Protein AF-B4VVC5-F1 (afdb_monomer)

pLDDT: mean 84.74, std 12.4, range [32.53, 98.5]

Solvent-accessible surface area (backbone atoms only — not comparable to full-atom values): 34307 Å² total; per-residue (Å²): 131,88,62,45,70,30,30,22,40,38,39,36,32,86,88,74,70,30,38,33,42,22,51,49,68,91,57,79,71,36,82,73,32,94,84,67,48,83,77,88,80,62,75,86,29,44,56,77,62,63,83,71,91,82,77,94,76,83,71,94,51,75,52,76,42,81,76,44,68,32,32,60,42,80,86,63,97,45,30,65,46,72,46,37,44,76,64,50,51,58,45,59,49,76,22,43,57,70,52,37,43,61,61,24,52,50,54,51,49,52,52,58,65,33,66,82,40,67,56,64,33,46,54,52,41,52,76,69,45,82,92,58,87,51,66,70,61,50,49,47,47,69,33,29,80,66,59,75,57,62,39,33,44,71,51,44,53,51,50,47,53,46,51,20,54,48,51,47,41,37,26,40,24,29,66,49,70,26,34,36,22,30,38,38,80,32,79,86,40,55,86,51,33,31,32,38,49,91,50,60,60,72,40,45,28,32,33,37,35,84,82,52,60,54,56,62,31,48,44,70,32,36,25,43,66,47,78,96,46,51,56,41,36,18,44,33,30,23,15,66,69,51,35,45,68,48,74,45,59,42,60,61,40,58,38,37,32,44,57,20,86,73,27,52,49,44,42,56,51,51,73,69,56,69,84,68,80,86,73,83,79,79,81,37,77,74,75,78,53,73,67,56,47,50,60,64,54,72,64,78,56,49,70,57,42,56,50,49,36,53,52,28,50,56,73,69,34,60,73,54,25,56,56,41,28,48,34,38,56,39,36,72,44,30,82,79,18,58,37,64,49,58,66,65,59,55,51,47,51,52,59,76,55,54,85,71,78,59,44,39,84,74,41,72,80,46,83,50,34,59,46,75,41,65,68,52,59,64,86,88,52,81,27,34,42,49,44,41,26,51,60,47,46,76,70,63,70,68,71,87,76,65,65,45,47,32,40,41,55,32,58,68,47,75,69,91,64,56,67,71,52,40,54,52,27,46,50,52,55,50,52,50,52,51,50,52,50,60,26,49,45,78,45,47,71,28,57,76,69,74,42,81,68,51,67,71,54,49,52,52,25,52,51,37,45,47,53,52,50,59,62,48,57,54,69,55,70,83,43,91,42,72,67,52,39,52,46,52,41,38,18,33,41,34,58,57,14,67,47,91,41,71,78,72,76,54,61,66,47,58,68,62,26,44,73,60,53,41,55,35,40,71,54,57,72,72,49,73,43,67,41,50,49,46,90,67,20,77,50,67,88,62,80,40,89,55,54,76,42,54,30,35,31,38,78,44,81,93,58,58,90,28,37,34,37,18,38,90,86,67,47,35,68,20,32,34,70,77,65,92,46,52,93,76,58,74,75,41,53,31,30,30,33,28,33,55,37,62,44,100,85,71,42,83,67,35,42,40,32,29,45,78,44,58,55,85,129

Mean predicted aligned error: 12.0 Å

Organism: NCBI:txid118168

Sequence (617 aa):
MQAYVPFQFRAVDPDKCWLTKGTIAYLPSLDSDPNGVSLVIPRSCFKGNNPGRNGIRAPKALVFGVVQLAPRNPGKRWGSANSSYSCIQFLPWDAVKRDIVPDTLKAVRELNELSSDRTHLLEFLTAKVSGTSTPELLQILHHDTHSILTTHPRVVKHTLELMREYLVGLATGGSLKFNTSMTMPDEQLEDGEVCIPGIPDGTEVVGFRYPMRWRYDWKVWVNRALDRWQNFDGIIAASEKTWREIGGDCDGDLVCWKPAQRLPNVAAAIKTFAQAPQLTKDKEILDGSLAEITVRAMSNNVGLISYLIAKANAIGRSDIVEELAQQLQIEVDSLKHAAKADPTVISNAQKAMGYNRVPWLSHYRNRDVYVKTPLPVNEGATDTISQLVGEVNQLFIPPQFRMANLRTFINLFPDKVPNSWLVAAQRRVEEFAQDVQRAVAPAKPYKERNQRVPRTVQDKIDENLKGVTDKYRSLLDNCKTQQQRRQVIAALWQVQHRNNTTKRSTALVFLVGLPFILDVLDNPPIHTFKLIGLKGSDYPDTLFKGETLQVKVDSDSRFGNYLVARDTSGKVLGTFTEIDGIPVNLGQEFRLKLYTRFSKANKPTRIDAFVIGKSAA

Nearest PDB structures (foldseek):
  2j7n-assembly1_B  TM=4.972E-01  e=1.317E-08  Neurospora crassa
  5fsw-assembly1_A  TM=5.194E-01  e=2.562E-08  Thermothielavioides terrestris
  2j7o-assembly1_A-2  TM=5.018E-01  e=2.313E-08  Neurospora crassa
  7y7q-assembly1_B  TM=4.934E-01  e=6.439E-08  Neurospora crassa
  5fsw-assembly2_D  TM=5.124E-01  e=4.062E-08  Thermothielavioides terrestris

Secondary structure (DSSP, 8-state):
---B--EEEEEEETTTTEEEEEEE---GGGTT-TT-------GGGEESSPPPS------S--EEEEEEEPP--TTSSSSEEEP-HHHHTTS-HHHHHHHTHHHHHHHHHHHHHHTT-HHHHHHHHHHHSTT---HHHHHHHHH-TT-SSTT-HHHHHHHHHHHHHHHHHHHHH-S-EEEEEEEEE-TTSPTTEEB-TTSPTT-EEEEEESSP-SGGG-EEEEE---HHHHTBSSEEEE-HHHHHHTT--SSS-EEEEEEGGGSHHHHHHHHTSPPPPPPP---PPP-S-HHHHHHHHT---HHHHHHHHHHHHHTT-HHHHHHHHHHHHHHHHTTTSS----HHHHHHHHHHHTT---HHHHHTT-TTBTTTBPPP--TT--SHHHHHHHHHHHT-----PPPPPGGGGGGGS-----HHHHHHHHHHHHHHHHHHHHHHGGGHHHHHTTPPPPHHHHHHHHHHHHHHHHHHHGGGTT--SHHHHHHHHHHHHHHHH-SS-S-S--HHHHHHHHHHHHHHHHS---PEEEEB-GGG-S-TT---EEEEEEEEEEE-GGGTT-EEEEETTS-EEEEESS-TTS-PPTTEEEEEEEEEEE-TTS-EEEEEEEEEEEPP-

Radius of gyration: 31.94 Å; Cα contacts (8 Å, |Δi|>4): 1031; chains: 1; bounding box: 98×57×78 Å

Foldseek 3Di:
DQFWKKFWKWKDLPVPGKIFTFIDTDFVCLVPPPVNDPDDGDQVRIDPDGDPPDDDDDRPDMDMDTDGIFFFDDPPDTFKDQFFLQQQLQFAQVLCVPQFLVQLVVVLVVLVVCLVPLLVLVVVLVSQDPPDPPVLLNLLVVLLLQCQCCLALVSVLVSLQSLLRNLLSCLGTGRDMFGKAQEDEDQVADAQEKADAPDDFQFKKWKAFPPALHLQRIGIGGHHHDPSPNSHGNHMYDHQVNQVSRPHGRRGGMMTMDGCVSRVSRNVRSVPDDRQDDQDADAADDDDDPVVLVVLLVDACLVVLSLLLSLCSQVPNVVLSSLSSSQNSQRVCCSVGVGHRDVVSSVVSDVVSPPDDAQLSVCSPPSCDLQPHDRDGDPPRSGNSSVSSVSSRVSRDHSPRRRAFLQLALCLQVDPADPVLLVVLLVVLVVLVVQLCVLLVLCVVQVVVVHDDDVVSVVSSVVSVVVSLVVLLCVCVPPPDPVSLSSNLSSNSNNQRVDRDSPGDSPSSSSRVSVVSSVCSNVPDFQKDWFPDLPQFPPVPDAAPFDKFKWFWADDVVVPQWIFIAGPVRTTHGTHHDDSNGDDDHGFIFIWTWHFDADPVRHTDGIMIITPRGDDD

Structure (mmCIF, N/CA/C/O backbone):
data_AF-B4VVC5-F1
#
_entry.id   AF-B4VVC5-F1
#
loop_
_atom_site.group_PDB
_atom_site.id
_atom_site.type_symbol
_atom_site.label_atom_id
_atom_site.label_alt_id
_atom_site.label_comp_id
_atom_site.label_asym_id
_atom_site.label_entity_id
_atom_site.label_seq_id
_atom_site.pdbx_PDB_ins_code
_atom_site.Cartn_x
_atom_site.Cartn_y
_atom_site.Cartn_z
_atom_site.occupancy
_atom_site.B_iso_or_equiv
_atom_site.auth_seq_id
_atom_site.auth_comp_id
_atom_site.auth_asym_id
_atom_site.auth_atom_id
_atom_site.pdbx_PDB_model_num
ATOM 1 N N . MET A 1 1 ? -13.448 -31.670 2.875 1.00 49.94 1 MET A N 1
ATOM 2 C CA . MET A 1 1 ? -14.773 -31.049 3.080 1.00 49.94 1 MET A CA 1
ATOM 3 C C . MET A 1 1 ? -14.796 -29.732 2.323 1.00 49.94 1 MET A C 1
ATOM 5 O O . MET A 1 1 ? -13.792 -29.032 2.353 1.00 49.94 1 MET A O 1
ATOM 9 N N . GLN A 1 2 ? -15.865 -29.437 1.586 1.00 59.16 2 GLN A N 1
ATOM 10 C CA . GLN A 1 2 ? -16.021 -28.156 0.893 1.00 59.16 2 GLN A CA 1
ATOM 11 C C . GLN A 1 2 ? -16.480 -27.118 1.925 1.00 59.16 2 GLN A C 1
ATOM 13 O O . GLN A 1 2 ? -17.561 -27.268 2.483 1.00 59.16 2 GLN A O 1
ATOM 18 N N . ALA A 1 3 ? -15.641 -26.127 2.231 1.00 72.56 3 ALA A N 1
ATOM 19 C CA . ALA A 1 3 ? -16.005 -25.056 3.154 1.00 72.56 3 ALA A CA 1
ATOM 20 C C . ALA A 1 3 ? -17.053 -24.130 2.515 1.00 72.56 3 ALA A C 1
ATOM 22 O O . ALA A 1 3 ? -16.966 -23.802 1.324 1.00 72.56 3 ALA A O 1
ATOM 23 N N . TYR A 1 4 ? -18.032 -23.696 3.305 1.00 88.38 4 TYR A N 1
ATOM 24 C CA . TYR A 1 4 ? -18.991 -22.675 2.904 1.00 88.38 4 TYR A CA 1
ATOM 25 C C . TYR A 1 4 ? -18.303 -21.309 2.903 1.00 88.38 4 TYR A C 1
ATOM 27 O O . TYR A 1 4 ? -17.540 -20.978 3.808 1.00 88.38 4 TYR A O 1
ATOM 35 N N . VAL A 1 5 ? -18.573 -20.500 1.879 1.00 90.06 5 VAL A N 1
ATOM 36 C CA . VAL A 1 5 ? -17.988 -19.160 1.743 1.00 90.06 5 VAL A CA 1
ATOM 37 C C . VAL A 1 5 ? -19.113 -18.136 1.843 1.00 90.06 5 VAL A C 1
ATOM 39 O O . VAL A 1 5 ? -19.856 -17.968 0.872 1.00 90.06 5 VAL A O 1
ATOM 42 N N . PRO A 1 6 ? -19.264 -17.466 2.999 1.00 93.00 6 PRO A N 1
ATOM 43 C CA . PRO A 1 6 ? -20.213 -16.374 3.159 1.00 93.00 6 PRO A CA 1
ATOM 44 C C . PRO A 1 6 ? -19.927 -15.242 2.183 1.00 93.00 6 PRO A C 1
ATOM 46 O O . PRO A 1 6 ? -18.818 -15.108 1.659 1.00 93.00 6 PRO A O 1
ATOM 49 N N . PHE A 1 7 ? -20.928 -14.414 1.921 1.00 92.88 7 PHE A N 1
ATOM 50 C CA . PHE A 1 7 ? -20.761 -13.284 1.018 1.00 92.88 7 PHE A CA 1
ATOM 51 C C . PHE A 1 7 ? -21.624 -12.095 1.415 1.00 92.88 7 PHE A C 1
ATOM 53 O O . PHE A 1 7 ? -22.684 -12.228 2.024 1.00 92.88 7 PHE A O 1
ATOM 60 N N . GLN A 1 8 ? -21.166 -10.909 1.034 1.00 95.19 8 GLN A N 1
ATOM 61 C CA . GLN A 1 8 ? -21.951 -9.694 1.103 1.00 95.19 8 GLN A CA 1
ATOM 62 C C . GLN A 1 8 ? -22.946 -9.672 -0.058 1.00 95.19 8 GLN A C 1
ATOM 64 O O . GLN A 1 8 ? -22.565 -9.851 -1.219 1.00 95.19 8 GLN A O 1
ATOM 69 N N . PHE A 1 9 ? -24.211 -9.394 0.244 1.00 94.12 9 PHE A N 1
ATOM 70 C CA . PHE A 1 9 ? -25.289 -9.387 -0.734 1.00 94.12 9 PHE A CA 1
ATOM 71 C C . PHE A 1 9 ? -26.004 -8.034 -0.835 1.00 94.12 9 PHE A C 1
ATOM 73 O O . PHE A 1 9 ? -25.965 -7.181 0.065 1.00 94.12 9 PHE A O 1
ATOM 80 N N . ARG A 1 10 ? -26.692 -7.856 -1.961 1.00 92.81 10 ARG A N 1
ATOM 81 C CA . ARG A 1 10 ? -27.832 -6.950 -2.134 1.00 92.81 10 ARG A CA 1
ATOM 82 C C . ARG A 1 10 ? -28.998 -7.782 -2.643 1.00 92.81 10 ARG A C 1
ATOM 84 O O . ARG A 1 10 ? -28.792 -8.589 -3.542 1.00 92.81 10 ARG A O 1
ATOM 91 N N . ALA A 1 11 ? -30.190 -7.602 -2.087 1.00 89.50 11 ALA A N 1
ATOM 92 C CA . ALA A 1 11 ? -31.374 -8.282 -2.594 1.00 89.50 11 ALA A CA 1
ATOM 93 C C . ALA A 1 11 ? -32.564 -7.333 -2.712 1.00 89.50 11 ALA A C 1
ATOM 95 O O . ALA A 1 11 ? -32.771 -6.468 -1.854 1.00 89.50 11 ALA A O 1
ATOM 96 N N . VAL A 1 12 ? -33.317 -7.490 -3.798 1.00 87.12 12 VAL A N 1
ATOM 97 C CA . VAL A 1 12 ? -34.485 -6.671 -4.133 1.00 87.12 12 VAL A CA 1
ATOM 98 C C . VAL A 1 12 ? -35.646 -7.576 -4.505 1.00 87.12 12 VAL A C 1
ATOM 100 O O . VAL A 1 12 ? -35.480 -8.523 -5.275 1.00 87.12 12 VAL A O 1
ATOM 103 N N . ASP A 1 13 ? -36.818 -7.236 -3.983 1.00 81.69 13 ASP A N 1
ATOM 104 C CA . ASP A 1 13 ? -38.108 -7.702 -4.482 1.00 81.69 13 ASP A CA 1
ATOM 105 C C . ASP A 1 13 ? -38.631 -6.664 -5.495 1.00 81.69 13 ASP A C 1
ATOM 107 O O . ASP A 1 13 ? -38.999 -5.554 -5.081 1.00 81.69 13 ASP A O 1
ATOM 111 N N . PRO A 1 14 ? -38.631 -6.972 -6.808 1.00 74.00 14 PRO A N 1
ATOM 112 C CA . PRO A 1 14 ? -39.033 -6.023 -7.846 1.00 74.00 14 PRO A CA 1
ATOM 113 C C . PRO A 1 14 ? -40.485 -5.544 -7.715 1.00 74.00 14 PRO A C 1
ATOM 115 O O . PRO A 1 14 ? -40.793 -4.436 -8.145 1.00 74.00 14 PRO A O 1
ATOM 118 N N . ASP A 1 15 ? -41.362 -6.343 -7.097 1.00 74.31 15 ASP A N 1
ATOM 119 C CA . ASP A 1 15 ? -42.798 -6.055 -7.005 1.00 74.31 15 ASP A CA 1
ATOM 120 C C . ASP A 1 15 ? -43.150 -5.208 -5.775 1.00 74.31 15 ASP A C 1
ATOM 122 O O . ASP A 1 15 ? -44.145 -4.480 -5.763 1.00 74.31 15 ASP A O 1
ATOM 126 N N . LYS A 1 16 ? -42.376 -5.348 -4.693 1.00 66.81 16 LYS A N 1
ATOM 127 C CA . LYS A 1 16 ? -42.669 -4.724 -3.391 1.00 66.81 16 LYS A CA 1
ATOM 128 C C . LYS A 1 16 ? -41.738 -3.563 -3.041 1.00 66.81 16 LYS A C 1
ATOM 130 O O . LYS A 1 16 ? -41.915 -2.965 -1.979 1.00 66.81 16 LYS A O 1
ATOM 135 N N . CYS A 1 17 ? -40.776 -3.240 -3.907 1.00 67.50 17 CYS A N 1
ATOM 136 C CA . CYS A 1 17 ? -39.880 -2.085 -3.790 1.00 67.50 17 CYS A CA 1
ATOM 137 C C . CYS A 1 17 ? -39.154 -1.975 -2.434 1.00 67.50 17 CYS A C 1
ATOM 139 O O . CYS A 1 17 ? -38.927 -0.868 -1.939 1.00 67.50 17 CYS A O 1
ATOM 141 N N . TRP A 1 18 ? -38.794 -3.103 -1.812 1.00 78.38 18 TRP A N 1
ATOM 142 C CA . TRP A 1 18 ? -37.892 -3.112 -0.657 1.00 78.38 18 TRP A CA 1
ATOM 143 C C . TRP A 1 18 ? -36.501 -3.599 -1.070 1.00 78.38 18 TRP A C 1
ATOM 145 O O . TRP A 1 18 ? -36.349 -4.520 -1.872 1.00 78.38 18 TRP A O 1
ATOM 155 N N . LEU A 1 19 ? -35.481 -2.944 -0.515 1.00 85.56 19 LEU A N 1
ATOM 156 C CA . LEU A 1 19 ? -34.065 -3.211 -0.754 1.00 85.56 19 LEU A CA 1
ATOM 157 C C . LEU A 1 19 ? -33.444 -3.745 0.533 1.00 85.56 19 LEU A C 1
ATOM 159 O O . LEU A 1 19 ? -33.612 -3.155 1.602 1.00 85.56 19 LEU A O 1
ATOM 163 N N . THR A 1 20 ? -32.674 -4.821 0.428 1.00 89.25 20 THR A N 1
ATOM 164 C CA . THR A 1 20 ? -31.899 -5.367 1.544 1.00 89.25 20 THR A CA 1
ATOM 165 C C . THR A 1 20 ? -30.421 -5.437 1.221 1.00 89.25 20 THR A C 1
ATOM 167 O O . THR A 1 20 ? -30.010 -5.619 0.072 1.00 89.25 20 THR A O 1
ATOM 170 N N . LYS A 1 21 ? -29.607 -5.274 2.261 1.00 92.56 21 LYS A N 1
ATOM 171 C CA . LYS A 1 21 ? -28.170 -5.493 2.209 1.00 92.56 21 LYS A CA 1
ATOM 172 C C . LYS A 1 21 ? -27.657 -6.124 3.491 1.00 92.56 21 LYS A C 1
ATOM 174 O O . LYS A 1 21 ? -28.160 -5.816 4.569 1.00 92.56 21 LYS A O 1
ATOM 179 N N . GLY A 1 22 ? -26.620 -6.935 3.372 1.00 94.06 22 GLY A N 1
ATOM 180 C CA . GLY A 1 22 ? -25.959 -7.531 4.520 1.00 94.06 22 GLY A CA 1
ATOM 181 C C . GLY A 1 22 ? -24.908 -8.544 4.104 1.00 94.06 22 GLY A C 1
ATOM 182 O O . GLY A 1 22 ? -24.497 -8.579 2.942 1.00 94.06 22 GLY A O 1
ATOM 183 N N . THR A 1 23 ? -24.526 -9.388 5.049 1.00 94.25 23 THR A N 1
ATOM 184 C CA . THR A 1 23 ? -23.812 -10.642 4.807 1.00 94.25 23 THR A CA 1
ATOM 185 C C . THR A 1 23 ? -24.783 -11.813 4.916 1.00 94.25 23 THR A C 1
ATOM 187 O O . THR A 1 23 ? -25.801 -11.729 5.605 1.00 94.25 23 THR A O 1
ATOM 190 N N . ILE A 1 24 ? -24.506 -12.892 4.189 1.00 92.56 24 ILE A N 1
ATOM 191 C CA . ILE A 1 24 ? -25.290 -14.124 4.242 1.00 92.56 24 ILE A CA 1
ATOM 192 C C . ILE A 1 24 ? -24.357 -15.325 4.357 1.00 92.56 24 ILE A C 1
ATOM 194 O O . ILE A 1 24 ? -23.307 -15.383 3.713 1.00 92.56 24 ILE A O 1
ATOM 198 N N . ALA A 1 25 ? -24.763 -16.283 5.183 1.00 92.06 25 ALA A N 1
ATOM 199 C CA . ALA A 1 25 ? -24.148 -17.592 5.310 1.00 92.06 25 ALA A CA 1
ATOM 200 C C . ALA A 1 25 ? -25.210 -18.677 5.181 1.00 92.06 25 ALA A C 1
ATOM 202 O O . ALA A 1 25 ? -26.393 -18.454 5.436 1.00 92.06 25 ALA A O 1
ATOM 203 N N . TYR A 1 26 ? -24.747 -19.858 4.791 1.00 89.81 26 TYR A N 1
ATOM 204 C CA . TYR A 1 26 ? -25.531 -21.075 4.878 1.00 89.81 26 TYR A CA 1
ATOM 205 C C . TYR A 1 26 ? -25.876 -21.372 6.343 1.00 89.81 26 TYR A C 1
ATOM 207 O O . TYR A 1 26 ? -25.042 -21.188 7.226 1.00 89.81 26 TYR A O 1
ATOM 215 N N . LEU A 1 27 ? -27.099 -21.826 6.601 1.00 86.56 27 LEU A N 1
ATOM 216 C CA . LEU A 1 27 ? -27.548 -22.211 7.931 1.00 86.56 27 LEU A CA 1
ATOM 217 C C . LEU A 1 27 ? -28.196 -23.600 7.830 1.00 86.56 27 LEU A C 1
ATOM 219 O O . LEU A 1 27 ? -29.331 -23.681 7.366 1.00 86.56 27 LEU A O 1
ATOM 223 N N . PRO A 1 28 ? -27.515 -24.679 8.268 1.00 83.50 28 PRO A N 1
ATOM 224 C CA . PRO A 1 28 ? -28.008 -26.049 8.102 1.00 83.50 28 PRO A CA 1
ATOM 225 C C . PRO A 1 28 ? -29.400 -26.297 8.690 1.00 83.50 28 PRO A C 1
ATOM 227 O O . PRO A 1 28 ? -30.137 -27.144 8.204 1.00 83.50 28 PRO A O 1
ATOM 230 N N . SER A 1 29 ? -29.785 -25.550 9.730 1.00 83.00 29 SER A N 1
ATOM 231 C CA . SER A 1 29 ? -31.105 -25.696 10.348 1.00 83.00 29 SER A CA 1
ATOM 232 C C . SER A 1 29 ? -32.263 -25.274 9.438 1.00 83.00 29 SER A C 1
ATOM 234 O O . SER A 1 29 ? -33.400 -25.621 9.739 1.00 83.00 29 SER A O 1
ATOM 236 N N . LEU A 1 30 ? -32.004 -24.522 8.359 1.00 87.12 30 LEU A N 1
ATOM 237 C CA . LEU A 1 30 ? -33.035 -24.120 7.395 1.00 87.12 30 LEU A CA 1
ATOM 238 C C . LEU A 1 30 ? -33.386 -25.230 6.395 1.00 87.12 30 LEU A C 1
ATOM 240 O O . LEU A 1 30 ? -34.503 -25.243 5.887 1.00 87.12 30 LEU A O 1
ATOM 244 N N . ASP A 1 31 ? -32.488 -26.190 6.155 1.00 86.75 31 ASP A N 1
ATOM 245 C CA . ASP A 1 31 ? -32.739 -27.312 5.235 1.00 86.75 31 ASP A CA 1
ATOM 246 C C . ASP A 1 31 ? -33.892 -28.206 5.709 1.00 86.75 31 ASP A C 1
ATOM 248 O O . ASP A 1 31 ? -34.593 -28.821 4.905 1.00 86.75 31 ASP A O 1
ATOM 252 N N . SER A 1 32 ? -34.094 -28.266 7.025 1.00 87.19 32 SER A N 1
ATOM 253 C CA . SER A 1 32 ? -35.156 -29.025 7.683 1.00 87.19 32 SER A CA 1
ATOM 254 C C . SER A 1 32 ? -36.163 -28.126 8.409 1.00 87.19 32 SER A C 1
ATOM 256 O O . SER A 1 32 ? -36.809 -28.587 9.351 1.00 87.19 32 SER A O 1
ATOM 258 N N . ASP A 1 33 ? -36.276 -26.843 8.040 1.00 86.94 33 ASP A N 1
ATOM 259 C CA . ASP A 1 33 ? -37.231 -25.940 8.689 1.00 86.94 33 ASP A CA 1
ATOM 260 C C . ASP A 1 33 ? -38.678 -26.399 8.409 1.00 86.94 33 ASP A C 1
ATOM 262 O O . ASP A 1 33 ? -39.078 -26.511 7.245 1.00 86.94 33 ASP A O 1
ATOM 266 N N . PRO A 1 34 ? -39.502 -26.650 9.446 1.00 86.19 34 PRO A N 1
ATOM 267 C CA . PRO A 1 34 ? -40.840 -27.220 9.279 1.00 86.19 34 PRO A CA 1
ATOM 268 C C . PRO A 1 34 ? -41.819 -26.282 8.564 1.00 86.19 34 PRO A C 1
ATOM 270 O O . PRO A 1 34 ? -42.859 -26.734 8.089 1.00 86.19 34 PRO A O 1
ATOM 273 N N . ASN A 1 35 ? -41.503 -24.988 8.471 1.00 85.75 35 ASN A N 1
ATOM 274 C CA . ASN A 1 35 ? -42.315 -24.007 7.760 1.00 85.75 35 ASN A CA 1
ATOM 275 C C . ASN A 1 35 ? -41.794 -23.732 6.338 1.00 85.75 35 ASN A C 1
ATOM 277 O O . ASN A 1 35 ? -42.303 -22.831 5.667 1.00 85.75 35 ASN A O 1
ATOM 281 N N . GLY A 1 36 ? -40.781 -24.477 5.878 1.00 85.00 36 GLY A N 1
ATOM 282 C CA . GLY A 1 36 ? -40.176 -24.313 4.558 1.00 85.00 36 GLY A CA 1
ATOM 283 C C . GLY A 1 36 ? -39.385 -23.012 4.401 1.00 85.00 36 GLY A C 1
ATOM 284 O O . GLY A 1 36 ? -39.263 -22.500 3.286 1.00 85.00 36 GLY A O 1
ATOM 285 N N . VAL A 1 37 ? -38.877 -22.429 5.494 1.00 87.56 37 VAL A N 1
ATOM 286 C CA . VAL A 1 37 ? -38.076 -21.199 5.434 1.00 87.56 37 VAL A CA 1
ATOM 287 C C . VAL A 1 37 ? -36.696 -21.499 4.851 1.00 87.56 37 VAL A C 1
ATOM 289 O O . VAL A 1 37 ? -35.857 -22.100 5.505 1.00 87.56 37 VAL A O 1
ATOM 292 N N . SER A 1 38 ? -36.421 -21.004 3.642 1.00 86.31 38 SER A N 1
ATOM 293 C CA . SER A 1 38 ? -35.102 -21.157 2.997 1.00 86.31 38 SER A CA 1
ATOM 294 C C . SER A 1 38 ? -34.159 -19.965 3.203 1.00 86.31 38 SER A C 1
ATOM 296 O O . SER A 1 38 ? -32.992 -20.023 2.826 1.00 86.31 38 SER A O 1
ATOM 298 N N . LEU A 1 39 ? -34.659 -18.847 3.741 1.00 87.31 39 LEU A N 1
ATOM 299 C CA . LEU A 1 39 ? -33.907 -17.600 3.864 1.00 87.31 39 LEU A CA 1
ATOM 300 C C . LEU A 1 39 ? -34.420 -16.757 5.032 1.00 87.31 39 LEU A C 1
ATOM 302 O O . LEU A 1 39 ? -35.613 -16.472 5.133 1.00 87.31 39 LEU A O 1
ATOM 306 N N . VAL A 1 40 ? -33.491 -16.273 5.854 1.00 87.81 40 VAL A N 1
ATOM 307 C CA . VAL A 1 40 ? -33.767 -15.330 6.940 1.00 87.81 40 VAL A CA 1
ATOM 308 C C . VAL A 1 40 ? -33.051 -14.016 6.649 1.00 87.81 40 VAL A C 1
ATOM 310 O O . VAL A 1 40 ? -31.833 -13.986 6.499 1.00 87.81 40 VAL A O 1
ATOM 313 N N . ILE A 1 41 ? -33.805 -12.915 6.588 1.00 86.75 41 ILE A N 1
ATOM 314 C CA . ILE A 1 41 ? -33.251 -11.562 6.460 1.00 86.75 41 ILE A CA 1
ATOM 315 C C . ILE A 1 41 ? -33.633 -10.754 7.709 1.00 86.75 41 ILE A C 1
ATOM 317 O O . ILE A 1 41 ? -34.809 -10.415 7.881 1.00 86.75 41 ILE A O 1
ATOM 321 N N . PRO A 1 42 ? -32.667 -10.405 8.577 1.00 86.88 42 PRO A N 1
ATOM 322 C CA . PRO A 1 42 ? -32.910 -9.527 9.716 1.00 86.88 42 PRO A CA 1
ATOM 323 C C . PRO A 1 42 ? -33.425 -8.145 9.293 1.00 86.88 42 PRO A C 1
ATOM 325 O O . PRO A 1 42 ? -33.048 -7.607 8.252 1.00 86.88 42 PRO A O 1
ATOM 328 N N . ARG A 1 43 ? -34.243 -7.501 10.137 1.00 84.50 43 ARG A N 1
ATOM 329 C CA . ARG A 1 43 ? -34.797 -6.164 9.834 1.00 84.50 43 ARG A CA 1
ATOM 330 C C . ARG A 1 43 ? -33.731 -5.098 9.588 1.00 84.50 43 ARG A C 1
ATOM 332 O O . ARG A 1 43 ? -33.960 -4.193 8.793 1.00 84.50 43 ARG A O 1
ATOM 339 N N . SER A 1 44 ? -32.579 -5.204 10.246 1.00 85.94 44 SER A N 1
ATOM 340 C CA . SER A 1 44 ? -31.443 -4.291 10.069 1.00 85.94 44 SER A CA 1
ATOM 341 C C . SER A 1 44 ? -30.892 -4.285 8.635 1.00 85.94 44 SER A C 1
ATOM 343 O O . SER A 1 44 ? -30.302 -3.286 8.202 1.00 85.94 44 SER A O 1
ATOM 345 N N . CYS A 1 45 ? -31.131 -5.352 7.865 1.00 89.50 45 CYS A N 1
ATOM 346 C CA . CYS A 1 45 ? -30.724 -5.453 6.469 1.00 89.50 45 CYS A CA 1
ATOM 347 C C . CYS A 1 45 ? -31.581 -4.597 5.529 1.00 89.50 45 CYS A C 1
ATOM 349 O O . CYS A 1 45 ? -31.084 -4.183 4.482 1.00 89.50 45 CYS A O 1
ATOM 351 N N . PHE A 1 46 ? -32.836 -4.301 5.880 1.00 87.62 46 PHE A N 1
ATOM 352 C CA . PHE A 1 46 ? -33.748 -3.527 5.033 1.00 87.62 46 PHE A CA 1
ATOM 353 C C . PHE A 1 46 ? -33.369 -2.043 5.025 1.00 87.62 46 PHE A C 1
ATOM 355 O O . PHE A 1 46 ? -33.124 -1.444 6.073 1.00 87.62 46 PHE A O 1
ATOM 362 N N . LYS A 1 47 ? -33.317 -1.441 3.833 1.00 84.06 47 LYS A N 1
ATOM 363 C CA . LYS A 1 47 ? -32.993 -0.025 3.612 1.00 84.06 47 LYS A CA 1
ATOM 364 C C . LYS A 1 47 ? -34.197 0.662 2.967 1.00 84.06 47 LYS A C 1
ATOM 366 O O . LYS A 1 47 ? -34.539 0.368 1.826 1.00 84.06 47 LYS A O 1
ATOM 371 N N . GLY A 1 48 ? -34.845 1.557 3.713 1.00 75.88 48 GLY A N 1
ATOM 372 C CA . GLY A 1 48 ? -36.086 2.215 3.297 1.00 75.88 48 GLY A CA 1
ATOM 373 C C . GLY A 1 48 ? -37.328 1.445 3.752 1.00 75.88 48 GLY A C 1
ATOM 374 O O . GLY A 1 48 ? -37.468 1.165 4.942 1.00 75.88 48 GLY A O 1
ATOM 375 N N . ASN A 1 49 ? -38.222 1.118 2.814 1.00 70.75 49 ASN A N 1
ATOM 376 C CA . ASN A 1 49 ? -39.511 0.472 3.084 1.00 70.75 49 ASN A CA 1
ATOM 377 C C . ASN A 1 49 ? -39.331 -0.893 3.767 1.00 70.75 49 ASN A C 1
ATOM 379 O O . ASN A 1 49 ? -39.050 -1.901 3.121 1.00 70.75 49 ASN A O 1
ATOM 383 N N . ASN A 1 50 ? -39.494 -0.922 5.090 1.00 69.94 50 ASN A N 1
ATOM 384 C CA . ASN A 1 50 ? -39.428 -2.151 5.869 1.00 69.94 50 ASN A CA 1
ATOM 385 C C . ASN A 1 50 ? -40.755 -2.912 5.717 1.00 69.94 50 ASN A C 1
ATOM 387 O O . ASN A 1 50 ? -41.811 -2.332 5.997 1.00 69.94 50 ASN A O 1
ATOM 391 N N . PRO A 1 51 ? -40.752 -4.190 5.302 1.00 67.06 51 PRO A N 1
ATOM 392 C CA . PRO A 1 51 ? -41.945 -5.010 5.408 1.00 67.06 51 PRO A CA 1
ATOM 393 C C . PRO A 1 51 ? -42.378 -5.034 6.881 1.00 67.06 51 PRO A C 1
ATOM 395 O O . PRO A 1 51 ? -41.606 -5.423 7.749 1.00 67.06 51 PRO A O 1
ATOM 398 N N . GLY A 1 52 ? -43.594 -4.561 7.177 1.00 64.75 52 GLY A N 1
ATOM 399 C CA . GLY A 1 52 ? -44.122 -4.457 8.546 1.00 64.75 52 GLY A CA 1
ATOM 400 C C . GLY A 1 52 ? -43.994 -5.739 9.391 1.00 64.75 52 GLY A C 1
ATOM 401 O O . GLY A 1 52 ? -43.619 -6.803 8.899 1.00 64.75 52 GLY A O 1
ATOM 402 N N . ARG A 1 53 ? -44.297 -5.642 10.694 1.00 56.41 53 ARG A N 1
ATOM 403 C CA . ARG A 1 53 ? -43.951 -6.675 11.687 1.00 56.41 53 ARG A CA 1
ATOM 404 C C . ARG A 1 53 ? -44.452 -8.090 11.314 1.00 56.41 53 ARG A C 1
ATOM 406 O O . ARG A 1 53 ? -45.635 -8.357 11.425 1.00 56.41 53 ARG A O 1
ATOM 413 N N . ASN A 1 54 ? -43.487 -8.964 11.008 1.00 53.03 54 ASN A N 1
ATOM 414 C CA . ASN A 1 54 ? -43.475 -10.436 11.062 1.00 53.03 54 ASN A CA 1
ATOM 415 C C . ASN A 1 54 ? -44.445 -11.212 10.148 1.00 53.03 54 ASN A C 1
ATOM 417 O O . ASN A 1 54 ? -45.659 -11.129 10.265 1.00 53.03 54 ASN A O 1
ATOM 421 N N . GLY A 1 55 ? -43.865 -12.061 9.298 1.00 61.59 55 GLY A N 1
ATOM 422 C CA . GLY A 1 55 ? -44.545 -13.141 8.585 1.00 61.59 55 GLY A CA 1
ATOM 423 C C . GLY A 1 55 ? -43.577 -13.854 7.641 1.00 61.59 55 GLY A C 1
ATOM 424 O O . GLY A 1 55 ? -42.696 -13.203 7.075 1.00 61.59 55 GLY A O 1
ATOM 425 N N . ILE A 1 56 ? -43.735 -15.170 7.478 1.00 59.94 56 ILE A N 1
ATOM 426 C CA . ILE A 1 56 ? -43.113 -15.914 6.374 1.00 59.94 56 ILE A CA 1
ATOM 427 C C . ILE A 1 56 ? -43.683 -15.339 5.080 1.00 59.94 56 ILE A C 1
ATOM 429 O O . ILE A 1 56 ? -44.894 -15.148 4.954 1.00 59.94 56 ILE A O 1
ATOM 433 N N . ARG A 1 57 ? -42.810 -14.999 4.133 1.00 71.00 57 ARG A N 1
ATOM 434 C CA . ARG A 1 57 ? -43.207 -14.414 2.852 1.00 71.00 57 ARG A CA 1
ATOM 435 C C . ARG A 1 57 ? -42.625 -15.233 1.719 1.00 71.00 57 ARG A C 1
ATOM 437 O O . ARG A 1 57 ? -41.449 -15.572 1.748 1.00 71.00 57 ARG A O 1
ATOM 444 N N . ALA A 1 58 ? -43.444 -15.457 0.702 1.00 68.75 58 ALA A N 1
ATOM 445 C CA . ALA A 1 58 ? -43.021 -15.973 -0.587 1.00 68.75 58 ALA A CA 1
ATOM 446 C C . ALA A 1 58 ? -43.002 -14.800 -1.583 1.00 68.75 58 ALA A C 1
ATOM 448 O O . ALA A 1 58 ? -44.038 -14.509 -2.190 1.00 68.75 58 ALA A O 1
ATOM 449 N N . PRO A 1 59 ? -41.893 -14.038 -1.697 1.00 73.62 59 PRO A N 1
ATOM 450 C CA . PRO A 1 59 ? -41.774 -13.062 -2.775 1.00 73.62 59 PRO A CA 1
ATOM 451 C C . PRO A 1 59 ? -41.897 -13.795 -4.117 1.00 73.62 59 PRO A C 1
ATOM 453 O O . PRO A 1 59 ? -41.394 -14.909 -4.260 1.00 73.62 59 PRO A O 1
ATOM 456 N N . LYS A 1 60 ? -42.561 -13.183 -5.106 1.00 73.88 60 LYS A N 1
ATOM 457 C CA . LYS A 1 60 ? -42.692 -13.790 -6.444 1.00 73.88 60 LYS A CA 1
ATOM 458 C C . LYS A 1 60 ? -41.333 -13.959 -7.122 1.00 73.88 60 LYS A C 1
ATOM 460 O O . LYS A 1 60 ? -41.117 -14.934 -7.832 1.00 73.88 60 LYS A O 1
ATOM 465 N N . ALA A 1 61 ? -40.432 -13.008 -6.889 1.00 78.06 61 ALA A N 1
ATOM 466 C CA . ALA A 1 61 ? -39.049 -13.053 -7.322 1.00 78.06 61 ALA A CA 1
ATOM 467 C C . ALA A 1 61 ? -38.167 -12.311 -6.314 1.00 78.06 61 ALA A C 1
ATOM 469 O O . ALA A 1 61 ? -38.555 -11.271 -5.780 1.00 78.06 61 ALA A O 1
ATOM 470 N N . LEU A 1 62 ? -36.965 -12.834 -6.081 1.00 81.94 62 LEU A N 1
ATOM 471 C CA . LEU A 1 62 ? -35.937 -12.177 -5.284 1.00 81.94 62 LEU A CA 1
ATOM 472 C C . LEU A 1 62 ? -34.656 -12.127 -6.113 1.00 81.94 62 LEU A C 1
ATOM 474 O O . LEU A 1 62 ? -34.069 -13.159 -6.431 1.00 81.94 62 LEU A O 1
ATOM 478 N N . VAL A 1 63 ? -34.242 -10.921 -6.494 1.00 87.81 63 VAL A N 1
ATOM 479 C CA . VAL A 1 63 ? -33.017 -10.721 -7.270 1.00 87.81 63 VAL A CA 1
ATOM 480 C C . VAL A 1 63 ? -31.866 -10.539 -6.296 1.00 87.81 63 VAL A C 1
ATOM 482 O O . VAL A 1 63 ? -31.824 -9.544 -5.573 1.00 87.81 63 VAL A O 1
ATOM 485 N N . PHE A 1 64 ? -30.936 -11.492 -6.285 1.00 89.19 64 PHE A N 1
ATOM 486 C CA . PHE A 1 64 ? -29.733 -11.459 -5.459 1.00 89.19 64 PHE A CA 1
ATOM 487 C C . PHE A 1 64 ? -28.515 -11.005 -6.262 1.00 89.19 64 PHE A C 1
ATOM 489 O O . PHE A 1 64 ? -28.145 -11.616 -7.261 1.00 89.19 64 PHE A O 1
ATOM 496 N N . GLY A 1 65 ? -27.853 -9.960 -5.779 1.00 90.94 65 GLY A N 1
ATOM 497 C CA . GLY A 1 65 ? -26.529 -9.544 -6.219 1.00 90.94 65 GLY A CA 1
ATOM 498 C C . GLY A 1 65 ? -25.475 -9.931 -5.188 1.00 90.94 65 GLY A C 1
ATOM 499 O O . GLY A 1 65 ? -25.610 -9.610 -4.005 1.00 90.94 65 GLY A O 1
ATOM 500 N N . VAL A 1 66 ? -24.405 -10.579 -5.643 1.00 93.06 66 VAL A N 1
ATOM 501 C CA . VAL A 1 66 ? -23.202 -10.828 -4.839 1.00 93.06 66 VAL A CA 1
ATOM 502 C C . VAL A 1 66 ? -22.274 -9.626 -4.987 1.00 93.06 66 VAL A C 1
ATOM 504 O O . VAL A 1 66 ? -21.891 -9.275 -6.100 1.00 93.06 66 VAL A O 1
ATOM 507 N N . VAL A 1 67 ? -21.926 -8.983 -3.870 1.00 92.38 67 VAL A N 1
ATOM 508 C CA . VAL A 1 67 ? -21.011 -7.829 -3.855 1.00 92.38 67 VAL A CA 1
ATOM 509 C C . VAL A 1 67 ? -19.573 -8.297 -3.674 1.00 92.38 67 VAL A C 1
ATOM 511 O O . VAL A 1 67 ? -18.693 -7.929 -4.447 1.00 92.38 67 VAL A O 1
ATOM 514 N N . GLN A 1 68 ? -19.336 -9.120 -2.654 1.00 90.56 68 GLN A N 1
ATOM 515 C CA . GLN A 1 68 ? -18.009 -9.609 -2.307 1.00 90.56 68 GLN A CA 1
ATOM 516 C C . GLN A 1 68 ? -18.121 -10.932 -1.549 1.00 90.56 68 GLN A C 1
ATOM 518 O O . GLN A 1 68 ? -18.927 -11.055 -0.630 1.00 90.56 68 GLN A O 1
ATOM 523 N N . LEU A 1 69 ? -17.292 -11.911 -1.909 1.00 91.19 69 LEU A N 1
ATOM 524 C CA . LEU A 1 69 ? -17.135 -13.147 -1.139 1.00 91.19 69 LEU A CA 1
ATOM 525 C C . LEU A 1 69 ? -16.249 -12.902 0.090 1.00 91.19 69 LEU A C 1
ATOM 527 O O . LEU A 1 69 ? -15.319 -12.093 0.029 1.00 91.19 69 LEU A O 1
ATOM 531 N N . ALA A 1 70 ? -16.491 -13.635 1.177 1.00 89.50 70 ALA A N 1
ATOM 532 C CA . ALA A 1 70 ? -15.590 -13.666 2.321 1.00 89.50 70 ALA A CA 1
ATOM 533 C C . ALA A 1 70 ? -14.153 -14.013 1.863 1.00 89.50 70 ALA A C 1
ATOM 535 O O . ALA A 1 70 ? -13.980 -14.878 0.992 1.00 89.50 70 ALA A O 1
ATOM 536 N N . PRO A 1 71 ? -13.113 -13.338 2.393 1.00 83.44 71 PRO A N 1
ATOM 537 C CA . PRO A 1 71 ? -11.731 -13.582 1.983 1.00 83.44 71 PRO A CA 1
ATOM 538 C C . PRO A 1 71 ? -11.334 -15.046 2.212 1.00 83.44 71 PRO A C 1
ATOM 540 O O . PRO A 1 71 ? -11.348 -15.526 3.341 1.00 83.44 71 PRO A O 1
ATOM 543 N N . ARG A 1 72 ? -10.968 -15.784 1.157 1.00 71.19 72 ARG A N 1
ATOM 544 C CA . ARG A 1 72 ? -10.609 -17.202 1.299 1.00 71.19 72 ARG A CA 1
ATOM 545 C C . ARG A 1 72 ? -9.269 -17.368 2.021 1.00 71.19 72 ARG A C 1
ATOM 547 O O . ARG A 1 72 ? -8.214 -17.146 1.444 1.00 71.19 72 ARG A O 1
ATOM 554 N N . ASN A 1 73 ? -9.374 -17.874 3.245 1.00 56.41 73 ASN A N 1
ATOM 555 C CA . ASN A 1 73 ? -8.347 -18.434 4.117 1.00 56.41 73 ASN A CA 1
ATOM 556 C C . ASN A 1 73 ? -7.167 -17.509 4.538 1.00 56.41 73 ASN A C 1
ATOM 558 O O . ASN A 1 73 ? -6.322 -17.134 3.714 1.00 56.41 73 ASN A O 1
ATOM 562 N N . PRO A 1 74 ? -7.019 -17.219 5.848 1.00 44.19 74 PRO A N 1
ATOM 563 C CA . PRO A 1 74 ? -5.834 -16.586 6.427 1.00 44.19 74 PRO A CA 1
ATOM 564 C C . PRO A 1 74 ? -4.622 -17.529 6.351 1.00 44.19 74 PRO A C 1
ATOM 566 O O . PRO A 1 74 ? -4.399 -18.379 7.204 1.00 44.19 74 PRO A O 1
ATOM 569 N N . GLY A 1 75 ? -3.823 -17.401 5.292 1.00 39.69 75 GLY A N 1
ATOM 570 C CA . GLY A 1 75 ? -2.584 -18.174 5.129 1.00 39.69 75 GLY A CA 1
ATOM 571 C C . GLY A 1 75 ? -2.157 -18.413 3.683 1.00 39.69 75 GLY A C 1
ATOM 572 O O . GLY A 1 75 ? -0.995 -18.730 3.433 1.00 39.69 75 GLY A O 1
ATOM 573 N N . LYS A 1 76 ? -3.049 -18.213 2.705 1.00 38.88 76 LYS A N 1
ATOM 574 C CA . LYS A 1 76 ? -2.731 -18.366 1.277 1.00 38.88 76 LYS A CA 1
ATOM 575 C C . LYS A 1 76 ? -3.136 -17.125 0.483 1.00 38.88 76 LYS A C 1
ATOM 577 O O . LYS A 1 76 ? -4.197 -17.052 -0.113 1.00 38.88 76 LYS A O 1
ATOM 582 N N . ARG A 1 77 ? -2.218 -16.157 0.462 1.00 43.66 77 ARG A N 1
ATOM 583 C CA . ARG A 1 77 ? -2.070 -15.052 -0.509 1.00 43.66 77 ARG A CA 1
ATOM 584 C C . ARG A 1 77 ? -3.238 -14.083 -0.772 1.00 43.66 77 ARG A C 1
ATOM 586 O O . ARG A 1 77 ? -2.967 -13.085 -1.427 1.00 43.66 77 ARG A O 1
ATOM 593 N N . TRP A 1 78 ? -4.443 -14.259 -0.230 1.00 40.19 78 TRP A N 1
ATOM 594 C CA . TRP A 1 78 ? -5.542 -13.293 -0.396 1.00 40.19 78 TRP A CA 1
ATOM 595 C C . TRP A 1 78 ? -6.424 -13.233 0.859 1.00 40.19 78 TRP A C 1
ATOM 597 O O . TRP A 1 78 ? -7.287 -14.073 1.066 1.00 40.19 78 TRP A O 1
ATOM 607 N N . GLY A 1 79 ? -6.176 -12.235 1.711 1.00 51.69 79 GLY A N 1
ATOM 608 C CA . GLY A 1 79 ? -6.892 -12.035 2.980 1.00 51.69 79 GLY A CA 1
ATOM 609 C C . GLY A 1 79 ? -6.028 -11.442 4.094 1.00 51.69 79 GLY A C 1
ATOM 610 O O . GLY A 1 79 ? -6.257 -11.738 5.264 1.00 51.69 79 GLY A O 1
ATOM 611 N N . SER A 1 80 ? -4.995 -10.664 3.745 1.00 63.28 80 SER A N 1
ATOM 612 C CA . SER A 1 80 ? -4.138 -10.004 4.727 1.00 63.28 80 SER A CA 1
ATOM 613 C C . SER A 1 80 ? -4.002 -8.515 4.441 1.00 63.28 80 SER A C 1
ATOM 615 O O . SER A 1 80 ? -3.618 -8.149 3.328 1.00 63.28 80 SER A O 1
ATOM 617 N N . ALA A 1 81 ? -4.253 -7.675 5.439 1.00 71.12 81 ALA A N 1
ATOM 618 C CA . ALA A 1 81 ? -3.999 -6.244 5.372 1.00 71.12 81 ALA A CA 1
ATOM 619 C C . ALA A 1 81 ? -2.591 -5.946 5.898 1.00 71.12 81 ALA A C 1
ATOM 621 O O . ALA A 1 81 ? -2.204 -6.423 6.970 1.00 71.12 81 ALA A O 1
ATOM 622 N N . ASN A 1 82 ? -1.830 -5.148 5.148 1.00 81.69 82 ASN A N 1
ATOM 623 C CA . ASN A 1 82 ? -0.619 -4.537 5.686 1.00 81.69 82 ASN A CA 1
ATOM 624 C C . ASN A 1 82 ? -1.026 -3.549 6.783 1.00 81.69 82 ASN A C 1
ATOM 626 O O . ASN A 1 82 ? -2.003 -2.812 6.624 1.00 81.69 82 ASN A O 1
ATOM 630 N N . SER A 1 83 ? -0.274 -3.524 7.877 1.00 87.25 83 SER A N 1
ATOM 631 C CA . SER A 1 83 ? -0.396 -2.463 8.869 1.00 87.25 83 SER A CA 1
ATOM 632 C C . SER A 1 83 ? -0.015 -1.106 8.275 1.00 87.25 83 SER A C 1
ATOM 634 O O . SER A 1 83 ? 0.665 -0.990 7.254 1.00 87.25 83 SER A O 1
ATOM 636 N N . SER A 1 84 ? -0.468 -0.047 8.933 1.00 90.56 84 SER A N 1
ATOM 637 C CA . SER A 1 84 ? -0.193 1.331 8.542 1.00 90.56 84 SER A CA 1
ATOM 638 C C . SER A 1 84 ? -0.073 2.211 9.778 1.00 90.56 84 SER A C 1
ATOM 640 O O . SER A 1 84 ? -0.465 1.815 10.882 1.00 90.56 84 SER A O 1
ATOM 642 N N . TYR A 1 85 ? 0.413 3.440 9.595 1.00 94.06 85 TYR A N 1
ATOM 643 C CA . TYR A 1 85 ? 0.532 4.374 10.715 1.00 94.06 85 TYR A CA 1
ATOM 644 C C . TYR A 1 85 ? -0.810 4.607 11.405 1.00 94.06 85 TYR A C 1
ATOM 646 O O . TYR A 1 85 ? -0.840 4.822 12.610 1.00 94.06 85 TYR A O 1
ATOM 654 N N . SER A 1 86 ? -1.929 4.511 10.676 1.00 91.69 86 SER A N 1
ATOM 655 C CA . SER A 1 86 ? -3.242 4.806 11.239 1.00 91.69 86 SER A CA 1
ATOM 656 C C . SER A 1 86 ? -3.692 3.801 12.301 1.00 91.69 86 SER A C 1
ATOM 658 O O . SER A 1 86 ? -4.584 4.138 13.071 1.00 91.69 86 SER A O 1
ATOM 660 N N . CYS A 1 87 ? -3.095 2.602 12.363 1.00 92.88 87 CYS A N 1
ATOM 661 C CA . CYS A 1 87 ? -3.354 1.630 13.430 1.00 92.88 87 CYS A CA 1
ATOM 662 C C . CYS A 1 87 ? -2.218 1.539 14.458 1.00 92.88 87 CYS A C 1
ATOM 664 O O . CYS A 1 87 ? -2.480 1.461 15.658 1.00 92.88 87 CYS A O 1
ATOM 666 N N . ILE A 1 88 ? -0.959 1.583 14.006 1.00 95.69 88 ILE A N 1
ATOM 667 C CA . ILE A 1 88 ? 0.210 1.410 14.884 1.00 95.69 88 ILE A CA 1
ATOM 668 C C . ILE A 1 88 ? 0.425 2.618 15.801 1.00 95.69 88 ILE A C 1
ATOM 670 O O . ILE A 1 88 ? 0.876 2.444 16.928 1.00 95.69 88 ILE A O 1
ATOM 674 N N . GLN A 1 89 ? 0.042 3.826 15.374 1.00 96.06 89 GLN A N 1
ATOM 675 C CA . GLN A 1 89 ? 0.244 5.058 16.149 1.00 96.06 89 GLN A CA 1
ATOM 676 C C . GLN A 1 89 ? -0.372 5.032 17.555 1.00 96.06 89 GLN A C 1
ATOM 678 O O . GLN A 1 89 ? 0.066 5.774 18.427 1.00 96.06 89 GLN A O 1
ATOM 683 N N . PHE A 1 90 ? -1.394 4.204 17.769 1.00 95.94 90 PHE A N 1
ATOM 684 C CA . PHE A 1 90 ? -2.116 4.117 19.034 1.00 95.94 90 PHE A CA 1
ATOM 685 C C . PHE A 1 90 ? -1.525 3.103 20.018 1.00 95.94 90 PHE A C 1
ATOM 687 O O . PHE A 1 90 ? -1.972 3.027 21.162 1.00 95.94 90 PHE A O 1
ATOM 694 N N . LEU A 1 91 ? -0.557 2.301 19.578 1.00 96.44 91 LEU A N 1
ATOM 695 C CA . LEU A 1 91 ? 0.096 1.308 20.418 1.00 96.44 91 LEU A CA 1
ATOM 696 C C . LEU A 1 91 ? 1.252 1.953 21.191 1.00 96.44 91 LEU A C 1
ATOM 698 O O . LEU A 1 91 ? 1.981 2.761 20.611 1.00 96.44 91 LEU A O 1
ATOM 702 N N . PRO A 1 92 ? 1.476 1.587 22.465 1.00 96.69 92 PRO A N 1
ATOM 703 C CA . PRO A 1 92 ? 2.644 2.046 23.204 1.00 96.69 92 PRO A CA 1
ATOM 704 C C . PRO A 1 92 ? 3.947 1.598 22.542 1.00 96.69 92 PRO A C 1
ATOM 706 O O . PRO A 1 92 ? 4.067 0.451 22.099 1.00 96.69 92 PRO A O 1
ATOM 709 N N . TRP A 1 93 ? 4.944 2.484 22.525 1.00 97.62 93 TRP A N 1
ATOM 710 C CA . TRP A 1 93 ? 6.229 2.211 21.884 1.00 97.62 93 TRP A CA 1
ATOM 711 C C . TRP A 1 93 ? 6.909 0.949 22.411 1.00 97.62 93 TRP A C 1
ATOM 713 O O . TRP A 1 93 ? 7.363 0.139 21.613 1.00 97.62 93 TRP A O 1
ATOM 723 N N . ASP A 1 94 ? 6.918 0.722 23.725 1.00 98.19 94 ASP A N 1
ATOM 724 C CA . ASP A 1 94 ? 7.563 -0.458 24.315 1.00 98.19 94 ASP A CA 1
ATOM 725 C C . ASP A 1 94 ? 7.006 -1.780 23.774 1.00 98.19 94 ASP A C 1
ATOM 727 O O . ASP A 1 94 ? 7.751 -2.744 23.592 1.00 98.19 94 ASP A O 1
ATOM 731 N N . ALA A 1 95 ? 5.705 -1.826 23.481 1.00 98.12 95 ALA A N 1
ATOM 732 C CA . ALA A 1 95 ? 5.079 -2.989 22.871 1.00 98.12 95 ALA A CA 1
ATOM 733 C C . ALA A 1 95 ? 5.482 -3.133 21.397 1.00 98.12 95 ALA A C 1
ATOM 735 O O . ALA A 1 95 ? 5.891 -4.212 20.968 1.00 98.12 95 ALA A O 1
ATOM 736 N N . VAL A 1 96 ? 5.440 -2.035 20.634 1.00 98.31 96 VAL A N 1
ATOM 737 C CA . VAL A 1 96 ? 5.855 -2.002 19.219 1.00 98.31 96 VAL A CA 1
ATOM 738 C C . VAL A 1 96 ? 7.331 -2.375 19.059 1.00 98.31 96 VAL A C 1
ATOM 740 O O . VAL A 1 96 ? 7.682 -3.157 18.174 1.00 98.31 96 VAL A O 1
ATOM 743 N N . LYS A 1 97 ? 8.193 -1.886 19.951 1.00 98.38 97 LYS A N 1
ATOM 744 C CA . LYS A 1 97 ? 9.627 -2.174 19.978 1.00 98.38 97 LYS A CA 1
ATOM 745 C C . LYS A 1 97 ? 9.920 -3.658 20.180 1.00 98.38 97 LYS A C 1
ATOM 747 O O . LYS A 1 97 ? 10.866 -4.168 19.590 1.00 98.38 97 LYS A O 1
ATOM 752 N N . ARG A 1 98 ? 9.125 -4.355 20.996 1.00 98.25 98 ARG A N 1
ATOM 753 C CA . ARG A 1 98 ? 9.318 -5.788 21.263 1.00 98.25 98 ARG A CA 1
ATOM 754 C C . ARG A 1 98 ? 8.687 -6.685 20.200 1.00 98.25 98 ARG A C 1
ATOM 756 O O . ARG A 1 98 ? 9.311 -7.664 19.808 1.00 98.25 98 ARG A O 1
ATOM 763 N N . ASP A 1 99 ? 7.503 -6.333 19.701 1.00 98.00 99 ASP A N 1
ATOM 764 C CA . ASP A 1 99 ? 6.723 -7.233 18.840 1.00 98.00 99 ASP A CA 1
ATOM 765 C C . ASP A 1 99 ? 6.827 -6.936 17.335 1.00 98.00 99 ASP A C 1
ATOM 767 O O . ASP A 1 99 ? 6.582 -7.824 16.522 1.00 98.00 99 ASP A O 1
ATOM 771 N N . ILE A 1 100 ? 7.142 -5.698 16.935 1.00 97.12 100 ILE A N 1
ATOM 772 C CA . ILE A 1 100 ? 7.039 -5.247 15.532 1.00 97.12 100 ILE A CA 1
ATOM 773 C C . ILE A 1 100 ? 8.397 -4.828 14.961 1.00 97.12 100 ILE A C 1
ATOM 775 O O . ILE A 1 100 ? 8.721 -5.165 13.818 1.00 97.12 100 ILE A O 1
ATOM 779 N N . VAL A 1 101 ? 9.209 -4.103 15.735 1.00 98.25 101 VAL A N 1
ATOM 780 C CA . VAL A 1 101 ? 10.521 -3.609 15.277 1.00 98.25 101 VAL A CA 1
ATOM 781 C C . VAL A 1 101 ? 11.462 -4.738 14.826 1.00 98.25 101 VAL A C 1
ATOM 783 O O . VAL A 1 101 ? 12.050 -4.578 13.756 1.00 98.25 101 VAL A O 1
ATOM 786 N N . PRO A 1 102 ? 11.593 -5.894 15.514 1.00 97.88 102 PRO A N 1
ATOM 787 C CA . PRO A 1 102 ? 12.551 -6.929 15.113 1.00 97.88 102 PRO A CA 1
ATOM 788 C C . PRO A 1 102 ? 12.329 -7.450 13.686 1.00 97.88 102 PRO A C 1
ATOM 790 O O . PRO A 1 102 ? 13.258 -7.453 12.873 1.00 97.88 102 PRO A O 1
ATOM 793 N N . ASP A 1 103 ? 11.088 -7.811 13.351 1.00 95.88 103 ASP A N 1
ATOM 794 C CA . ASP A 1 103 ? 10.722 -8.272 12.008 1.00 95.88 103 ASP A CA 1
ATOM 795 C C . ASP A 1 103 ? 10.785 -7.138 10.976 1.00 95.88 103 ASP A C 1
ATOM 797 O O . ASP A 1 103 ? 11.038 -7.382 9.795 1.00 95.88 103 ASP A O 1
ATOM 801 N N . THR A 1 104 ? 10.553 -5.892 11.397 1.00 97.31 104 THR A N 1
ATOM 802 C CA . THR A 1 104 ? 10.674 -4.719 10.521 1.00 97.31 104 THR A CA 1
ATOM 803 C C . THR A 1 104 ? 12.132 -4.498 10.130 1.00 97.31 104 THR A C 1
ATOM 805 O O . THR A 1 104 ? 12.442 -4.410 8.945 1.00 97.31 104 THR A O 1
ATOM 808 N N . LEU A 1 105 ? 13.050 -4.499 11.098 1.00 98.00 105 LEU A N 1
ATOM 809 C CA . LEU A 1 105 ? 14.483 -4.358 10.841 1.00 98.00 105 LEU A CA 1
ATOM 810 C C . LEU A 1 105 ? 15.042 -5.542 10.053 1.00 98.00 105 LEU A C 1
ATOM 812 O O . LEU A 1 105 ? 15.892 -5.345 9.189 1.00 98.00 105 LEU A O 1
ATOM 816 N N . LYS A 1 106 ? 14.547 -6.763 10.291 1.00 96.94 106 LYS A N 1
ATOM 817 C CA . LYS A 1 106 ? 14.881 -7.925 9.457 1.00 96.94 106 LYS A CA 1
ATOM 818 C C . LYS A 1 106 ? 14.516 -7.684 7.988 1.00 96.94 106 LYS A C 1
ATOM 820 O O . LYS A 1 106 ? 15.354 -7.916 7.126 1.00 96.94 106 LYS A O 1
ATOM 825 N N . ALA A 1 107 ? 13.318 -7.168 7.713 1.00 95.31 107 ALA A N 1
ATOM 826 C CA . ALA A 1 107 ? 12.885 -6.846 6.353 1.00 95.31 107 ALA A CA 1
ATOM 827 C C . ALA A 1 107 ? 13.723 -5.727 5.700 1.00 95.31 107 ALA A C 1
ATOM 829 O O . ALA A 1 107 ? 13.994 -5.782 4.502 1.00 95.31 107 ALA A O 1
ATOM 830 N N . VAL A 1 108 ? 14.168 -4.727 6.475 1.00 96.38 108 VAL A N 1
ATOM 831 C CA . VAL A 1 108 ? 15.084 -3.685 5.970 1.00 96.38 108 VAL A CA 1
ATOM 832 C C . VAL A 1 108 ? 16.462 -4.271 5.638 1.00 96.38 108 VAL A C 1
ATOM 834 O O . VAL A 1 108 ? 17.028 -3.934 4.601 1.00 96.38 108 VAL A O 1
ATOM 837 N N . ARG A 1 109 ? 16.998 -5.174 6.473 1.00 95.69 109 ARG A N 1
ATOM 838 C CA . ARG A 1 109 ? 18.276 -5.858 6.196 1.00 95.69 109 ARG A CA 1
ATOM 839 C C . ARG A 1 109 ? 18.200 -6.720 4.938 1.00 95.69 109 ARG A C 1
ATOM 841 O O . ARG A 1 109 ? 19.062 -6.577 4.082 1.00 95.69 109 ARG A O 1
ATOM 848 N N . GLU A 1 110 ? 17.137 -7.510 4.788 1.00 93.94 110 GLU A N 1
ATOM 849 C CA . GLU A 1 110 ? 16.884 -8.316 3.584 1.00 93.94 110 GLU A CA 1
ATOM 850 C C . GLU A 1 110 ? 16.847 -7.435 2.322 1.00 93.94 110 GLU A C 1
ATOM 852 O O . GLU A 1 110 ? 17.490 -7.743 1.321 1.00 93.94 110 GLU A O 1
ATOM 857 N N . LEU A 1 111 ? 16.174 -6.278 2.382 1.00 93.25 111 LEU A N 1
ATOM 858 C CA . LEU A 1 111 ? 16.168 -5.316 1.277 1.00 93.25 111 LEU A CA 1
ATOM 859 C C . LEU A 1 111 ? 17.577 -4.788 0.950 1.00 93.25 111 LEU A C 1
ATOM 861 O O . LEU A 1 111 ? 17.930 -4.662 -0.224 1.00 93.25 111 LEU A O 1
ATOM 865 N N . ASN A 1 112 ? 18.372 -4.459 1.971 1.00 91.38 112 ASN A N 1
ATOM 866 C CA . ASN A 1 112 ? 19.733 -3.955 1.792 1.00 91.38 112 ASN A CA 1
ATOM 867 C C . ASN A 1 112 ? 20.667 -5.026 1.205 1.00 91.38 112 ASN A C 1
ATOM 869 O O . ASN A 1 112 ? 21.467 -4.705 0.329 1.00 91.38 112 ASN A O 1
ATOM 873 N N . GLU A 1 113 ? 20.550 -6.284 1.628 1.00 90.38 113 GLU A N 1
ATOM 874 C CA . GLU A 1 113 ? 21.312 -7.416 1.079 1.00 90.38 113 GLU A CA 1
ATOM 875 C C . GLU A 1 113 ? 20.996 -7.629 -0.410 1.00 90.38 113 GLU A C 1
ATOM 877 O O . GLU A 1 113 ? 21.902 -7.720 -1.245 1.00 90.38 113 GLU A O 1
ATOM 882 N N . LEU A 1 114 ? 19.707 -7.585 -0.765 1.00 89.12 114 LEU A N 1
ATOM 883 C CA . LEU A 1 114 ? 19.236 -7.706 -2.146 1.00 89.12 114 LEU A CA 1
ATOM 884 C C . LEU A 1 114 ? 19.609 -6.506 -3.024 1.00 89.12 114 LEU A C 1
ATOM 886 O O . LEU A 1 114 ? 19.566 -6.610 -4.244 1.00 89.12 114 LEU A O 1
ATOM 890 N N . SER A 1 115 ? 20.000 -5.366 -2.448 1.00 81.56 115 SER A N 1
ATOM 891 C CA . SER A 1 115 ? 20.289 -4.150 -3.223 1.00 81.56 115 SER A CA 1
ATOM 892 C C . SER A 1 115 ? 21.439 -4.306 -4.230 1.00 81.56 115 SER A C 1
ATOM 894 O O . SER A 1 115 ? 21.522 -3.539 -5.191 1.00 81.56 115 SER A O 1
ATOM 896 N N . SER A 1 116 ? 22.301 -5.309 -4.040 1.00 76.38 116 SER A N 1
ATOM 897 C CA . SER A 1 116 ? 23.398 -5.640 -4.954 1.00 76.38 116 SER A CA 1
ATOM 898 C C . SER A 1 116 ? 22.941 -6.376 -6.224 1.00 76.38 116 SER A C 1
ATOM 900 O O . SER A 1 116 ? 23.587 -6.240 -7.265 1.00 76.38 116 SER A O 1
ATOM 902 N N . ASP A 1 117 ? 21.800 -7.071 -6.174 1.00 81.12 117 ASP A N 1
ATOM 903 C CA . ASP A 1 117 ? 21.223 -7.824 -7.287 1.00 81.12 117 ASP A CA 1
ATOM 904 C C . ASP A 1 117 ? 19.847 -7.273 -7.666 1.00 81.12 117 ASP A C 1
ATOM 906 O O . ASP A 1 117 ? 18.831 -7.470 -7.002 1.00 81.12 117 ASP A O 1
ATOM 910 N N . ARG A 1 118 ? 19.802 -6.582 -8.801 1.00 79.19 118 ARG A N 1
ATOM 911 C CA . ARG A 1 118 ? 18.606 -5.861 -9.236 1.00 79.19 118 ARG A CA 1
ATOM 912 C C . ARG A 1 118 ? 17.475 -6.766 -9.718 1.00 79.19 118 ARG A C 1
ATOM 914 O O . ARG A 1 118 ? 16.327 -6.328 -9.647 1.00 79.19 118 ARG A O 1
ATOM 921 N N . THR A 1 119 ? 17.767 -7.974 -10.195 1.00 79.88 119 THR A N 1
ATOM 922 C CA . THR A 1 119 ? 16.727 -8.912 -10.638 1.00 79.88 119 THR A CA 1
ATOM 923 C C . THR A 1 119 ? 16.013 -9.477 -9.419 1.00 79.88 119 THR A C 1
ATOM 925 O O . THR A 1 119 ? 14.808 -9.255 -9.270 1.00 79.88 119 THR A O 1
ATOM 928 N N . HIS A 1 120 ? 16.767 -10.053 -8.479 1.00 83.94 120 HIS A N 1
ATOM 929 C CA . HIS A 1 120 ? 16.209 -10.566 -7.226 1.00 83.94 120 HIS A CA 1
ATOM 930 C C . HIS A 1 120 ? 15.543 -9.463 -6.389 1.00 83.94 120 HIS A C 1
ATOM 932 O O . HIS A 1 120 ? 14.475 -9.673 -5.811 1.00 83.94 120 HIS A O 1
ATOM 938 N N . LEU A 1 121 ? 16.107 -8.250 -6.372 1.00 86.06 121 LEU A N 1
ATOM 939 C CA . LEU A 1 121 ? 15.480 -7.099 -5.726 1.00 86.06 121 LEU A CA 1
ATOM 940 C C . LEU A 1 121 ? 14.115 -6.764 -6.337 1.00 86.06 121 LEU A C 1
ATOM 942 O O . LEU A 1 121 ? 13.159 -6.519 -5.601 1.00 8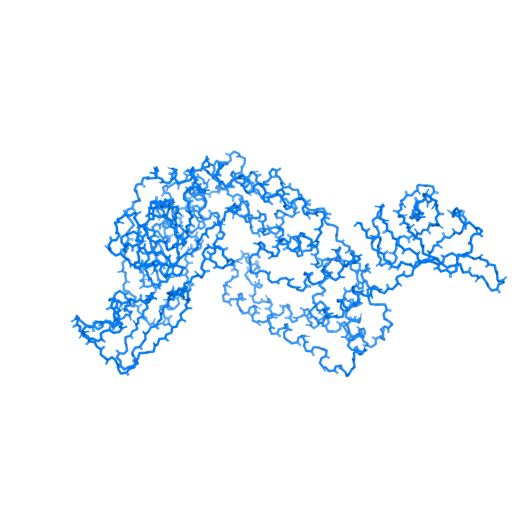6.06 121 LEU A O 1
ATOM 946 N N . LEU A 1 122 ? 14.001 -6.716 -7.669 1.00 83.88 122 LEU A N 1
ATOM 947 C CA . LEU A 1 122 ? 12.735 -6.366 -8.312 1.00 83.88 122 LEU A CA 1
ATOM 948 C C . LEU A 1 122 ? 11.679 -7.459 -8.103 1.00 83.88 122 LEU A C 1
ATOM 950 O O . LEU A 1 122 ? 10.510 -7.131 -7.881 1.00 83.88 122 LEU A O 1
ATOM 954 N N . GLU A 1 123 ? 12.073 -8.732 -8.137 1.00 84.38 123 GLU A N 1
ATOM 955 C CA . GLU A 1 123 ? 11.202 -9.868 -7.809 1.00 84.38 123 GLU A CA 1
ATOM 956 C C . GLU A 1 123 ? 10.670 -9.766 -6.382 1.00 84.38 123 GLU A C 1
ATOM 958 O O . GLU A 1 123 ? 9.455 -9.812 -6.157 1.00 84.38 123 GLU A O 1
ATOM 963 N N . PHE A 1 124 ? 11.576 -9.545 -5.428 1.00 88.19 124 PHE A N 1
ATOM 964 C CA . PHE A 1 124 ? 11.239 -9.344 -4.028 1.00 88.19 124 PHE A CA 1
ATOM 965 C C . PHE A 1 124 ? 10.253 -8.184 -3.859 1.00 88.19 124 PHE A C 1
ATOM 967 O O . PHE A 1 124 ? 9.184 -8.352 -3.272 1.00 88.19 124 PHE A O 1
ATOM 974 N N . LEU A 1 125 ? 10.563 -7.015 -4.421 1.00 87.25 125 LEU A N 1
ATOM 975 C CA . LEU A 1 125 ? 9.727 -5.823 -4.293 1.00 87.25 125 LEU A CA 1
ATOM 976 C C . LEU A 1 125 ? 8.352 -6.006 -4.934 1.00 87.25 125 LEU A C 1
ATOM 978 O O . LEU A 1 125 ? 7.349 -5.641 -4.325 1.00 87.25 125 LEU A O 1
ATOM 982 N N . THR A 1 126 ? 8.280 -6.620 -6.114 1.00 82.50 126 THR A N 1
ATOM 983 C CA . THR A 1 126 ? 7.003 -6.878 -6.800 1.00 82.50 126 THR A CA 1
ATOM 984 C C . THR A 1 126 ? 6.123 -7.842 -6.002 1.00 82.50 126 THR A C 1
ATOM 986 O O . THR A 1 126 ? 4.902 -7.708 -5.988 1.00 82.50 126 THR A O 1
ATOM 989 N N . ALA A 1 127 ? 6.721 -8.789 -5.274 1.00 81.38 127 ALA A N 1
ATOM 990 C CA . ALA A 1 127 ? 5.979 -9.681 -4.388 1.00 81.38 127 ALA A CA 1
ATOM 991 C C . ALA A 1 127 ? 5.486 -9.000 -3.095 1.00 81.38 127 ALA A C 1
ATOM 993 O O . ALA A 1 127 ? 4.552 -9.499 -2.457 1.00 81.38 127 ALA A O 1
ATOM 994 N N . LYS A 1 128 ? 6.121 -7.902 -2.664 1.00 81.81 128 LYS A N 1
ATOM 995 C CA . LYS A 1 128 ? 5.826 -7.220 -1.390 1.00 81.81 128 LYS A CA 1
ATOM 996 C C . LYS A 1 128 ? 4.939 -5.988 -1.554 1.00 81.81 128 LYS A C 1
ATOM 998 O O . LYS A 1 128 ? 4.122 -5.719 -0.671 1.00 81.81 128 LYS A O 1
ATOM 1003 N N . VAL A 1 129 ? 5.084 -5.257 -2.653 1.00 78.19 129 VAL A N 1
ATOM 1004 C CA . VAL A 1 129 ? 4.341 -4.028 -2.938 1.00 78.19 129 VAL A CA 1
ATOM 1005 C C . VAL A 1 129 ? 3.037 -4.379 -3.656 1.00 78.19 129 VAL A C 1
ATOM 1007 O O . VAL A 1 129 ? 3.029 -4.984 -4.723 1.00 78.19 129 VAL A O 1
ATOM 1010 N N . SER A 1 130 ? 1.906 -4.047 -3.036 1.00 62.84 130 SER A N 1
ATOM 1011 C CA . SER A 1 130 ? 0.577 -4.417 -3.537 1.00 62.84 130 SER A CA 1
ATOM 1012 C C . SER A 1 130 ? 0.086 -3.441 -4.608 1.00 62.84 130 SER A C 1
ATOM 1014 O O . SER A 1 130 ? 0.258 -2.239 -4.467 1.00 62.84 130 SER A O 1
ATOM 1016 N N . GLY A 1 131 ? -0.596 -3.940 -5.644 1.00 59.59 131 GLY A N 1
ATOM 1017 C CA . GLY A 1 131 ? -1.249 -3.096 -6.658 1.00 59.59 131 GLY A CA 1
ATOM 1018 C C . GLY A 1 131 ? -0.346 -2.612 -7.799 1.00 59.59 131 GLY A C 1
ATOM 1019 O O . GLY A 1 131 ? -0.852 -2.044 -8.766 1.00 59.59 131 GLY A O 1
ATOM 1020 N N . THR A 1 132 ? 0.956 -2.894 -7.748 1.00 57.50 132 THR A N 1
ATOM 1021 C CA . THR A 1 132 ? 1.907 -2.533 -8.805 1.00 57.50 132 THR A CA 1
ATOM 1022 C C . THR A 1 132 ? 2.170 -3.756 -9.680 1.00 57.50 132 THR A C 1
ATOM 1024 O O . THR A 1 132 ? 3.024 -4.585 -9.388 1.00 57.50 132 THR A O 1
ATOM 1027 N N . SER A 1 133 ? 1.393 -3.910 -10.755 1.00 55.75 133 SER A N 1
ATOM 1028 C CA . SER A 1 133 ? 1.689 -4.910 -11.784 1.00 55.75 133 SER A CA 1
ATOM 1029 C C . SER A 1 133 ? 2.900 -4.429 -12.583 1.00 55.75 133 SER A C 1
ATOM 1031 O O . SER A 1 133 ? 2.799 -3.506 -13.388 1.00 55.75 133 SER A O 1
ATOM 1033 N N . THR A 1 134 ? 4.055 -5.044 -12.344 1.00 64.88 134 THR A N 1
ATOM 1034 C CA . THR A 1 134 ? 5.304 -4.813 -13.079 1.00 64.88 134 THR A CA 1
ATOM 1035 C C . THR A 1 134 ? 5.745 -5.981 -13.992 1.00 64.88 134 THR A C 1
ATOM 1037 O O . THR A 1 134 ? 6.945 -6.055 -14.280 1.00 64.88 134 THR A O 1
ATOM 1040 N N . PRO A 1 135 ? 4.857 -6.882 -14.503 1.00 72.12 135 PRO A N 1
ATOM 1041 C CA . PRO A 1 135 ? 5.273 -8.046 -15.288 1.00 72.12 135 PRO A CA 1
ATOM 1042 C C . PRO A 1 135 ? 6.229 -7.708 -16.424 1.00 72.12 135 PRO A C 1
ATOM 1044 O O . PRO A 1 135 ? 7.144 -8.473 -16.685 1.00 72.12 135 PRO A O 1
ATOM 1047 N N . GLU A 1 136 ? 6.037 -6.563 -17.080 1.00 81.81 136 GLU A N 1
ATOM 1048 C CA . GLU A 1 136 ? 6.854 -6.133 -18.216 1.00 81.81 136 GLU A CA 1
ATOM 1049 C C . GLU A 1 136 ? 8.325 -5.922 -17.822 1.00 81.81 136 GLU A C 1
ATOM 1051 O O . GLU A 1 136 ? 9.226 -6.373 -18.522 1.00 81.81 136 GLU A O 1
ATOM 1056 N N . LEU A 1 137 ? 8.586 -5.250 -16.694 1.00 81.38 137 LEU A N 1
ATOM 1057 C CA . LEU A 1 137 ? 9.950 -4.960 -16.240 1.00 81.38 137 LEU A CA 1
ATOM 1058 C C . LEU A 1 137 ? 10.614 -6.181 -15.606 1.00 81.38 137 LEU A C 1
ATOM 1060 O O . LEU A 1 137 ? 11.817 -6.360 -15.780 1.00 81.38 137 LEU A O 1
ATOM 1064 N N . LEU A 1 138 ? 9.840 -7.030 -14.923 1.00 82.44 138 LEU A N 1
ATOM 1065 C CA . LEU A 1 138 ? 10.333 -8.327 -14.465 1.00 82.44 138 LEU A CA 1
ATOM 1066 C C . LEU A 1 138 ? 10.732 -9.213 -15.643 1.00 82.44 138 LEU A C 1
ATOM 1068 O O . LEU A 1 138 ? 11.847 -9.722 -15.638 1.00 82.44 138 LEU A O 1
ATOM 1072 N N . GLN A 1 139 ? 9.883 -9.324 -16.672 1.00 86.62 139 GLN A N 1
ATOM 1073 C CA . GLN A 1 139 ? 10.213 -10.046 -17.905 1.00 86.62 139 GLN A CA 1
ATOM 1074 C C . GLN A 1 139 ? 11.503 -9.505 -18.520 1.00 86.62 139 GLN A C 1
ATOM 1076 O O . GLN A 1 139 ? 12.411 -10.275 -18.801 1.00 86.62 139 GLN A O 1
ATOM 1081 N N . ILE A 1 140 ? 11.639 -8.180 -18.643 1.00 86.06 140 ILE A N 1
ATOM 1082 C CA . ILE A 1 140 ? 12.880 -7.577 -19.143 1.00 86.06 140 ILE A CA 1
ATOM 1083 C C . ILE A 1 140 ? 14.089 -8.043 -18.332 1.00 86.06 140 ILE A C 1
ATOM 1085 O O . ILE A 1 140 ? 15.058 -8.473 -18.938 1.00 86.06 140 ILE A O 1
ATOM 1089 N N . LEU A 1 141 ? 14.048 -7.994 -16.998 1.00 81.00 141 LEU A N 1
ATOM 1090 C CA . LEU A 1 141 ? 15.192 -8.401 -16.174 1.00 81.00 141 LEU A CA 1
ATOM 1091 C C . LEU A 1 141 ? 15.479 -9.908 -16.208 1.00 81.00 141 LEU A C 1
ATOM 1093 O O . LEU A 1 141 ? 16.644 -10.282 -16.140 1.00 81.00 141 LEU A O 1
ATOM 1097 N N . HIS A 1 142 ? 14.458 -10.757 -16.350 1.00 83.69 142 HIS A N 1
ATOM 1098 C CA . HIS A 1 142 ? 14.647 -12.205 -16.500 1.00 83.69 142 HIS A CA 1
ATOM 1099 C C . HIS A 1 142 ? 15.345 -12.549 -17.822 1.00 83.69 142 HIS A C 1
ATOM 1101 O O . HIS A 1 142 ? 16.218 -13.411 -17.852 1.00 83.69 142 HIS A O 1
ATOM 1107 N N . HIS A 1 143 ? 14.980 -11.856 -18.903 1.00 81.19 143 HIS A N 1
ATOM 1108 C CA . HIS A 1 143 ? 15.610 -12.020 -20.214 1.00 81.19 143 HIS A CA 1
ATOM 1109 C C . HIS A 1 143 ? 16.961 -11.277 -20.311 1.00 81.19 143 HIS A C 1
ATOM 1111 O O . HIS A 1 143 ? 17.834 -11.663 -21.084 1.00 81.19 143 HIS A O 1
ATOM 1117 N N . ASP A 1 144 ? 17.193 -10.245 -19.487 1.00 74.50 144 ASP A N 1
ATOM 1118 C CA . ASP A 1 144 ? 18.438 -9.460 -19.416 1.00 74.50 144 ASP A CA 1
ATOM 1119 C C . ASP A 1 144 ? 19.593 -10.205 -18.711 1.00 74.50 144 ASP A C 1
ATOM 1121 O O . ASP A 1 144 ? 20.290 -9.655 -17.854 1.00 74.50 144 ASP A O 1
ATOM 1125 N N . THR A 1 145 ? 19.846 -11.456 -19.104 1.00 70.44 145 THR A N 1
ATOM 1126 C CA . THR A 1 145 ? 20.924 -12.330 -18.586 1.00 70.44 145 THR A CA 1
ATOM 1127 C C . THR A 1 145 ? 22.322 -11.712 -18.719 1.00 70.44 145 THR A C 1
ATOM 1129 O O . THR A 1 145 ? 23.249 -12.047 -17.984 1.00 70.44 145 THR A O 1
ATOM 1132 N N . HIS A 1 146 ? 22.469 -10.747 -19.628 1.00 63.66 146 HIS A N 1
ATOM 1133 C CA . HIS A 1 146 ? 23.702 -10.019 -19.902 1.00 63.66 146 HIS A CA 1
ATOM 1134 C C . HIS A 1 146 ? 23.759 -8.647 -19.221 1.00 63.66 146 HIS A C 1
ATOM 1136 O O . HIS A 1 146 ? 24.682 -7.879 -19.481 1.00 63.66 146 HIS A O 1
ATOM 1142 N N . SER A 1 147 ? 22.800 -8.307 -18.361 1.00 71.75 147 SER A N 1
ATOM 1143 C CA . SER A 1 147 ? 22.698 -7.015 -17.674 1.00 71.75 147 SER A CA 1
ATOM 1144 C C . SER A 1 147 ? 22.902 -5.780 -18.585 1.00 71.75 147 SER A C 1
ATOM 1146 O O . SER A 1 147 ? 23.624 -4.835 -18.244 1.00 71.75 147 SER A O 1
ATOM 1148 N N . ILE A 1 148 ? 22.304 -5.817 -19.777 1.00 75.44 148 ILE A N 1
ATOM 1149 C CA . ILE A 1 148 ? 22.295 -4.767 -20.798 1.00 75.44 148 ILE A CA 1
ATOM 1150 C C . ILE A 1 148 ? 21.362 -3.633 -20.385 1.00 75.44 148 ILE A C 1
ATOM 1152 O O . ILE A 1 148 ? 21.755 -2.473 -20.466 1.00 75.44 148 ILE A O 1
ATOM 1156 N N . LEU A 1 149 ? 20.140 -3.934 -19.934 1.00 83.31 149 LEU A N 1
ATOM 1157 C CA . LEU A 1 149 ? 19.126 -2.929 -19.584 1.00 83.31 149 LEU A CA 1
ATOM 1158 C C . LEU A 1 149 ? 19.039 -2.633 -18.095 1.00 83.31 149 LEU A C 1
ATOM 1160 O O . LEU A 1 149 ? 18.292 -1.748 -17.683 1.00 83.31 149 LEU A O 1
ATOM 1164 N N . THR A 1 150 ? 19.828 -3.303 -17.273 1.00 79.50 150 THR A N 1
ATOM 1165 C CA . THR A 1 150 ? 19.741 -3.169 -15.820 1.00 79.50 150 THR A CA 1
ATOM 1166 C C . THR A 1 150 ? 19.940 -1.707 -15.388 1.00 79.50 150 THR A C 1
ATOM 1168 O O . THR A 1 150 ? 19.167 -1.196 -14.583 1.00 79.50 150 THR A O 1
ATOM 1171 N N . THR A 1 151 ? 20.900 -0.976 -15.978 1.00 82.69 151 THR A N 1
ATOM 1172 C CA . THR A 1 151 ? 21.166 0.461 -15.707 1.00 82.69 151 THR A CA 1
ATOM 1173 C C . THR A 1 151 ? 20.274 1.433 -16.488 1.00 82.69 151 THR A C 1
ATOM 1175 O O . THR A 1 151 ? 20.446 2.655 -16.388 1.00 82.69 151 THR A O 1
ATOM 1178 N N . HIS A 1 152 ? 19.312 0.927 -17.262 1.00 87.88 152 HIS A N 1
ATOM 1179 C CA . HIS A 1 152 ? 18.430 1.751 -18.073 1.00 87.88 152 HIS A CA 1
ATOM 1180 C C . HIS A 1 152 ? 17.544 2.647 -17.184 1.00 87.88 152 HIS A C 1
ATOM 1182 O O . HIS A 1 152 ? 16.933 2.159 -16.227 1.00 87.88 152 HIS A O 1
ATOM 1188 N N . PRO A 1 153 ? 17.395 3.953 -17.501 1.00 90.12 153 PRO A N 1
ATOM 1189 C CA . PRO A 1 153 ? 16.623 4.903 -16.701 1.00 90.12 153 PRO A CA 1
ATOM 1190 C C . PRO A 1 153 ? 15.219 4.452 -16.287 1.00 90.12 153 PRO A C 1
ATOM 1192 O O . PRO A 1 153 ? 14.780 4.794 -15.192 1.00 90.12 153 PRO A O 1
ATOM 1195 N N . ARG A 1 154 ? 14.505 3.711 -17.145 1.00 89.56 154 ARG A N 1
ATOM 1196 C CA . ARG A 1 154 ? 13.164 3.178 -16.833 1.00 89.56 154 ARG A CA 1
ATOM 1197 C C . ARG A 1 154 ? 13.217 2.093 -15.757 1.00 89.56 154 ARG A C 1
ATOM 1199 O O . ARG A 1 154 ? 12.392 2.133 -14.855 1.00 89.56 154 ARG A O 1
ATOM 1206 N N . VAL A 1 155 ? 14.186 1.178 -15.843 1.00 87.44 155 VAL A N 1
ATOM 1207 C CA . VAL A 1 155 ? 14.371 0.088 -14.873 1.00 87.44 155 VAL A CA 1
ATOM 1208 C C . VAL A 1 155 ? 14.754 0.686 -13.524 1.00 87.44 155 VAL A C 1
ATOM 1210 O O . VAL A 1 155 ? 14.044 0.491 -12.546 1.00 87.44 155 VAL A O 1
ATOM 1213 N N . VAL A 1 156 ? 15.800 1.520 -13.491 1.00 88.25 156 VAL A N 1
ATOM 1214 C CA . VAL A 1 156 ? 16.302 2.122 -12.245 1.00 88.25 156 VAL A CA 1
ATOM 1215 C C . VAL A 1 156 ? 15.237 2.954 -11.531 1.00 88.25 156 VAL A C 1
ATOM 1217 O O . VAL A 1 156 ? 15.023 2.759 -10.339 1.00 88.25 156 VAL A O 1
ATOM 1220 N N . LYS A 1 157 ? 14.551 3.868 -12.235 1.00 89.81 157 LYS A N 1
ATOM 1221 C CA . LYS A 1 157 ? 13.509 4.710 -11.618 1.00 89.81 157 LYS A CA 1
ATOM 1222 C C . LYS A 1 157 ? 12.405 3.869 -10.995 1.00 89.81 157 LYS A C 1
ATOM 1224 O O . LYS A 1 157 ? 11.983 4.159 -9.885 1.00 89.81 157 LYS A O 1
ATOM 1229 N N . HIS A 1 158 ? 11.975 2.831 -11.700 1.00 88.25 158 HIS A N 1
ATOM 1230 C CA . HIS A 1 158 ? 10.895 1.988 -11.230 1.00 88.25 158 HIS A CA 1
ATOM 1231 C C . HIS A 1 158 ? 11.300 1.133 -10.022 1.00 88.25 158 HIS A C 1
ATOM 1233 O O . HIS A 1 158 ? 10.563 1.067 -9.042 1.00 88.25 158 HIS A O 1
AT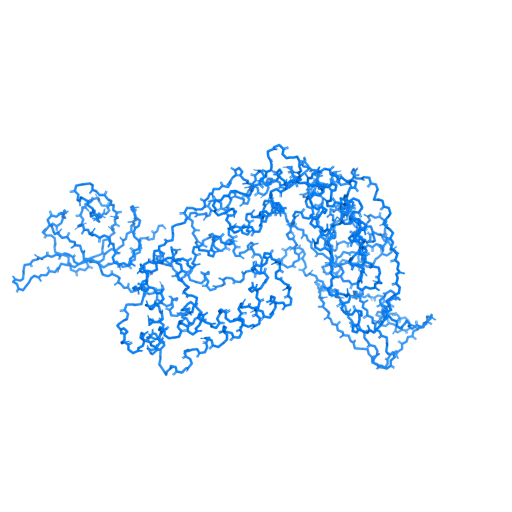OM 1239 N N . THR A 1 159 ? 12.503 0.549 -10.039 1.00 88.88 159 THR A N 1
ATOM 1240 C CA . THR A 1 159 ? 13.051 -0.148 -8.868 1.00 88.88 159 THR A CA 1
ATOM 1241 C C . THR A 1 159 ? 13.124 0.790 -7.659 1.00 88.88 159 THR A C 1
ATOM 1243 O O . THR A 1 159 ? 12.683 0.413 -6.578 1.00 88.88 159 THR A O 1
ATOM 1246 N N . LEU A 1 160 ? 13.602 2.031 -7.833 1.00 91.06 160 LEU A N 1
ATOM 1247 C CA . LEU A 1 160 ? 13.656 3.030 -6.756 1.00 91.06 160 LEU A CA 1
ATOM 1248 C C . LEU A 1 160 ? 12.266 3.401 -6.217 1.00 91.06 160 LEU A C 1
ATOM 1250 O O . LEU A 1 160 ? 12.109 3.573 -5.011 1.00 91.06 160 LEU A O 1
ATOM 1254 N N . GLU A 1 161 ? 11.258 3.517 -7.085 1.00 90.38 161 GLU A N 1
ATOM 1255 C CA . GLU A 1 161 ? 9.871 3.790 -6.683 1.00 90.38 161 GLU A CA 1
ATOM 1256 C C . GLU A 1 161 ? 9.314 2.675 -5.788 1.00 90.38 161 GLU A C 1
ATOM 1258 O O . GLU A 1 161 ? 8.758 2.970 -4.728 1.00 90.38 161 GLU A O 1
ATOM 1263 N N . LEU A 1 162 ? 9.525 1.410 -6.166 1.00 90.81 162 LEU A N 1
ATOM 1264 C CA . LEU A 1 162 ? 9.095 0.255 -5.375 1.00 90.81 162 LEU A CA 1
ATOM 1265 C C . LEU A 1 162 ? 9.871 0.123 -4.060 1.00 90.81 162 LEU A C 1
ATOM 1267 O O . LEU A 1 162 ? 9.264 -0.118 -3.018 1.00 90.81 162 LEU A O 1
ATOM 1271 N N . MET A 1 163 ? 11.198 0.311 -4.085 1.00 92.12 163 MET A N 1
ATOM 1272 C CA . MET A 1 163 ? 12.028 0.311 -2.872 1.00 92.12 163 MET A CA 1
ATOM 1273 C C . MET A 1 163 ? 11.533 1.353 -1.878 1.00 92.12 163 MET A C 1
ATOM 1275 O O . MET A 1 163 ? 11.346 1.056 -0.699 1.00 92.12 163 MET A O 1
ATOM 1279 N N . ARG A 1 164 ? 11.283 2.570 -2.368 1.00 93.62 164 ARG A N 1
ATOM 1280 C CA . ARG A 1 164 ? 10.731 3.652 -1.565 1.00 93.62 164 ARG A CA 1
ATOM 1281 C C . ARG A 1 164 ? 9.387 3.259 -0.972 1.00 93.62 164 ARG A C 1
ATOM 1283 O O . ARG A 1 164 ? 9.172 3.478 0.214 1.00 93.62 164 ARG A O 1
ATOM 1290 N N . GLU A 1 165 ? 8.457 2.768 -1.787 1.00 91.94 165 GLU A N 1
ATOM 1291 C CA . GLU A 1 165 ? 7.121 2.395 -1.317 1.00 91.94 165 GLU A CA 1
ATOM 1292 C C . GLU A 1 165 ? 7.195 1.338 -0.214 1.00 91.94 165 GLU A C 1
ATOM 1294 O O . GLU A 1 165 ? 6.557 1.489 0.829 1.00 91.94 165 GLU A O 1
ATOM 1299 N N . TYR A 1 166 ? 8.049 0.332 -0.404 1.00 93.31 166 TYR A N 1
ATOM 1300 C CA . TYR A 1 166 ? 8.284 -0.702 0.587 1.00 93.31 166 TYR A CA 1
ATOM 1301 C C . TYR A 1 166 ? 8.880 -0.140 1.887 1.00 93.31 166 TYR A C 1
ATOM 1303 O O . TYR A 1 166 ? 8.327 -0.380 2.960 1.00 93.31 166 TYR A O 1
ATOM 1311 N N . LEU A 1 167 ? 9.938 0.677 1.808 1.00 95.50 167 LEU A N 1
ATOM 1312 C CA . LEU A 1 167 ? 10.570 1.299 2.979 1.00 95.50 167 LEU A CA 1
ATOM 1313 C C . LEU A 1 167 ? 9.642 2.273 3.714 1.00 95.50 167 LEU A C 1
ATOM 1315 O O . LEU A 1 167 ? 9.609 2.264 4.940 1.00 95.50 167 LEU A O 1
ATOM 1319 N N . VAL A 1 168 ? 8.843 3.076 3.001 1.00 95.56 168 VAL A N 1
ATOM 1320 C CA . VAL A 1 168 ? 7.816 3.929 3.626 1.00 95.56 168 VAL A CA 1
ATOM 1321 C C . VAL A 1 168 ? 6.778 3.071 4.350 1.00 95.56 168 VAL A C 1
ATOM 1323 O O . VAL A 1 168 ? 6.382 3.413 5.465 1.00 95.56 168 VAL A O 1
ATOM 1326 N N . GLY A 1 169 ? 6.351 1.956 3.749 1.00 93.94 169 GLY A N 1
ATOM 1327 C CA . GLY A 1 169 ? 5.452 0.995 4.387 1.00 93.94 169 GLY A CA 1
ATOM 1328 C C . GLY A 1 169 ? 6.033 0.443 5.690 1.00 93.94 169 GLY A C 1
ATOM 1329 O O . GLY A 1 169 ? 5.380 0.518 6.728 1.00 93.94 169 GLY A O 1
ATOM 1330 N N . LEU A 1 170 ? 7.291 -0.007 5.666 1.00 96.06 170 LEU A N 1
ATOM 1331 C CA . LEU A 1 170 ? 8.000 -0.489 6.855 1.00 96.06 170 LEU A CA 1
ATOM 1332 C C . LEU A 1 170 ? 8.153 0.600 7.926 1.00 96.06 170 LEU A C 1
ATOM 1334 O O . LEU A 1 170 ? 7.881 0.348 9.094 1.00 96.06 170 LEU A O 1
ATOM 1338 N N . ALA A 1 171 ? 8.529 1.819 7.542 1.00 97.06 171 ALA A N 1
ATOM 1339 C CA . ALA A 1 171 ? 8.757 2.920 8.476 1.00 97.06 171 ALA A CA 1
ATOM 1340 C C . ALA A 1 171 ? 7.472 3.432 9.139 1.00 97.06 171 ALA A C 1
ATOM 1342 O O . ALA A 1 171 ? 7.501 3.903 10.270 1.00 97.06 171 ALA A O 1
ATOM 1343 N N . THR A 1 172 ? 6.338 3.359 8.437 1.00 94.75 172 THR A N 1
ATOM 1344 C CA . THR A 1 172 ? 5.067 3.912 8.928 1.00 94.75 172 THR A CA 1
ATOM 1345 C C . THR A 1 172 ? 4.121 2.856 9.492 1.00 94.75 172 THR A C 1
ATOM 1347 O O . THR A 1 172 ? 3.272 3.195 10.306 1.00 94.75 172 THR A O 1
ATOM 1350 N N . GLY A 1 173 ? 4.241 1.589 9.092 1.00 93.19 173 GLY A N 1
ATOM 1351 C CA . GLY A 1 173 ? 3.374 0.498 9.544 1.00 93.19 173 GLY A CA 1
ATOM 1352 C C . GLY A 1 173 ? 4.108 -0.710 10.124 1.00 93.19 173 GLY A C 1
ATOM 1353 O O . GLY A 1 173 ? 3.468 -1.539 10.767 1.00 93.19 173 GLY A O 1
ATOM 1354 N N . GLY A 1 174 ? 5.421 -0.834 9.938 1.00 94.44 174 GLY A N 1
ATOM 1355 C CA . GLY A 1 174 ? 6.170 -2.055 10.238 1.00 94.44 174 GLY A CA 1
ATOM 1356 C C . GLY A 1 174 ? 5.947 -3.152 9.191 1.00 94.44 174 GLY A C 1
ATOM 1357 O O . GLY A 1 174 ? 5.184 -2.993 8.240 1.00 94.44 174 GLY A O 1
ATOM 1358 N N . SER A 1 175 ? 6.600 -4.303 9.361 1.00 90.44 175 SER A N 1
ATOM 1359 C CA . SER A 1 175 ? 6.427 -5.474 8.476 1.00 90.44 175 SER A CA 1
ATOM 1360 C C . SER A 1 175 ? 5.182 -6.319 8.792 1.00 90.44 175 SER A C 1
ATOM 1362 O O . SER A 1 175 ? 5.000 -7.414 8.248 1.00 90.44 175 SER A O 1
ATOM 1364 N N . LEU A 1 176 ? 4.315 -5.824 9.678 1.00 88.12 176 LEU A N 1
ATOM 1365 C CA . LEU A 1 176 ? 3.196 -6.568 10.230 1.00 88.12 176 LEU A CA 1
ATOM 1366 C C . LEU A 1 176 ? 2.062 -6.741 9.208 1.00 88.12 176 LEU A C 1
ATOM 1368 O O . LEU A 1 176 ? 1.637 -5.817 8.518 1.00 88.12 176 LEU A O 1
ATOM 1372 N N . LYS A 1 177 ? 1.532 -7.962 9.151 1.00 89.00 177 LYS A N 1
ATOM 1373 C CA . LYS A 1 177 ? 0.324 -8.295 8.398 1.00 89.00 177 LYS A CA 1
ATOM 1374 C C . LYS A 1 177 ? -0.733 -8.850 9.337 1.00 89.00 177 LYS A C 1
ATOM 1376 O O . LYS A 1 177 ? -0.422 -9.687 10.189 1.00 89.00 177 LYS A O 1
ATOM 1381 N N . PHE A 1 178 ? -1.961 -8.391 9.146 1.00 90.50 178 PHE A N 1
ATOM 1382 C CA . PHE A 1 178 ? -3.147 -8.879 9.838 1.00 90.50 178 PHE A CA 1
ATOM 1383 C C . PHE A 1 178 ? -3.972 -9.736 8.898 1.00 90.50 178 PHE A C 1
ATOM 1385 O O . PHE A 1 178 ? -4.072 -9.415 7.718 1.00 90.50 178 PHE A O 1
ATOM 1392 N N . ASN A 1 179 ? -4.580 -10.791 9.426 1.00 91.38 179 ASN A N 1
ATOM 1393 C CA . ASN A 1 179 ? -5.638 -11.509 8.732 1.00 91.38 179 ASN A CA 1
ATOM 1394 C C . ASN A 1 179 ? -6.864 -10.604 8.636 1.00 91.38 179 ASN A C 1
ATOM 1396 O O . ASN A 1 179 ? -7.119 -9.832 9.555 1.00 91.38 179 ASN A O 1
ATOM 1400 N N . THR A 1 180 ? -7.624 -10.707 7.553 1.00 90.88 180 THR A N 1
ATOM 1401 C CA . THR A 1 180 ? -8.888 -9.986 7.386 1.00 90.88 180 THR A CA 1
ATOM 1402 C C . THR A 1 180 ? -10.034 -10.965 7.235 1.00 90.88 180 THR A C 1
ATOM 1404 O O . THR A 1 180 ? -9.977 -11.826 6.355 1.00 90.88 180 THR A O 1
ATOM 1407 N N . SER A 1 181 ? -11.080 -10.796 8.035 1.00 92.81 181 SER A N 1
ATOM 1408 C CA . SER A 1 181 ? -12.241 -11.682 8.034 1.00 92.81 181 SER A CA 1
ATOM 1409 C C . SER A 1 181 ? -13.535 -10.883 7.990 1.00 92.81 181 SER A C 1
ATOM 1411 O O . SER A 1 181 ? -13.622 -9.814 8.591 1.00 92.81 181 SER A O 1
ATOM 1413 N N . MET A 1 182 ? -14.522 -11.399 7.260 1.00 94.50 182 MET A N 1
ATOM 1414 C CA . MET A 1 182 ? -15.862 -10.818 7.189 1.00 94.50 182 MET A CA 1
ATOM 1415 C C . MET A 1 182 ? -16.601 -11.052 8.505 1.00 94.50 182 MET A C 1
ATOM 1417 O O . MET A 1 182 ? -16.596 -12.169 9.024 1.00 94.50 182 MET A O 1
ATOM 1421 N N . THR A 1 183 ? -17.203 -9.998 9.048 1.00 95.81 183 THR A N 1
ATOM 1422 C CA . THR A 1 183 ? -17.949 -10.063 10.308 1.00 95.81 183 THR A CA 1
ATOM 1423 C C . THR A 1 183 ? -19.270 -10.800 10.125 1.00 95.81 183 THR A C 1
ATOM 1425 O O . THR A 1 183 ? -20.023 -10.541 9.184 1.00 95.81 183 THR A O 1
ATOM 1428 N N . MET A 1 184 ? -19.558 -11.714 11.049 1.00 94.94 184 MET A N 1
ATOM 1429 C CA . MET A 1 184 ? -20.813 -12.459 11.118 1.00 94.94 184 MET A CA 1
ATOM 1430 C C . MET A 1 184 ? -21.451 -12.272 12.501 1.00 94.94 184 MET A C 1
ATOM 1432 O O . MET A 1 184 ? -20.732 -12.165 13.499 1.00 94.94 184 MET A O 1
ATOM 1436 N N . PRO A 1 185 ? -22.789 -12.199 12.594 1.00 93.94 185 PRO A N 1
ATOM 1437 C CA . PRO A 1 185 ? -23.464 -12.092 13.879 1.00 93.94 185 PRO A CA 1
ATOM 1438 C C . PRO A 1 185 ? -23.589 -13.470 14.544 1.00 93.94 185 PRO A C 1
ATOM 1440 O O . PRO A 1 185 ? -23.984 -14.441 13.898 1.00 93.94 185 PRO A O 1
ATOM 1443 N N . ASP A 1 186 ? -23.306 -13.536 15.840 1.00 94.25 186 ASP A N 1
ATOM 1444 C CA . ASP A 1 186 ? -23.604 -14.680 16.702 1.00 94.25 186 ASP A CA 1
ATOM 1445 C C . ASP A 1 186 ? -23.868 -14.198 18.135 1.00 94.25 186 ASP A C 1
ATOM 1447 O O . ASP A 1 186 ? -22.949 -13.942 18.908 1.00 94.25 186 ASP A O 1
ATOM 1451 N N . GLU A 1 187 ? -25.148 -14.067 18.480 1.00 93.44 187 GLU A N 1
ATOM 1452 C CA . GLU A 1 187 ? -25.600 -13.565 19.785 1.00 93.44 187 GLU A CA 1
ATOM 1453 C C . GLU A 1 187 ? -25.476 -14.597 20.919 1.00 93.44 187 GLU A C 1
ATOM 1455 O O . GLU A 1 187 ? -25.841 -14.301 22.053 1.00 93.44 187 GLU A O 1
ATOM 1460 N N . GLN A 1 188 ? -25.001 -15.817 20.635 1.00 94.69 188 GLN A N 1
ATOM 1461 C CA . GLN A 1 188 ? -24.707 -16.807 21.677 1.00 94.69 188 GLN A CA 1
ATOM 1462 C C . GLN A 1 188 ? -23.284 -16.670 22.232 1.00 94.69 188 GLN A C 1
ATOM 1464 O O . GLN A 1 188 ? -22.964 -17.332 23.215 1.00 94.69 188 GLN A O 1
ATOM 1469 N N . LEU A 1 189 ? -22.423 -15.876 21.588 1.00 96.75 189 LEU A N 1
ATOM 1470 C CA . LEU A 1 189 ? -21.091 -15.556 22.095 1.00 96.75 189 LEU A CA 1
ATOM 1471 C C . LEU A 1 189 ? -21.177 -14.431 23.128 1.00 96.75 189 LEU A C 1
ATOM 1473 O O . LEU A 1 189 ? -21.898 -13.450 22.923 1.00 96.75 189 LEU A O 1
ATOM 1477 N N . GLU A 1 190 ? -20.426 -14.563 24.221 1.00 96.38 190 GLU A N 1
ATOM 1478 C CA . GLU A 1 190 ? -20.344 -13.516 25.237 1.00 96.38 190 GLU A CA 1
ATOM 1479 C C . GLU A 1 190 ? -19.533 -12.306 24.741 1.00 96.38 190 GLU A C 1
ATOM 1481 O O . GLU A 1 190 ? -18.828 -12.347 23.728 1.00 96.38 190 GLU A O 1
ATOM 1486 N N . ASP A 1 191 ? -19.625 -11.191 25.465 1.00 92.69 191 ASP A N 1
ATOM 1487 C CA . ASP A 1 191 ? -18.850 -9.998 25.136 1.00 92.69 191 ASP A CA 1
ATOM 1488 C C . ASP A 1 191 ? -17.349 -10.267 25.262 1.00 92.69 191 ASP A C 1
ATOM 1490 O O . ASP A 1 191 ? -16.860 -10.725 26.294 1.00 92.69 191 ASP A O 1
ATOM 1494 N N . GLY A 1 192 ? -16.600 -9.937 24.211 1.00 92.56 192 GLY A N 1
ATOM 1495 C CA . GLY A 1 192 ? -15.168 -10.225 24.153 1.00 92.56 192 GLY A CA 1
ATOM 1496 C C . GLY A 1 192 ? -14.832 -11.623 23.625 1.00 92.56 192 GLY A C 1
ATOM 1497 O O . GLY A 1 192 ? -13.650 -11.934 23.455 1.00 92.56 192 GLY A O 1
ATOM 1498 N N . GLU A 1 193 ? -15.834 -12.441 23.303 1.00 97.94 193 GLU A N 1
ATOM 1499 C CA . GLU A 1 193 ? -15.654 -13.714 22.615 1.00 97.94 193 GLU A CA 1
ATOM 1500 C C . GLU A 1 193 ? -15.890 -13.576 21.109 1.00 97.94 193 GLU A C 1
ATOM 1502 O O . GLU A 1 193 ? -16.754 -12.835 20.639 1.00 97.94 193 GLU A O 1
ATOM 1507 N N . VAL A 1 194 ? -15.103 -14.315 20.333 1.00 98.12 194 VAL A N 1
ATOM 1508 C CA . VAL A 1 194 ? -15.240 -14.408 18.876 1.00 98.12 194 VAL A CA 1
ATOM 1509 C C . VAL A 1 194 ? -15.127 -15.863 18.446 1.00 98.12 194 VAL A C 1
ATOM 1511 O O . VAL A 1 194 ? -14.515 -16.663 19.139 1.00 98.12 194 VAL A O 1
ATOM 1514 N N . CYS A 1 195 ? -15.641 -16.217 17.275 1.00 97.25 195 CYS A N 1
ATOM 1515 C CA . CYS A 1 195 ? -15.355 -17.497 16.636 1.00 97.25 195 CYS A CA 1
ATOM 1516 C C . CYS A 1 195 ? -14.702 -17.271 15.275 1.00 97.25 195 CYS A C 1
ATOM 1518 O O . CYS A 1 195 ? -15.309 -16.719 14.354 1.00 97.25 195 CYS A O 1
ATOM 1520 N N . ILE A 1 196 ? -13.458 -17.722 15.155 1.00 95.38 196 ILE A N 1
ATOM 1521 C CA . ILE A 1 196 ? -12.671 -17.736 13.929 1.00 95.38 196 ILE A CA 1
ATOM 1522 C C . ILE A 1 196 ? -12.443 -19.207 13.557 1.00 95.38 196 ILE A C 1
ATOM 1524 O O . ILE A 1 196 ? -11.686 -19.902 14.245 1.00 95.38 196 ILE A O 1
ATOM 1528 N N . PRO A 1 197 ? -13.069 -19.700 12.477 1.00 92.25 197 PRO A N 1
ATOM 1529 C CA . PRO A 1 197 ? -12.914 -21.085 12.047 1.00 92.25 197 PRO A CA 1
ATOM 1530 C C . PRO A 1 197 ? -11.443 -21.467 11.842 1.00 92.25 197 PRO A C 1
ATOM 1532 O O . PRO A 1 197 ? -10.653 -20.695 11.292 1.00 92.25 197 PRO A O 1
ATOM 1535 N N . GLY A 1 198 ? -11.067 -22.658 12.310 1.00 89.75 198 GLY A N 1
ATOM 1536 C CA . GLY A 1 198 ? -9.692 -23.161 12.225 1.00 89.75 198 GLY A CA 1
ATOM 1537 C C . GLY A 1 198 ? -8.702 -22.579 13.244 1.00 89.75 198 GLY A C 1
ATOM 1538 O O . GLY A 1 198 ? -7.539 -22.984 13.245 1.00 89.75 198 GLY A O 1
ATOM 1539 N N . ILE A 1 199 ? -9.129 -21.670 14.127 1.00 92.25 199 ILE A N 1
ATOM 1540 C CA . ILE A 1 199 ? -8.319 -21.212 15.263 1.00 92.25 199 ILE A CA 1
ATOM 1541 C C . ILE A 1 199 ? -8.664 -22.038 16.512 1.00 92.25 199 ILE A C 1
ATOM 1543 O O . ILE A 1 199 ? -9.845 -22.303 16.747 1.00 92.25 199 ILE A O 1
ATOM 1547 N N . PRO A 1 200 ? -7.668 -22.472 17.316 1.00 94.62 200 PRO A N 1
ATOM 1548 C CA . PRO A 1 200 ? -7.930 -23.260 18.519 1.00 94.62 200 PRO A CA 1
ATOM 1549 C C . PRO A 1 200 ? -8.785 -22.516 19.550 1.00 94.62 200 PRO A C 1
ATOM 1551 O O . PRO A 1 200 ? -8.663 -21.294 19.705 1.00 94.62 200 PRO A O 1
ATOM 1554 N N . ASP A 1 201 ? -9.613 -23.261 20.283 1.00 97.69 201 ASP A N 1
ATOM 1555 C CA . ASP A 1 201 ? -10.387 -22.735 21.411 1.00 97.69 201 ASP A CA 1
ATOM 1556 C C . ASP A 1 201 ? -9.473 -22.095 22.468 1.00 97.69 201 ASP A C 1
ATOM 1558 O O . ASP A 1 201 ? -8.345 -22.543 22.685 1.00 97.69 201 ASP A O 1
ATOM 1562 N N . GLY A 1 202 ? -9.931 -21.007 23.085 1.00 97.75 202 GLY A N 1
ATOM 1563 C CA . GLY A 1 202 ? -9.181 -20.257 24.092 1.00 97.75 202 GLY A CA 1
ATOM 1564 C C . GLY A 1 202 ? -8.038 -19.399 23.536 1.00 97.75 202 GLY A C 1
ATOM 1565 O O . GLY A 1 202 ? -7.376 -18.696 24.299 1.00 97.75 202 GLY A O 1
ATOM 1566 N N . THR A 1 203 ? -7.788 -19.413 22.222 1.00 97.81 203 THR A N 1
ATOM 1567 C CA . THR A 1 203 ? -6.745 -18.571 21.618 1.00 97.81 203 THR A CA 1
ATOM 1568 C C . THR A 1 203 ? -7.135 -17.102 21.706 1.00 97.81 203 THR A C 1
ATOM 1570 O O . THR A 1 203 ? -8.108 -16.675 21.090 1.00 97.81 203 THR A O 1
ATOM 1573 N N . GLU A 1 204 ? -6.335 -16.298 22.400 1.00 98.50 204 GLU A N 1
ATOM 1574 C CA . GLU A 1 204 ? -6.490 -14.847 22.347 1.00 98.50 204 GLU A CA 1
ATOM 1575 C C . GLU A 1 204 ? -6.057 -14.294 20.985 1.00 98.50 204 GLU A C 1
ATOM 1577 O O . GLU A 1 204 ? -5.020 -14.672 20.425 1.00 98.50 204 GLU A O 1
ATOM 1582 N N . VAL A 1 205 ? -6.826 -13.342 20.468 1.00 97.75 205 VAL A N 1
ATOM 1583 C CA . VAL A 1 205 ? -6.544 -12.630 19.222 1.00 97.75 205 VAL A CA 1
ATOM 1584 C C . VAL A 1 205 ? -6.591 -11.128 19.464 1.00 97.75 205 VAL A C 1
ATOM 1586 O O . VAL A 1 205 ? -7.491 -10.625 20.127 1.00 97.75 205 VAL A O 1
ATOM 1589 N N . VAL A 1 206 ? -5.617 -10.399 18.922 1.00 97.44 206 VAL A N 1
ATOM 1590 C CA . VAL A 1 206 ? -5.689 -8.936 18.836 1.00 97.44 206 VAL A CA 1
ATOM 1591 C C . VAL A 1 206 ? -6.425 -8.563 17.560 1.00 97.44 206 VAL A C 1
ATOM 1593 O O . VAL A 1 206 ? -6.168 -9.163 16.511 1.00 97.44 206 VAL A O 1
ATOM 1596 N N . GLY A 1 207 ? -7.305 -7.570 17.616 1.00 95.69 207 GLY A N 1
ATOM 1597 C CA . GLY A 1 207 ? -8.054 -7.145 16.443 1.00 95.69 207 GLY A CA 1
ATOM 1598 C C . GLY A 1 207 ? -8.537 -5.704 16.485 1.00 95.69 207 GLY A C 1
ATOM 1599 O O . GLY A 1 207 ? -8.514 -5.046 17.523 1.00 95.69 207 GLY A O 1
ATOM 1600 N N . PHE A 1 208 ? -8.908 -5.211 15.306 1.00 95.38 208 PHE A N 1
ATOM 1601 C CA . PHE A 1 208 ? -9.383 -3.851 15.067 1.00 95.38 208 PHE A CA 1
ATOM 1602 C C . PHE A 1 208 ? -10.109 -3.762 13.716 1.00 95.38 208 PHE A C 1
ATOM 1604 O O . PHE A 1 208 ? -10.038 -4.673 12.885 1.00 95.38 208 PHE A O 1
ATOM 1611 N N . ARG A 1 209 ? -10.759 -2.625 13.451 1.00 92.69 209 ARG A N 1
ATOM 1612 C CA . ARG A 1 209 ? -11.391 -2.310 12.160 1.00 92.69 209 ARG A CA 1
ATOM 1613 C C . ARG A 1 209 ? -10.832 -1.011 11.588 1.00 92.69 209 ARG A C 1
ATOM 1615 O O . ARG A 1 209 ? -10.538 -0.077 12.331 1.00 92.69 209 ARG A O 1
ATOM 1622 N N . TYR A 1 210 ? -10.684 -0.941 10.267 1.00 88.44 210 TYR A N 1
ATOM 1623 C CA . TYR A 1 210 ? -10.373 0.317 9.586 1.00 88.44 210 TYR A CA 1
ATOM 1624 C C . TYR A 1 210 ? -11.655 1.108 9.253 1.00 88.44 210 TYR A C 1
ATOM 1626 O O . TYR A 1 210 ? -12.658 0.500 8.887 1.00 88.44 210 TYR A O 1
ATOM 1634 N N . PRO A 1 211 ? -11.608 2.455 9.264 1.00 86.31 211 PRO A N 1
ATOM 1635 C CA . PRO A 1 211 ? -10.557 3.277 9.858 1.00 86.31 211 PRO A CA 1
ATOM 1636 C C . PRO A 1 211 ? -10.603 3.205 11.392 1.00 86.31 211 PRO A C 1
ATOM 1638 O O . PRO A 1 211 ? -11.680 3.179 11.980 1.00 86.31 211 PRO A O 1
ATOM 1641 N N . MET A 1 212 ? -9.432 3.229 12.031 1.00 89.75 212 MET A N 1
ATOM 1642 C CA . MET A 1 212 ? -9.352 3.365 13.485 1.00 89.75 212 MET A CA 1
ATOM 1643 C C . MET A 1 212 ? -9.595 4.817 13.885 1.00 89.75 212 MET A C 1
ATOM 1645 O O . MET A 1 212 ? -8.965 5.730 13.344 1.00 89.75 212 MET A O 1
ATOM 1649 N N . ARG A 1 213 ? -10.492 5.019 14.845 1.00 90.69 213 ARG A N 1
ATOM 1650 C CA . ARG A 1 213 ? -10.847 6.331 15.393 1.00 90.69 213 ARG A CA 1
ATOM 1651 C C . ARG A 1 213 ? -9.853 6.757 16.468 1.00 90.69 213 ARG A C 1
ATOM 1653 O O . ARG A 1 213 ? -9.475 7.920 16.541 1.00 90.69 213 ARG A O 1
ATOM 1660 N N . TRP A 1 214 ? -9.408 5.794 17.267 1.00 92.00 214 TRP A N 1
ATOM 1661 C CA . TRP A 1 214 ? -8.574 5.996 18.450 1.00 92.00 214 TRP A CA 1
ATOM 1662 C C . TRP A 1 214 ? -7.997 4.668 18.956 1.00 92.00 214 TRP A C 1
ATOM 1664 O O . TRP A 1 214 ? -8.268 3.600 18.401 1.00 92.00 214 TRP A O 1
ATOM 1674 N N . ARG A 1 215 ? -7.243 4.718 20.061 1.00 94.06 215 ARG A N 1
ATOM 1675 C CA . ARG A 1 215 ? -6.645 3.530 20.691 1.00 94.06 215 ARG A CA 1
ATOM 1676 C C . ARG A 1 215 ? -7.652 2.473 21.139 1.00 94.06 215 ARG A C 1
ATOM 1678 O O . ARG A 1 215 ? -7.325 1.296 21.086 1.00 94.06 215 ARG A O 1
ATOM 1685 N N . TYR A 1 216 ? -8.866 2.866 21.524 1.00 94.06 216 TYR A N 1
ATOM 1686 C CA . TYR A 1 216 ? -9.867 1.938 22.060 1.00 94.06 216 TYR A CA 1
ATOM 1687 C C . TYR A 1 216 ? -10.524 1.044 21.002 1.00 94.06 216 TYR A C 1
ATOM 1689 O O . TYR A 1 216 ? -11.268 0.134 21.354 1.00 94.06 216 TYR A O 1
ATOM 1697 N N . ASP A 1 217 ? -10.243 1.278 19.717 1.00 94.19 217 ASP A N 1
ATOM 1698 C CA . ASP A 1 217 ? -10.668 0.373 18.645 1.00 94.19 217 ASP A CA 1
ATOM 1699 C C . ASP A 1 217 ? -9.776 -0.877 18.563 1.00 94.19 217 ASP A C 1
ATOM 1701 O O . ASP A 1 217 ? -10.116 -1.827 17.860 1.00 94.19 217 ASP A O 1
ATOM 1705 N N . TRP A 1 218 ? -8.645 -0.893 19.278 1.00 96.38 218 TRP A N 1
ATOM 1706 C CA . TRP A 1 218 ? -7.902 -2.119 19.532 1.00 96.38 218 TRP A CA 1
ATOM 1707 C C . TRP A 1 218 ? -8.608 -2.955 20.591 1.00 96.38 218 TRP A C 1
ATOM 1709 O O . TRP A 1 218 ? -8.931 -2.465 21.674 1.00 96.38 218 TRP A O 1
ATOM 1719 N N . LYS A 1 219 ? -8.781 -4.240 20.294 1.00 96.62 219 LYS A N 1
ATOM 1720 C CA . LYS A 1 219 ? -9.380 -5.214 21.201 1.00 96.62 219 LYS A CA 1
ATOM 1721 C C . LYS A 1 219 ? -8.536 -6.472 21.292 1.00 96.62 219 LYS A C 1
ATOM 1723 O O . LYS A 1 219 ? -7.806 -6.817 20.362 1.00 96.62 219 LYS A O 1
ATOM 1728 N N . VAL A 1 220 ? -8.659 -7.143 22.432 1.00 97.81 220 VAL A N 1
ATOM 1729 C CA . VAL A 1 220 ? -8.274 -8.543 22.588 1.00 97.81 220 VAL A CA 1
ATOM 1730 C C . VAL A 1 220 ? -9.559 -9.333 22.751 1.00 97.81 220 VAL A C 1
ATOM 1732 O O . VAL A 1 220 ? -10.369 -8.997 23.611 1.00 97.81 220 VAL A O 1
ATOM 1735 N N . TRP A 1 221 ? -9.732 -10.356 21.925 1.00 97.94 221 TRP A N 1
ATOM 1736 C CA . TRP A 1 221 ? -10.853 -11.283 22.009 1.00 97.94 221 TRP A CA 1
ATOM 1737 C C . TRP A 1 221 ? -10.358 -12.692 22.301 1.00 97.94 221 TRP A C 1
ATOM 1739 O O . TRP A 1 221 ? -9.220 -13.030 21.967 1.00 97.94 221 TRP A O 1
ATOM 1749 N N . VAL A 1 222 ? -11.218 -13.522 22.882 1.00 98.38 222 VAL A N 1
ATOM 1750 C CA . VAL A 1 222 ? -10.959 -14.952 23.078 1.00 98.38 222 VAL A CA 1
ATOM 1751 C C . VAL A 1 222 ? -11.685 -15.736 21.994 1.00 98.38 222 VAL A C 1
ATOM 1753 O O . VAL A 1 222 ? -12.894 -15.596 21.820 1.00 98.38 222 VAL A O 1
ATOM 1756 N N . ASN A 1 223 ? -10.949 -16.559 21.251 1.00 98.19 223 ASN A N 1
ATOM 1757 C CA . ASN A 1 223 ? -11.539 -17.426 20.246 1.00 98.19 223 ASN A CA 1
ATOM 1758 C C . ASN A 1 223 ? -12.275 -18.605 20.895 1.00 98.19 223 ASN A C 1
ATOM 1760 O O . ASN A 1 223 ? -11.696 -19.321 21.713 1.00 98.19 223 ASN A O 1
ATOM 1764 N N . ARG A 1 224 ? -13.509 -18.846 20.460 1.00 98.06 224 ARG A N 1
ATOM 1765 C CA . ARG A 1 224 ? -14.314 -20.020 20.781 1.00 98.06 224 ARG A CA 1
ATOM 1766 C C . ARG A 1 224 ? -14.454 -20.911 19.560 1.00 98.06 224 ARG A C 1
ATOM 1768 O O . ARG A 1 224 ? -14.892 -20.462 18.503 1.00 98.06 224 ARG A O 1
ATOM 1775 N N . ALA A 1 225 ? -14.081 -22.177 19.695 1.00 94.62 225 ALA A N 1
ATOM 1776 C CA . ALA A 1 225 ? -14.192 -23.154 18.621 1.00 94.62 225 ALA A CA 1
ATOM 1777 C C . ALA A 1 225 ? -15.624 -23.706 18.567 1.00 94.62 225 ALA A C 1
ATOM 1779 O O . ALA A 1 225 ? -15.979 -24.611 19.314 1.00 94.62 225 ALA A O 1
ATOM 1780 N N . LEU A 1 226 ? -16.449 -23.165 17.669 1.00 93.56 226 LEU A N 1
ATOM 1781 C CA . LEU A 1 226 ? -17.869 -23.513 17.581 1.00 93.56 226 LEU A CA 1
ATOM 1782 C C . LEU A 1 226 ? -18.185 -24.306 16.313 1.00 93.56 226 LEU A C 1
ATOM 1784 O O . LEU A 1 226 ? -18.041 -23.782 15.208 1.00 93.56 226 LEU A O 1
ATOM 1788 N N . ASP A 1 227 ? -18.699 -25.530 16.460 1.00 90.38 227 ASP A N 1
ATOM 1789 C CA . ASP A 1 227 ? -19.013 -26.446 15.346 1.00 90.38 227 ASP A CA 1
ATOM 1790 C C . ASP A 1 227 ? -19.885 -25.809 14.256 1.00 90.38 227 ASP A C 1
ATOM 1792 O O . ASP A 1 227 ? -19.649 -26.013 13.064 1.00 90.38 227 ASP A O 1
ATOM 1796 N N . ARG A 1 228 ? -20.843 -24.960 14.656 1.00 89.94 228 ARG A N 1
ATOM 1797 C CA . ARG A 1 228 ? -21.732 -24.233 13.734 1.00 89.94 228 ARG A CA 1
ATOM 1798 C C . ARG A 1 228 ? -20.999 -23.297 12.768 1.00 89.94 228 ARG A C 1
ATOM 1800 O O . ARG A 1 228 ? -21.558 -22.970 11.729 1.00 89.94 228 ARG A O 1
ATOM 1807 N N . TRP A 1 229 ? -19.764 -22.900 13.077 1.00 91.81 229 TRP A N 1
ATOM 1808 C CA . TRP A 1 229 ? -18.933 -22.035 12.238 1.00 91.81 229 TRP A CA 1
ATOM 1809 C C . TRP A 1 229 ? -17.700 -22.737 11.653 1.00 91.81 229 TRP A C 1
ATOM 1811 O O . TRP A 1 229 ? -17.118 -22.214 10.707 1.00 91.81 229 TRP A O 1
ATOM 1821 N N . GLN A 1 230 ? -17.303 -23.922 12.138 1.00 86.81 230 GLN A N 1
ATOM 1822 C CA . GLN A 1 230 ? -16.038 -24.566 11.730 1.00 86.81 230 GLN A CA 1
ATOM 1823 C C . GLN A 1 230 ? -15.916 -24.839 10.225 1.00 86.81 230 GLN A C 1
ATOM 1825 O O . GLN A 1 230 ? -14.812 -24.873 9.689 1.00 86.81 230 GLN A O 1
ATOM 1830 N N . ASN A 1 231 ? -17.041 -25.014 9.530 1.00 89.00 231 ASN A N 1
ATOM 1831 C CA . ASN A 1 231 ? -17.067 -25.302 8.095 1.00 89.00 231 ASN A CA 1
ATOM 1832 C C . ASN A 1 231 ? -17.111 -24.044 7.209 1.00 89.00 231 ASN A C 1
ATOM 1834 O O . ASN A 1 231 ? -17.385 -24.165 6.014 1.00 89.00 231 ASN A O 1
ATOM 1838 N N . PHE A 1 232 ? -16.881 -22.851 7.765 1.00 90.44 232 PHE A N 1
ATOM 1839 C CA . PHE A 1 232 ? -16.904 -21.589 7.028 1.00 90.44 232 PHE A CA 1
ATOM 1840 C C . PHE A 1 232 ? -15.503 -21.015 6.840 1.00 90.44 232 PHE A C 1
ATOM 1842 O O . PHE A 1 232 ? -14.701 -20.982 7.767 1.00 90.44 232 PHE A O 1
ATOM 1849 N N . ASP A 1 233 ? -15.234 -20.487 5.649 1.00 88.19 233 ASP A N 1
ATOM 1850 C CA . ASP A 1 233 ? -13.969 -19.823 5.341 1.00 88.19 233 ASP A CA 1
ATOM 1851 C C . ASP A 1 233 ? -14.113 -18.297 5.383 1.00 88.19 233 ASP A C 1
ATOM 1853 O O . ASP A 1 233 ? -15.072 -17.723 4.863 1.00 88.19 233 ASP A O 1
ATOM 1857 N N . GLY A 1 234 ? -13.091 -17.624 5.921 1.00 89.31 234 GLY A N 1
ATOM 1858 C CA . GLY A 1 234 ? -12.926 -16.178 5.745 1.00 89.31 234 GLY A CA 1
ATOM 1859 C C . GLY A 1 234 ? -13.774 -15.291 6.648 1.00 89.31 234 GLY A C 1
ATOM 1860 O O . GLY A 1 234 ? -13.869 -14.090 6.388 1.00 89.31 234 GLY A O 1
ATOM 1861 N N . ILE A 1 235 ? -14.374 -15.852 7.696 1.00 93.62 235 ILE A N 1
ATOM 1862 C CA . ILE A 1 235 ? -15.258 -15.127 8.611 1.00 93.62 235 ILE A CA 1
ATOM 1863 C C . ILE A 1 235 ? -14.714 -15.037 10.030 1.00 93.62 235 ILE A C 1
ATOM 1865 O O . ILE A 1 235 ? -13.809 -15.772 10.421 1.00 93.62 235 ILE A O 1
ATOM 1869 N N . ILE A 1 236 ? -15.282 -14.099 10.778 1.00 95.94 236 ILE A N 1
ATOM 1870 C CA . ILE A 1 236 ? -15.180 -13.996 12.226 1.00 95.94 236 ILE A CA 1
ATOM 1871 C C . ILE A 1 236 ? -16.580 -13.693 12.768 1.00 95.94 236 ILE A C 1
ATOM 1873 O O . ILE A 1 236 ? -17.220 -12.744 12.318 1.00 95.94 236 ILE A O 1
ATOM 1877 N N . ALA A 1 237 ? -17.075 -14.518 13.688 1.00 96.69 237 ALA A N 1
ATOM 1878 C CA . ALA A 1 237 ? -18.399 -14.363 14.287 1.00 96.69 237 ALA A CA 1
ATOM 1879 C C . ALA A 1 237 ? -18.305 -13.807 15.715 1.00 96.69 237 ALA A C 1
ATOM 1881 O O . ALA A 1 237 ? -17.397 -14.190 16.448 1.00 96.69 237 ALA A O 1
ATOM 1882 N N . ALA A 1 238 ? -19.215 -12.908 16.092 1.00 97.44 238 ALA A N 1
ATOM 1883 C CA . ALA A 1 238 ? -19.347 -12.362 17.448 1.00 97.44 238 ALA A CA 1
ATOM 1884 C C . ALA A 1 238 ? -20.726 -11.715 17.638 1.00 97.44 238 ALA A C 1
ATOM 1886 O O . ALA A 1 238 ? -21.465 -11.519 16.665 1.00 97.44 238 ALA A O 1
ATOM 1887 N N . SER A 1 239 ? -21.044 -11.334 18.875 1.00 95.94 239 SER A N 1
ATOM 1888 C CA . SER A 1 239 ? -22.260 -10.586 19.196 1.00 95.94 239 SER A CA 1
ATOM 1889 C C . SER A 1 239 ? -22.277 -9.199 18.541 1.00 95.94 239 SER A C 1
ATOM 1891 O O . SER A 1 239 ? -21.232 -8.571 18.322 1.00 95.94 239 SER A O 1
ATOM 1893 N N . GLU A 1 240 ? -23.470 -8.658 18.275 1.00 91.38 240 GLU A N 1
ATOM 1894 C CA . GLU A 1 240 ? -23.621 -7.281 17.788 1.00 91.38 240 GLU A CA 1
ATOM 1895 C C . GLU A 1 240 ? -22.955 -6.272 18.737 1.00 91.38 240 GLU A C 1
ATOM 1897 O O . GLU A 1 240 ? -22.365 -5.281 18.292 1.00 91.38 240 GLU A O 1
ATOM 1902 N N . LYS A 1 241 ? -23.019 -6.529 20.048 1.00 92.12 241 LYS A N 1
ATOM 1903 C CA . LYS A 1 241 ? -22.371 -5.687 21.055 1.00 92.12 241 LYS A CA 1
ATOM 1904 C C . LYS A 1 241 ? -20.860 -5.622 20.834 1.00 92.12 241 LYS A C 1
ATOM 1906 O O . LYS A 1 241 ? -20.334 -4.512 20.756 1.00 92.12 241 LYS A O 1
ATOM 1911 N N . THR A 1 242 ? -20.202 -6.764 20.620 1.00 94.31 242 THR A N 1
ATOM 1912 C CA . THR A 1 242 ? -18.761 -6.843 20.323 1.00 94.31 242 THR A CA 1
ATOM 1913 C C . THR A 1 242 ? -18.393 -6.051 19.064 1.00 94.31 242 THR A C 1
ATOM 1915 O O . THR A 1 242 ? -17.435 -5.273 19.075 1.00 94.31 242 THR A O 1
ATOM 1918 N N . TRP A 1 243 ? -19.178 -6.156 17.986 1.00 94.19 243 TRP A N 1
ATOM 1919 C CA . TRP A 1 243 ? -18.910 -5.398 16.755 1.00 94.19 243 TRP A CA 1
ATOM 1920 C C . TRP A 1 243 ? -19.075 -3.892 16.910 1.00 94.19 243 TRP A C 1
ATOM 1922 O O . TRP A 1 243 ? -18.260 -3.114 16.397 1.00 94.19 243 TRP A O 1
ATOM 1932 N N . ARG A 1 244 ? -20.073 -3.459 17.681 1.00 90.44 244 ARG A N 1
ATOM 1933 C CA . ARG A 1 244 ? -20.312 -2.036 17.934 1.00 90.44 244 ARG A CA 1
ATOM 1934 C C . ARG A 1 244 ? -19.174 -1.370 18.706 1.00 90.44 244 ARG A C 1
ATOM 1936 O O . ARG A 1 244 ? -18.957 -0.174 18.499 1.00 90.44 244 ARG A O 1
ATOM 1943 N N . GLU A 1 245 ? -18.414 -2.101 19.526 1.00 89.44 245 GLU A N 1
ATOM 1944 C CA . GLU A 1 245 ? -17.271 -1.536 20.262 1.00 89.44 245 GLU A CA 1
ATOM 1945 C C . GLU A 1 245 ? -16.219 -0.928 19.327 1.00 89.44 245 GLU A C 1
ATOM 1947 O O . GLU A 1 245 ? -15.695 0.154 19.586 1.00 89.44 245 GLU A O 1
ATOM 1952 N N . ILE A 1 246 ? -15.974 -1.577 18.189 1.00 90.75 246 ILE A N 1
ATOM 1953 C CA . ILE A 1 246 ? -15.050 -1.119 17.138 1.00 90.75 246 ILE A CA 1
ATOM 1954 C C . ILE A 1 246 ? -15.778 -0.357 16.014 1.00 90.75 246 ILE A C 1
ATOM 1956 O O . ILE A 1 246 ? -15.263 -0.173 14.905 1.00 90.75 246 ILE A O 1
ATOM 1960 N N . GLY A 1 247 ? -17.008 0.087 16.298 1.00 87.06 247 GLY A N 1
ATOM 1961 C CA . GLY A 1 247 ? -17.852 0.862 15.391 1.00 87.06 247 GLY A CA 1
ATOM 1962 C C . GLY A 1 247 ? -18.307 0.101 14.148 1.00 87.06 247 GLY A C 1
ATOM 1963 O O . GLY A 1 247 ? -18.659 0.754 13.165 1.00 87.06 247 GLY A O 1
ATOM 1964 N N . GLY A 1 248 ? -18.245 -1.232 14.166 1.00 89.12 248 GLY A N 1
ATOM 1965 C CA . GLY A 1 248 ? -18.609 -2.095 13.048 1.00 89.12 248 GLY A CA 1
ATOM 1966 C C . GLY A 1 248 ? -20.003 -2.705 13.164 1.00 89.12 248 GLY A C 1
ATOM 1967 O O . GLY A 1 248 ? -20.676 -2.589 14.191 1.00 89.12 248 GLY A O 1
ATOM 1968 N N . ASP A 1 249 ? -20.422 -3.356 12.083 1.00 91.62 249 ASP A N 1
ATOM 1969 C CA . ASP A 1 249 ? -21.616 -4.199 12.010 1.00 91.62 249 ASP A CA 1
ATOM 1970 C C . ASP A 1 249 ? -21.369 -5.433 11.115 1.00 91.62 249 ASP A C 1
ATOM 1972 O O . ASP A 1 249 ? -20.226 -5.759 10.795 1.00 91.62 249 ASP A O 1
ATOM 1976 N N . CYS A 1 250 ? -22.428 -6.158 10.741 1.00 94.06 250 CYS A N 1
ATOM 1977 C CA . CYS A 1 250 ? -22.344 -7.357 9.897 1.00 94.06 250 CYS A CA 1
ATOM 1978 C C . CYS A 1 250 ? -22.862 -7.122 8.467 1.00 94.06 250 CYS A C 1
ATOM 1980 O O . CYS A 1 250 ? -23.378 -8.049 7.838 1.00 94.06 250 CYS A O 1
ATOM 1982 N N . ASP A 1 251 ? -22.789 -5.893 7.935 1.00 91.81 251 ASP A N 1
ATOM 1983 C CA . ASP A 1 251 ? -23.325 -5.565 6.605 1.00 91.81 251 ASP A CA 1
ATOM 1984 C C . ASP A 1 251 ? -22.322 -5.692 5.439 1.00 91.81 251 ASP A C 1
ATOM 1986 O O . ASP A 1 251 ? -22.667 -5.456 4.270 1.00 91.81 251 ASP A O 1
ATOM 1990 N N . GLY A 1 252 ? -21.110 -6.156 5.760 1.00 91.25 252 GLY A N 1
ATOM 1991 C CA . GLY A 1 252 ? -19.982 -6.374 4.852 1.00 91.25 252 GLY A CA 1
ATOM 1992 C C . GLY A 1 252 ? -18.631 -5.932 5.420 1.00 91.25 252 GLY A C 1
ATOM 1993 O O . GLY A 1 252 ? -17.646 -5.942 4.684 1.00 91.25 252 GLY A O 1
ATOM 1994 N N . ASP A 1 253 ? -18.583 -5.524 6.690 1.00 93.44 253 ASP A N 1
ATOM 1995 C CA . ASP A 1 253 ? -17.352 -5.113 7.354 1.00 93.44 253 ASP A CA 1
ATOM 1996 C C . ASP A 1 253 ? -16.306 -6.235 7.380 1.00 93.44 253 ASP A C 1
ATOM 1998 O O . ASP A 1 253 ? -16.604 -7.424 7.523 1.00 93.44 253 ASP A O 1
ATOM 2002 N N . LEU A 1 254 ? -15.044 -5.820 7.261 1.00 93.25 254 LEU A N 1
ATOM 2003 C CA . LEU A 1 254 ? -13.883 -6.679 7.447 1.00 93.25 254 LEU A CA 1
ATOM 2004 C C . LEU A 1 254 ? -13.139 -6.247 8.708 1.00 93.25 254 LEU A C 1
ATOM 2006 O O . LEU A 1 254 ? -12.811 -5.070 8.872 1.00 93.25 254 LEU A O 1
ATOM 2010 N N . VAL A 1 255 ? -12.820 -7.211 9.563 1.00 94.38 255 VAL A N 1
ATOM 2011 C CA . VAL A 1 255 ? -12.007 -7.009 10.765 1.00 94.38 255 VAL A CA 1
ATOM 2012 C C . VAL A 1 255 ? -10.605 -7.543 10.529 1.00 94.38 255 VAL A C 1
ATOM 2014 O O . VAL A 1 255 ? -10.424 -8.640 9.998 1.00 94.38 255 VAL A O 1
ATOM 2017 N N . CYS A 1 256 ? -9.614 -6.755 10.938 1.00 94.44 256 CYS A N 1
ATOM 2018 C CA . CYS A 1 256 ? -8.211 -7.133 10.951 1.00 94.44 256 CYS A CA 1
ATOM 2019 C C . CYS A 1 256 ? -7.889 -7.819 12.279 1.00 94.44 256 CYS A C 1
ATOM 2021 O O . CYS A 1 256 ? -8.185 -7.262 13.334 1.00 94.44 256 CYS A O 1
ATOM 2023 N N . TRP A 1 257 ? -7.246 -8.985 12.254 1.00 95.06 257 TRP A N 1
ATOM 2024 C CA . TRP A 1 257 ? -6.870 -9.697 13.474 1.00 95.06 257 TRP A CA 1
ATOM 2025 C C . TRP A 1 257 ? -5.574 -10.500 13.332 1.00 95.06 257 TRP A C 1
ATOM 2027 O O . TRP A 1 257 ? -5.095 -10.789 12.231 1.00 95.06 257 TRP A O 1
ATOM 2037 N N . LYS A 1 258 ? -4.970 -10.843 14.471 1.00 94.44 258 LYS A N 1
ATOM 2038 C CA . LYS A 1 258 ? -3.802 -11.728 14.559 1.00 94.44 258 LYS A CA 1
ATOM 2039 C C . LYS A 1 258 ? -3.795 -12.449 15.914 1.00 94.44 258 LYS A C 1
ATOM 2041 O O . LYS A 1 258 ? -4.191 -11.835 16.902 1.00 94.44 258 LYS A O 1
ATOM 2046 N N . PRO A 1 259 ? -3.323 -13.706 16.012 1.00 95.94 259 PRO A N 1
ATOM 2047 C CA . PRO A 1 259 ? -3.159 -14.361 17.310 1.00 95.94 259 PRO A CA 1
ATOM 2048 C C . PRO A 1 259 ? -2.279 -13.535 18.254 1.00 95.94 259 PRO A C 1
ATOM 2050 O O . PRO A 1 259 ? -1.185 -13.118 17.867 1.00 95.94 259 PRO A O 1
ATOM 2053 N N . ALA A 1 260 ? -2.735 -13.331 19.490 1.00 97.38 260 ALA A N 1
ATOM 2054 C CA . ALA A 1 260 ? -2.052 -12.528 20.504 1.00 97.38 260 ALA A CA 1
ATOM 2055 C C . ALA A 1 260 ? -0.657 -13.075 20.835 1.00 97.38 260 ALA A C 1
ATOM 2057 O O . ALA A 1 260 ? 0.262 -12.311 21.088 1.00 97.38 260 ALA A O 1
ATOM 2058 N N . GLN A 1 261 ? -0.448 -14.389 20.716 1.00 96.50 261 GLN A N 1
ATOM 2059 C CA . GLN A 1 261 ? 0.868 -15.026 20.868 1.00 96.50 261 GLN A CA 1
ATOM 2060 C C . GLN A 1 261 ? 1.924 -14.495 19.882 1.00 96.50 261 GLN A C 1
ATOM 2062 O O . GLN A 1 261 ? 3.118 -14.582 20.146 1.00 96.50 261 GLN A O 1
ATOM 2067 N N . ARG A 1 262 ? 1.504 -13.950 18.730 1.00 95.44 262 ARG A N 1
ATOM 2068 C CA . ARG A 1 262 ? 2.405 -13.318 17.751 1.00 95.44 262 ARG A CA 1
ATOM 2069 C C . ARG A 1 262 ? 2.707 -11.857 18.074 1.00 95.44 262 ARG A C 1
ATOM 2071 O O . ARG A 1 262 ? 3.544 -11.279 17.393 1.00 95.44 262 ARG A O 1
ATOM 2078 N N . LEU A 1 263 ? 1.977 -11.269 19.017 1.00 96.94 263 LEU A N 1
ATOM 2079 C CA . LEU A 1 263 ? 2.041 -9.869 19.429 1.00 96.94 263 LEU A CA 1
ATOM 2080 C C . LEU A 1 263 ? 1.788 -9.762 20.956 1.00 96.94 263 LEU A C 1
ATOM 2082 O O . LEU A 1 263 ? 0.839 -9.088 21.372 1.00 96.94 263 LEU A O 1
ATOM 2086 N N . PRO A 1 264 ? 2.553 -10.484 21.803 1.00 98.00 264 PRO A N 1
ATOM 2087 C CA . PRO A 1 264 ? 2.219 -10.652 23.218 1.00 98.00 264 PRO A CA 1
ATOM 2088 C C . PRO A 1 264 ? 2.298 -9.346 24.017 1.00 98.00 264 PRO A C 1
ATOM 2090 O O . PRO A 1 264 ? 1.476 -9.112 24.903 1.00 98.00 264 PRO A O 1
ATOM 2093 N N . ASN A 1 265 ? 3.248 -8.466 23.697 1.00 98.44 265 ASN A N 1
ATOM 2094 C CA . ASN A 1 265 ? 3.406 -7.186 24.382 1.00 98.44 265 ASN A CA 1
ATOM 2095 C C . ASN A 1 265 ? 2.332 -6.186 23.951 1.00 98.44 265 ASN A C 1
ATOM 2097 O O . ASN A 1 265 ? 1.835 -5.419 24.772 1.00 98.44 265 ASN A O 1
ATOM 2101 N N . VAL A 1 266 ? 1.950 -6.212 22.674 1.00 98.12 266 VAL A N 1
ATOM 2102 C CA . VAL A 1 266 ? 0.827 -5.428 22.151 1.00 98.12 266 VAL A CA 1
ATOM 2103 C C . VAL A 1 266 ? -0.481 -5.895 22.780 1.00 98.12 266 VAL A C 1
ATOM 2105 O O . VAL A 1 266 ? -1.247 -5.060 23.252 1.00 98.12 266 VAL A O 1
ATOM 2108 N N . ALA A 1 267 ? -0.722 -7.205 22.860 1.00 98.31 267 ALA A N 1
ATOM 2109 C CA . ALA A 1 267 ? -1.907 -7.755 23.512 1.00 98.31 267 ALA A CA 1
ATOM 2110 C C . ALA A 1 267 ? -1.989 -7.335 24.987 1.00 98.31 267 ALA A C 1
ATOM 2112 O O . ALA A 1 267 ? -3.034 -6.866 25.435 1.00 98.31 267 ALA A O 1
ATOM 2113 N N . ALA A 1 268 ? -0.877 -7.434 25.725 1.00 98.31 268 ALA A N 1
ATOM 2114 C CA . ALA A 1 268 ? -0.804 -6.976 27.109 1.00 98.31 268 ALA A CA 1
ATOM 2115 C C . ALA A 1 268 ? -1.100 -5.474 27.233 1.00 98.31 268 ALA A C 1
ATOM 2117 O O . ALA A 1 268 ? -1.887 -5.077 28.087 1.00 98.31 268 ALA A O 1
ATOM 2118 N N . ALA A 1 269 ? -0.531 -4.646 26.353 1.00 97.81 269 ALA A N 1
ATOM 2119 C CA . ALA A 1 269 ? -0.784 -3.211 26.347 1.00 97.81 269 ALA A CA 1
ATOM 2120 C C . ALA A 1 269 ? -2.261 -2.881 26.082 1.00 97.81 269 ALA A C 1
ATOM 2122 O O . ALA A 1 269 ? -2.838 -2.084 26.816 1.00 97.81 269 ALA A O 1
ATOM 2123 N N . ILE A 1 270 ? -2.898 -3.520 25.096 1.00 97.19 270 ILE A N 1
ATOM 2124 C CA . ILE A 1 270 ? -4.312 -3.277 24.764 1.00 97.19 270 ILE A CA 1
ATOM 2125 C C . ILE A 1 270 ? -5.223 -3.570 25.963 1.00 97.19 270 ILE A C 1
ATOM 2127 O O . ILE A 1 270 ? -6.143 -2.802 26.229 1.00 97.19 270 ILE A O 1
ATOM 2131 N N . LYS A 1 271 ? -4.940 -4.624 26.740 1.00 96.12 271 LYS A N 1
ATOM 2132 C CA . LYS A 1 271 ? -5.713 -4.966 27.950 1.00 96.12 271 LYS A CA 1
ATOM 2133 C C . LYS A 1 271 ? -5.643 -3.901 29.051 1.00 96.12 271 LYS A C 1
ATOM 2135 O O . LYS A 1 271 ? -6.506 -3.880 29.918 1.00 96.12 271 LYS A O 1
ATOM 2140 N N . THR A 1 272 ? -4.634 -3.025 29.025 1.00 95.69 272 THR A N 1
ATOM 2141 C CA . THR A 1 272 ? -4.506 -1.899 29.970 1.00 95.69 272 THR A CA 1
ATOM 2142 C C . THR A 1 272 ? -5.260 -0.647 29.535 1.00 95.69 272 THR A C 1
ATOM 2144 O O . THR A 1 272 ? -5.345 0.315 30.299 1.00 95.69 272 THR A O 1
ATOM 2147 N N . PHE A 1 273 ? -5.796 -0.614 28.311 1.00 93.44 273 PHE A N 1
ATOM 2148 C CA . PHE A 1 273 ? -6.557 0.538 27.854 1.00 93.44 273 PHE A CA 1
ATOM 2149 C C . PHE A 1 273 ? -7.843 0.671 28.670 1.00 93.44 273 PHE A C 1
ATOM 2151 O O . PHE A 1 273 ? -8.567 -0.298 28.887 1.00 93.44 273 PHE A O 1
ATOM 2158 N N . ALA A 1 274 ? -8.129 1.896 29.110 1.00 86.69 274 ALA A N 1
ATOM 2159 C CA . ALA A 1 274 ? -9.383 2.209 29.779 1.00 86.69 274 ALA A CA 1
ATOM 2160 C C . ALA A 1 274 ? -10.588 1.926 28.865 1.00 86.69 274 ALA A C 1
ATOM 2162 O O . ALA A 1 274 ? -10.454 1.781 27.648 1.00 86.69 274 ALA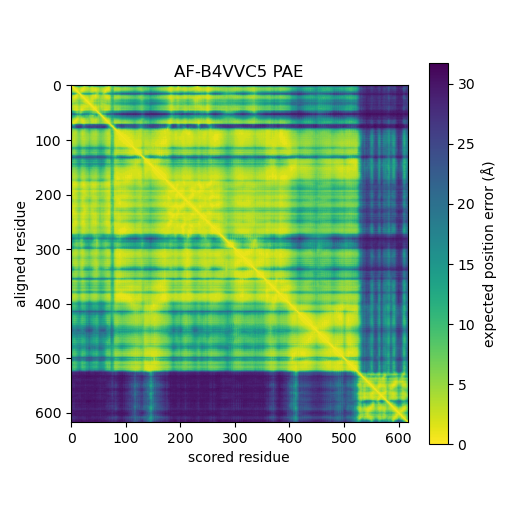 A O 1
ATOM 2163 N N . GLN A 1 275 ? -11.784 1.895 29.446 1.00 82.50 275 GLN A N 1
ATOM 2164 C CA . GLN A 1 275 ? -13.006 1.812 28.659 1.00 82.50 275 GLN A CA 1
ATOM 2165 C C . GLN A 1 275 ? -13.132 3.034 27.738 1.00 82.50 275 GLN A C 1
ATOM 2167 O O . GLN A 1 275 ? -12.825 4.161 28.132 1.00 82.50 275 GLN A O 1
ATOM 2172 N N . ALA A 1 276 ? -13.573 2.797 26.502 1.00 83.00 276 ALA A N 1
ATOM 2173 C CA . ALA A 1 276 ? -13.809 3.866 25.545 1.00 83.00 276 ALA A CA 1
ATOM 2174 C C . ALA A 1 276 ? -14.899 4.823 26.065 1.00 83.00 276 ALA A C 1
ATOM 2176 O O . ALA A 1 276 ? -15.912 4.344 26.588 1.00 83.00 276 ALA A O 1
ATOM 2177 N N . PRO A 1 277 ? -14.755 6.144 25.862 1.00 80.75 277 PRO A N 1
ATOM 2178 C CA . PRO A 1 277 ? -15.874 7.056 26.027 1.00 80.75 277 PRO A CA 1
ATOM 2179 C C . PRO A 1 277 ? -17.027 6.662 25.095 1.00 80.75 277 PRO A C 1
ATOM 2181 O O . PRO A 1 277 ? -16.817 6.143 23.993 1.00 80.75 277 PRO A O 1
ATOM 2184 N N . GLN A 1 278 ? -18.261 6.919 25.523 1.00 77.25 278 GLN A N 1
ATOM 2185 C CA . GLN A 1 278 ? -19.426 6.661 24.687 1.00 77.25 278 GLN A CA 1
ATOM 2186 C C . GLN A 1 278 ? -19.500 7.703 23.567 1.00 77.25 278 GLN A C 1
ATOM 2188 O O . GLN A 1 278 ? -19.680 8.890 23.826 1.00 77.25 278 GLN A O 1
ATOM 2193 N N . LEU A 1 279 ? -19.395 7.247 22.318 1.00 74.12 279 LEU A N 1
ATOM 2194 C CA . LEU A 1 279 ? -19.623 8.097 21.153 1.00 74.12 279 LEU A CA 1
ATOM 2195 C C . LEU A 1 279 ? -21.130 8.270 20.927 1.00 74.12 279 LEU A C 1
ATOM 2197 O O . LEU A 1 279 ? -21.875 7.284 20.875 1.00 74.12 279 LEU A O 1
ATOM 2201 N N . THR A 1 280 ? -21.586 9.509 20.767 1.00 69.88 280 THR A N 1
ATOM 2202 C CA . THR A 1 280 ? -22.985 9.810 20.438 1.00 69.88 280 THR A CA 1
ATOM 2203 C C . THR A 1 280 ? -23.215 9.703 18.932 1.00 69.88 280 THR A C 1
ATOM 2205 O O . THR A 1 280 ? -22.318 9.928 18.121 1.00 69.88 280 THR A O 1
ATOM 2208 N N . LYS A 1 281 ? -24.423 9.312 18.524 1.00 65.69 281 LYS A N 1
ATOM 2209 C CA . LYS A 1 281 ? -24.824 9.295 17.112 1.00 65.69 281 LYS A CA 1
ATOM 2210 C C . LYS A 1 281 ? -26.091 10.114 16.958 1.00 65.69 281 LYS A C 1
ATOM 2212 O O . LYS A 1 281 ? -27.185 9.571 17.113 1.00 65.69 281 LYS A O 1
ATOM 2217 N N . ASP A 1 282 ? -25.936 11.384 16.622 1.00 66.94 282 ASP A N 1
ATOM 2218 C CA . ASP A 1 282 ? -27.076 12.214 16.260 1.00 66.94 282 ASP A CA 1
ATOM 2219 C C . ASP A 1 282 ? -27.521 11.828 14.848 1.00 66.94 282 ASP A C 1
ATOM 2221 O O . ASP A 1 282 ? -26.785 11.951 13.866 1.00 66.94 282 ASP A O 1
ATOM 2225 N N . LYS A 1 283 ? -28.714 11.236 14.761 1.00 69.50 283 LYS A N 1
ATOM 2226 C CA . LYS A 1 283 ? -29.298 10.784 13.499 1.00 69.50 283 LYS A CA 1
ATOM 2227 C C . LYS A 1 283 ? -30.258 11.841 12.997 1.00 69.50 283 LYS A C 1
ATOM 2229 O O . LYS A 1 283 ? -31.395 11.915 13.451 1.00 69.50 283 LYS A O 1
ATOM 2234 N N . GLU A 1 284 ? -29.813 12.601 12.013 1.00 75.69 284 GLU A N 1
ATOM 2235 C CA . GLU A 1 284 ? -30.670 13.541 11.300 1.00 75.69 284 GLU A CA 1
ATOM 2236 C C . GLU A 1 284 ? -31.216 12.917 10.013 1.00 75.69 284 GLU A C 1
ATOM 2238 O O . GLU A 1 284 ? -30.520 12.172 9.310 1.00 75.69 284 GLU A O 1
ATOM 2243 N N . ILE A 1 285 ? -32.480 13.217 9.714 1.00 78.50 285 ILE A N 1
ATOM 2244 C CA . ILE A 1 285 ? -33.156 12.763 8.497 1.00 78.50 285 ILE A CA 1
ATOM 2245 C C . ILE A 1 285 ? -32.574 13.522 7.301 1.00 78.50 285 ILE A C 1
ATOM 2247 O O . ILE A 1 285 ? -32.407 14.737 7.348 1.00 78.50 285 ILE A O 1
ATOM 2251 N N . LEU A 1 286 ? -32.269 12.798 6.222 1.00 78.88 286 LEU A N 1
ATOM 2252 C CA . LEU A 1 286 ? -31.876 13.409 4.954 1.00 78.88 286 LEU A CA 1
ATOM 2253 C C . LEU A 1 286 ? -33.086 14.103 4.323 1.00 78.88 286 LEU A C 1
ATOM 2255 O O . LEU A 1 286 ? -34.084 13.445 4.036 1.00 78.88 286 LEU A O 1
ATOM 2259 N N . ASP A 1 287 ? -32.964 15.406 4.085 1.00 80.94 287 ASP A N 1
ATOM 2260 C CA . ASP A 1 287 ? -33.997 16.228 3.452 1.00 80.94 287 ASP A CA 1
ATOM 2261 C C . ASP A 1 287 ? -33.473 16.944 2.194 1.00 80.94 287 ASP A C 1
ATOM 2263 O O . ASP A 1 287 ? -32.291 17.313 2.106 1.00 80.94 287 ASP A O 1
ATOM 2267 N N . GLY A 1 288 ? -34.367 17.149 1.228 1.00 83.94 288 GLY A N 1
ATOM 2268 C CA . GLY A 1 288 ? -34.099 17.727 -0.087 1.00 83.94 288 GLY A CA 1
ATOM 2269 C C . GLY A 1 288 ? -34.171 16.726 -1.245 1.00 83.94 288 GLY A C 1
ATOM 2270 O O . GLY A 1 288 ? -34.364 15.521 -1.084 1.00 83.94 288 GLY A O 1
ATOM 2271 N N . SER A 1 289 ? -34.009 17.247 -2.458 1.00 87.81 289 SER A N 1
ATOM 2272 C CA . SER A 1 289 ? -33.940 16.456 -3.686 1.00 87.81 289 SER A CA 1
ATOM 2273 C C . SER A 1 289 ? -32.683 15.577 -3.731 1.00 87.81 289 SER A C 1
ATOM 2275 O O . SER A 1 289 ? -31.651 15.888 -3.131 1.00 87.81 289 SER A O 1
ATOM 2277 N N . LEU A 1 290 ? -32.722 14.500 -4.526 1.00 83.62 290 LEU A N 1
ATOM 2278 C CA . LEU A 1 290 ? -31.551 13.642 -4.749 1.00 83.62 290 LEU A CA 1
ATOM 2279 C C . LEU A 1 290 ? -30.335 14.443 -5.242 1.00 83.62 290 LEU A C 1
ATOM 2281 O O . LEU A 1 290 ? -29.210 14.154 -4.838 1.00 83.62 290 LEU A O 1
ATOM 2285 N N . ALA A 1 291 ? -30.551 15.457 -6.086 1.00 83.31 291 ALA A N 1
ATOM 2286 C CA . ALA A 1 291 ? -29.487 16.325 -6.580 1.00 83.31 291 ALA A CA 1
ATOM 2287 C C . ALA A 1 291 ? -28.830 17.119 -5.439 1.00 83.31 291 ALA A C 1
ATOM 2289 O O . ALA A 1 291 ? -27.606 17.124 -5.328 1.00 83.31 291 ALA A O 1
ATOM 2290 N N . GLU A 1 292 ? -29.623 17.724 -4.551 1.00 83.25 292 GLU A N 1
ATOM 2291 C CA . GLU A 1 292 ? -29.109 18.470 -3.397 1.00 83.25 292 GLU A CA 1
ATOM 2292 C C . GLU A 1 292 ? -28.370 17.562 -2.416 1.00 83.25 292 GLU A C 1
ATOM 2294 O O . GLU A 1 292 ? -27.261 17.892 -1.995 1.00 83.25 292 GLU A O 1
ATOM 2299 N N . ILE A 1 293 ? -28.940 16.396 -2.095 1.00 82.19 293 ILE A N 1
ATOM 2300 C CA . ILE A 1 293 ? -28.294 15.398 -1.234 1.00 82.19 293 ILE A CA 1
ATOM 2301 C C . ILE A 1 293 ? -26.963 14.955 -1.855 1.00 82.19 293 ILE A C 1
ATOM 2303 O O . ILE A 1 293 ? -25.949 14.889 -1.162 1.00 82.19 293 ILE A O 1
ATOM 2307 N N . THR A 1 294 ? -26.931 14.721 -3.170 1.00 79.19 294 THR A N 1
ATOM 2308 C CA . THR A 1 294 ? -25.710 14.326 -3.888 1.00 79.19 294 THR A CA 1
ATOM 2309 C C . THR A 1 294 ? -24.650 15.423 -3.837 1.00 79.19 294 THR A C 1
ATOM 2311 O O . THR A 1 294 ? -23.495 15.133 -3.541 1.00 79.19 294 THR A O 1
ATOM 2314 N N . VAL A 1 295 ? -25.020 16.687 -4.056 1.00 80.12 295 VAL A N 1
ATOM 2315 C CA . VAL A 1 295 ? -24.083 17.819 -3.958 1.00 80.12 295 VAL A CA 1
ATOM 2316 C C . VAL A 1 295 ? -23.523 17.947 -2.537 1.00 80.12 295 VAL A C 1
ATOM 2318 O O . VAL A 1 295 ? -22.310 18.082 -2.378 1.00 80.12 295 VAL A O 1
ATOM 2321 N N . ARG A 1 296 ? -24.361 17.825 -1.496 1.00 74.31 296 ARG A N 1
ATOM 2322 C CA . ARG A 1 296 ? -23.913 17.836 -0.085 1.00 74.31 296 ARG A CA 1
ATOM 2323 C C . ARG A 1 296 ? -23.011 16.641 0.258 1.00 74.31 296 ARG A C 1
ATOM 2325 O O . ARG A 1 296 ? -22.137 16.751 1.114 1.00 74.31 296 ARG A O 1
ATOM 2332 N N . ALA A 1 297 ? -23.199 15.506 -0.411 1.00 72.88 297 ALA A N 1
ATOM 2333 C CA . ALA A 1 297 ? -22.389 14.301 -0.250 1.00 72.88 297 ALA A CA 1
ATOM 2334 C C . ALA A 1 297 ? -20.993 14.392 -0.897 1.00 72.88 297 ALA A C 1
ATOM 2336 O O . ALA A 1 297 ? -20.102 13.622 -0.532 1.00 72.88 297 ALA A O 1
ATOM 2337 N N . MET A 1 298 ? -20.775 15.313 -1.846 1.00 72.50 298 MET A N 1
ATOM 2338 C CA . MET A 1 298 ? -19.495 15.437 -2.559 1.00 72.50 298 MET A CA 1
ATOM 2339 C C . MET A 1 298 ? -18.350 15.961 -1.683 1.00 72.50 298 MET A C 1
ATOM 2341 O O . MET A 1 298 ? -17.183 15.718 -2.002 1.00 72.50 298 MET A O 1
ATOM 2345 N N . SER A 1 299 ? -18.650 16.662 -0.589 1.00 71.06 299 SER A N 1
ATOM 2346 C CA . SER A 1 299 ? -17.664 17.057 0.414 1.00 71.06 299 SER A CA 1
ATOM 2347 C C . SER A 1 299 ? -17.659 16.058 1.574 1.00 71.06 299 SER A C 1
ATOM 2349 O O . SER A 1 299 ? -18.690 15.770 2.190 1.00 71.06 299 SER A O 1
ATOM 2351 N N . ASN A 1 300 ? -16.473 15.526 1.886 1.00 78.44 300 ASN A N 1
ATOM 2352 C CA . ASN A 1 300 ? -16.257 14.821 3.142 1.00 78.44 300 ASN A CA 1
ATOM 2353 C C . ASN A 1 300 ? -14.928 15.200 3.793 1.00 78.44 300 ASN A C 1
ATOM 2355 O O . ASN A 1 300 ? -13.923 15.446 3.121 1.00 78.44 300 ASN A O 1
ATOM 2359 N N . ASN A 1 301 ? -14.945 15.213 5.120 1.00 87.94 301 ASN A N 1
ATOM 2360 C CA . ASN A 1 301 ? -13.810 15.549 5.966 1.00 87.94 301 ASN A CA 1
ATOM 2361 C C . ASN A 1 301 ? -13.105 14.316 6.543 1.00 87.94 301 ASN A C 1
ATOM 2363 O O . ASN A 1 301 ? -12.133 14.486 7.270 1.00 87.94 301 ASN A O 1
ATOM 2367 N N . VAL A 1 302 ? -13.510 13.086 6.189 1.00 88.25 302 VAL A N 1
ATOM 2368 C CA . VAL A 1 302 ? -12.948 11.835 6.745 1.00 88.25 302 VAL A CA 1
ATOM 2369 C C . VAL A 1 302 ? -11.420 11.842 6.676 1.00 88.25 302 VAL A C 1
ATOM 2371 O O . VAL A 1 302 ? -10.742 11.697 7.689 1.00 88.25 302 VAL A O 1
ATOM 2374 N N . GLY A 1 303 ? -10.859 12.094 5.489 1.00 86.12 303 GLY A N 1
ATOM 2375 C CA . GLY A 1 303 ? -9.406 12.104 5.302 1.00 86.12 303 GLY A CA 1
ATOM 2376 C C . GLY A 1 303 ? -8.689 13.237 6.046 1.00 86.12 303 GLY A C 1
ATOM 2377 O O . GLY A 1 303 ? -7.557 13.047 6.488 1.00 86.12 303 GLY A O 1
ATOM 2378 N N . LEU A 1 304 ? -9.336 14.397 6.195 1.00 89.06 304 LEU A N 1
ATOM 2379 C CA . LEU A 1 304 ? -8.800 15.521 6.963 1.00 89.06 304 LEU A CA 1
ATOM 2380 C C . LEU A 1 304 ? -8.799 15.192 8.459 1.00 89.06 304 LEU A C 1
ATOM 2382 O O . LEU A 1 304 ? -7.767 15.336 9.105 1.00 89.06 304 LEU A O 1
ATOM 2386 N N . ILE A 1 305 ? -9.917 14.699 8.991 1.00 93.19 305 ILE A N 1
ATOM 2387 C CA . ILE A 1 305 ? -10.059 14.329 10.400 1.00 93.19 305 ILE A CA 1
ATOM 2388 C C . ILE A 1 305 ? -9.073 13.209 10.750 1.00 93.19 305 ILE A C 1
ATOM 2390 O O . ILE A 1 305 ? -8.341 13.341 11.724 1.00 93.19 305 ILE A O 1
ATOM 2394 N N . SER A 1 306 ? -8.940 12.165 9.921 1.00 92.12 306 SER A N 1
ATOM 2395 C CA . SER A 1 306 ? -7.938 11.107 10.138 1.00 92.12 306 SER A CA 1
ATOM 2396 C C . SER A 1 306 ? -6.498 11.637 10.140 1.00 92.12 306 SER A C 1
ATOM 2398 O O . SER A 1 306 ? -5.670 11.174 10.924 1.00 92.12 306 SER A O 1
ATOM 2400 N N . TYR A 1 307 ? -6.178 12.616 9.285 1.00 91.94 307 TYR A N 1
ATOM 2401 C CA . TYR A 1 307 ? -4.874 13.285 9.306 1.00 91.94 307 TYR A CA 1
ATOM 2402 C C . TYR A 1 307 ? -4.666 14.083 10.602 1.00 91.94 307 TYR A C 1
ATOM 2404 O O . TYR A 1 307 ? -3.586 14.028 11.189 1.00 91.94 307 TYR A O 1
ATOM 2412 N N . LEU A 1 308 ? -5.691 14.804 11.063 1.00 94.56 308 LEU A N 1
ATOM 2413 C CA . LEU A 1 308 ? -5.637 15.583 12.300 1.00 94.56 308 LEU A CA 1
ATOM 2414 C C . LEU A 1 308 ? -5.526 14.687 13.538 1.00 94.56 308 LEU A C 1
ATOM 2416 O O . LEU A 1 308 ? -4.751 15.024 14.423 1.00 94.56 308 LEU A O 1
ATOM 2420 N N . ILE A 1 309 ? -6.195 13.530 13.563 1.00 96.19 309 ILE A N 1
ATOM 2421 C CA . ILE A 1 309 ? -6.022 12.506 14.606 1.00 96.19 309 ILE A CA 1
ATOM 2422 C C . ILE A 1 309 ? -4.565 12.050 14.655 1.00 96.19 309 ILE A C 1
ATOM 2424 O O . ILE A 1 309 ? -3.966 12.034 15.727 1.00 96.19 309 ILE A O 1
ATOM 2428 N N . ALA A 1 310 ? -3.964 11.738 13.501 1.00 95.19 310 ALA A N 1
ATOM 2429 C CA . ALA A 1 310 ? -2.569 11.312 13.465 1.00 95.19 310 ALA A CA 1
ATOM 2430 C C . ALA A 1 310 ? -1.606 12.404 13.945 1.00 95.19 310 ALA A C 1
ATOM 2432 O O . ALA A 1 310 ? -0.676 12.128 14.702 1.00 95.19 310 ALA A O 1
ATOM 2433 N N . LYS A 1 311 ? -1.860 13.661 13.560 1.00 95.44 311 LYS A N 1
ATOM 2434 C CA . LYS A 1 311 ? -1.093 14.812 14.048 1.00 95.44 311 LYS A CA 1
ATOM 2435 C C . LYS A 1 311 ? -1.249 14.987 15.562 1.00 95.44 311 LYS A C 1
ATOM 2437 O O . LYS A 1 311 ? -0.238 15.111 16.242 1.00 95.44 311 LYS A O 1
ATOM 2442 N N . ALA A 1 312 ? -2.480 14.991 16.075 1.00 96.06 312 ALA A N 1
ATOM 2443 C CA . ALA A 1 312 ? -2.790 15.168 17.494 1.00 96.06 312 ALA A CA 1
ATOM 2444 C C . ALA A 1 312 ? -2.145 14.070 18.347 1.00 96.06 312 ALA A C 1
ATOM 2446 O O . ALA A 1 312 ? -1.506 14.365 19.356 1.00 96.06 312 ALA A O 1
ATOM 2447 N N . ASN A 1 313 ? -2.237 12.820 17.890 1.00 95.38 313 ASN A N 1
ATOM 2448 C CA . ASN A 1 313 ? -1.618 11.679 18.547 1.00 95.38 313 ASN A CA 1
ATOM 2449 C C . ASN A 1 313 ? -0.085 11.803 18.578 1.00 95.38 313 ASN A C 1
ATOM 2451 O O . ASN A 1 313 ? 0.517 11.625 19.632 1.00 95.38 313 ASN A O 1
ATOM 2455 N N . ALA A 1 314 ? 0.545 12.186 17.461 1.00 95.12 314 ALA A N 1
ATOM 2456 C CA . ALA A 1 314 ? 1.998 12.355 17.389 1.00 95.12 314 ALA A CA 1
ATOM 2457 C C . ALA A 1 314 ? 2.541 13.484 18.288 1.00 95.12 314 ALA A C 1
ATOM 2459 O O . ALA A 1 314 ? 3.692 13.434 18.707 1.00 95.12 314 ALA A O 1
ATOM 2460 N N . ILE A 1 315 ? 1.729 14.498 18.604 1.00 94.19 315 ILE A N 1
ATOM 2461 C CA . ILE A 1 315 ? 2.116 15.588 19.518 1.00 94.19 315 ILE A CA 1
ATOM 2462 C C . ILE A 1 315 ? 1.617 15.379 20.959 1.00 94.19 315 ILE A C 1
ATOM 2464 O O . ILE A 1 315 ? 1.738 16.288 21.777 1.00 94.19 315 ILE A O 1
ATOM 2468 N N . GLY A 1 316 ? 1.023 14.221 21.271 1.00 93.00 316 GLY A N 1
ATOM 2469 C CA . GLY A 1 316 ? 0.568 13.877 22.623 1.00 93.00 316 GLY A CA 1
ATOM 2470 C C . GLY A 1 316 ? -0.720 14.568 23.092 1.00 93.00 316 GLY A C 1
ATOM 2471 O O . GLY A 1 316 ? -0.938 14.681 24.294 1.00 93.00 316 GLY A O 1
ATOM 2472 N N . ARG A 1 317 ? -1.585 15.036 22.182 1.00 93.94 317 ARG A N 1
ATOM 2473 C CA . ARG A 1 317 ? -2.868 15.690 22.514 1.00 93.94 317 ARG A CA 1
ATOM 2474 C C . ARG A 1 317 ? -4.039 14.709 22.458 1.00 93.94 317 ARG A C 1
ATOM 2476 O O . ARG A 1 317 ? -4.822 14.720 21.507 1.00 93.94 317 ARG A O 1
ATOM 2483 N N . SER A 1 318 ? -4.135 13.833 23.462 1.00 91.56 318 SER A N 1
ATOM 2484 C CA . SER A 1 318 ? -5.196 12.815 23.550 1.00 91.56 318 SER A CA 1
ATOM 2485 C C . SER A 1 318 ? -6.598 13.414 23.667 1.00 91.56 318 SER A C 1
ATOM 2487 O O . SER A 1 318 ? -7.539 12.860 23.112 1.00 91.56 318 SER A O 1
ATOM 2489 N N . ASP A 1 319 ? -6.717 14.575 24.308 1.00 92.56 319 ASP A N 1
ATOM 2490 C CA . ASP A 1 319 ? -7.950 15.359 24.397 1.00 92.56 319 ASP A CA 1
ATOM 2491 C C . ASP A 1 319 ? -8.496 15.732 23.006 1.00 92.56 319 ASP A C 1
ATOM 2493 O O . ASP A 1 319 ? -9.676 15.543 22.721 1.00 92.56 319 ASP A O 1
ATOM 2497 N N . ILE A 1 320 ? -7.616 16.160 22.093 1.00 95.75 320 ILE A N 1
ATOM 2498 C CA . ILE A 1 320 ? -7.991 16.463 20.704 1.00 95.75 320 ILE A CA 1
ATOM 2499 C C . ILE A 1 320 ? -8.322 15.177 19.930 1.00 95.75 320 ILE A C 1
ATOM 2501 O O . ILE A 1 320 ? -9.209 15.182 19.077 1.00 95.75 320 ILE A O 1
ATOM 2505 N N . VAL A 1 321 ? -7.618 14.069 20.193 1.00 95.19 321 VAL A N 1
ATOM 2506 C CA . VAL A 1 321 ? -7.909 12.777 19.543 1.00 95.19 321 VAL A CA 1
ATOM 2507 C C . VAL A 1 321 ? -9.325 12.309 19.870 1.00 95.19 321 VAL A C 1
ATOM 2509 O O . VAL A 1 321 ? -10.027 11.871 18.963 1.00 95.19 321 VAL A O 1
ATOM 2512 N N . GLU A 1 322 ? -9.754 12.413 21.126 1.00 92.31 322 GLU A N 1
ATOM 2513 C CA . GLU A 1 322 ? -11.099 12.013 21.556 1.00 92.31 322 GLU A CA 1
ATOM 2514 C C . GLU A 1 322 ? -12.191 12.849 20.876 1.00 92.31 322 GLU A C 1
ATOM 2516 O O . GLU A 1 322 ? -13.139 12.291 20.319 1.00 92.31 322 GLU A O 1
ATOM 2521 N N . GLU A 1 323 ? -12.018 14.171 20.823 1.00 93.25 323 GLU A N 1
ATOM 2522 C CA . GLU A 1 323 ? -12.958 15.067 20.144 1.00 93.25 323 GLU A CA 1
ATOM 2523 C C . GLU A 1 323 ? -13.034 14.769 18.634 1.00 93.25 323 GLU A C 1
ATOM 2525 O O . GLU A 1 323 ? -14.117 14.640 18.056 1.00 93.25 323 GLU A O 1
ATOM 2530 N N . LEU A 1 324 ? -11.884 14.574 17.981 1.00 95.19 324 LEU A N 1
ATOM 2531 C CA . LEU A 1 324 ? -11.829 14.243 16.557 1.00 95.19 324 LEU A CA 1
ATOM 2532 C C . LEU A 1 324 ? -12.343 12.830 16.246 1.00 95.19 324 LEU A C 1
ATOM 2534 O O . LEU A 1 324 ? -12.871 12.616 15.154 1.00 95.19 324 LEU A O 1
ATOM 2538 N N . ALA A 1 325 ? -12.223 11.869 17.165 1.00 92.69 325 ALA A N 1
ATOM 2539 C CA . ALA A 1 325 ? -12.772 10.522 17.005 1.00 92.69 325 ALA A CA 1
ATOM 2540 C C . ALA A 1 325 ? -14.307 10.553 16.901 1.00 92.69 325 ALA A C 1
ATOM 2542 O O . ALA A 1 325 ? -14.880 9.879 16.038 1.00 92.69 325 ALA A O 1
ATOM 2543 N N . GLN A 1 326 ? -14.961 11.397 17.707 1.00 90.56 326 GLN A N 1
ATOM 2544 C CA . GLN A 1 326 ? -16.398 11.665 17.609 1.00 90.56 326 GLN A CA 1
ATOM 2545 C C . GLN A 1 326 ? -16.759 12.290 16.256 1.00 90.56 326 GLN A C 1
ATOM 2547 O O . GLN A 1 326 ? -17.662 11.806 15.569 1.00 90.56 326 GLN A O 1
ATOM 2552 N N . GLN A 1 327 ? -16.007 13.302 15.812 1.00 92.12 327 GLN A N 1
ATOM 2553 C CA . GLN A 1 327 ? -16.240 13.930 14.506 1.00 92.12 327 GLN A CA 1
ATOM 2554 C C . GLN A 1 327 ? -16.031 12.959 13.338 1.00 92.12 327 GLN A C 1
ATOM 2556 O O . GLN A 1 327 ? -16.786 12.984 12.368 1.00 92.12 327 GLN A O 1
ATOM 2561 N N . LEU A 1 328 ? -15.046 12.060 13.429 1.00 91.50 328 LEU A N 1
ATOM 2562 C CA . LEU A 1 328 ? -14.815 11.033 12.416 1.00 91.50 328 LEU A CA 1
ATOM 2563 C C . LEU A 1 328 ? -16.013 10.083 12.305 1.00 91.50 328 LEU A C 1
ATOM 2565 O O . LEU A 1 328 ? -16.411 9.736 11.194 1.00 91.50 328 LEU A O 1
ATOM 2569 N N . GLN A 1 329 ? -16.600 9.680 13.437 1.00 87.12 329 GLN A N 1
ATOM 2570 C CA . GLN A 1 329 ? -17.772 8.806 13.451 1.00 87.12 329 GLN A CA 1
ATOM 2571 C C . GLN A 1 329 ? -18.988 9.468 12.789 1.00 87.12 329 GLN A C 1
ATOM 2573 O O . GLN A 1 329 ? -19.673 8.808 12.006 1.00 87.12 329 GLN A O 1
ATOM 2578 N N . ILE A 1 330 ? -19.229 10.753 13.074 1.00 87.31 330 ILE A N 1
ATOM 2579 C CA . ILE A 1 330 ? -20.299 11.538 12.441 1.00 87.31 330 ILE A CA 1
ATOM 2580 C C . ILE A 1 330 ? -20.051 11.631 10.930 1.00 87.31 330 ILE A C 1
ATOM 2582 O O . ILE A 1 330 ? -20.929 11.324 10.127 1.00 87.31 330 ILE A O 1
ATOM 2586 N N . GLU A 1 331 ? -18.828 11.979 10.525 1.00 88.12 331 GLU A N 1
ATOM 2587 C CA . GLU A 1 331 ? -18.496 12.210 9.119 1.00 88.12 331 GLU A CA 1
ATOM 2588 C C . GLU A 1 331 ? -18.619 10.947 8.254 1.00 88.12 331 GLU A C 1
ATOM 2590 O O . GLU A 1 331 ? -19.100 11.020 7.120 1.00 88.12 331 GLU A O 1
ATOM 2595 N N . VAL A 1 332 ? -18.224 9.783 8.784 1.00 85.38 332 VAL A N 1
ATOM 2596 C CA . VAL A 1 332 ? -18.351 8.485 8.093 1.00 85.38 332 VAL A CA 1
ATOM 2597 C C . VAL A 1 332 ? -19.818 8.117 7.849 1.00 85.38 332 VAL A C 1
ATOM 2599 O O . VAL A 1 332 ? -20.142 7.541 6.809 1.00 85.38 332 VAL A O 1
ATOM 2602 N N . ASP A 1 333 ? -20.712 8.474 8.772 1.00 81.38 333 ASP A N 1
ATOM 2603 C CA . ASP A 1 333 ? -22.146 8.204 8.657 1.00 81.38 333 ASP A CA 1
ATOM 2604 C C . ASP A 1 333 ? -22.927 9.347 7.955 1.00 81.38 333 ASP A C 1
ATOM 2606 O O . ASP A 1 333 ? -24.111 9.176 7.655 1.00 81.38 333 ASP A O 1
ATOM 2610 N N . SER A 1 334 ? -22.273 10.457 7.580 1.00 80.62 334 SER A N 1
ATOM 2611 C CA . SER A 1 334 ? -22.903 11.657 6.979 1.00 80.62 334 SER A CA 1
ATOM 2612 C C . SER A 1 334 ? -23.555 11.468 5.601 1.00 80.62 334 SER A C 1
ATOM 2614 O O . SER A 1 334 ? -24.218 12.360 5.079 1.00 80.62 334 SER A O 1
ATOM 2616 N N . LEU A 1 335 ? -23.346 10.317 4.958 1.00 78.19 335 LEU A N 1
ATOM 2617 C CA 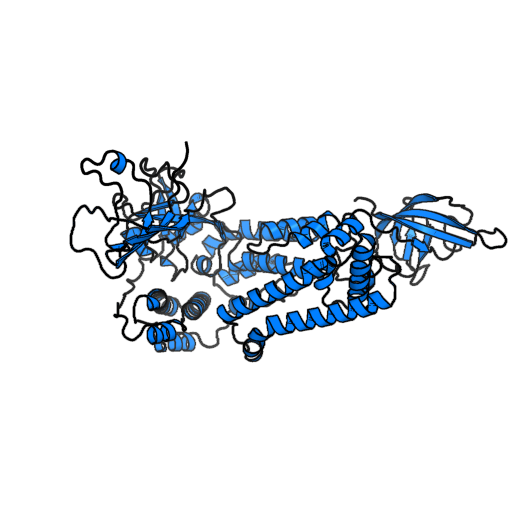. LEU A 1 335 ? -24.054 9.950 3.724 1.00 78.19 335 LEU A CA 1
ATOM 2618 C C . LEU A 1 335 ? -25.377 9.228 4.003 1.00 78.19 335 LEU A C 1
ATOM 2620 O O . LEU A 1 335 ? -26.225 9.128 3.121 1.00 78.19 335 LEU A O 1
ATOM 2624 N N . LYS A 1 336 ? -25.536 8.686 5.214 1.00 76.56 336 LYS A N 1
ATOM 2625 C CA . LYS A 1 336 ? -26.748 7.999 5.680 1.00 76.56 336 LYS A CA 1
ATOM 2626 C C . LYS A 1 336 ? -27.631 8.926 6.518 1.00 76.56 336 LYS A C 1
ATOM 2628 O O . LYS A 1 336 ? -28.837 8.704 6.596 1.00 76.56 336 LYS A O 1
ATOM 2633 N N . HIS A 1 337 ? -27.023 9.924 7.151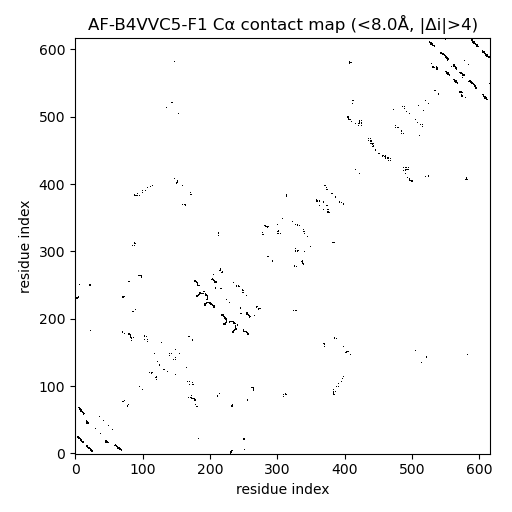 1.00 75.94 337 HIS A N 1
ATOM 2634 C CA . HIS A 1 337 ? -27.650 10.891 8.046 1.00 75.94 337 HIS A CA 1
ATOM 2635 C C . HIS A 1 337 ? -27.250 12.305 7.622 1.00 75.94 337 HIS A C 1
ATOM 2637 O O . HIS A 1 337 ? -26.146 12.484 7.124 1.00 75.94 337 HIS A O 1
ATOM 2643 N N . ALA A 1 338 ? -28.116 13.304 7.808 1.00 70.00 338 ALA A N 1
ATOM 2644 C CA . ALA A 1 338 ? -27.793 14.680 7.405 1.00 70.00 338 ALA A CA 1
ATOM 2645 C C . ALA A 1 338 ? -26.661 15.321 8.238 1.00 70.00 338 ALA A C 1
ATOM 2647 O O . ALA A 1 338 ? -26.033 16.275 7.776 1.00 70.00 338 ALA A O 1
ATOM 2648 N N . ALA A 1 339 ? -26.360 14.750 9.409 1.00 79.75 339 ALA A N 1
ATOM 2649 C CA . ALA A 1 339 ? -25.306 15.209 10.301 1.00 79.75 339 ALA A CA 1
ATOM 2650 C C . ALA A 1 339 ? -23.919 15.163 9.632 1.00 79.75 339 ALA A C 1
ATOM 2652 O O . ALA A 1 339 ? -23.523 14.165 9.024 1.00 79.75 339 ALA A O 1
ATOM 2653 N N . LYS A 1 340 ? -23.159 16.248 9.784 1.00 83.56 340 LYS A N 1
ATOM 2654 C CA . LYS A 1 340 ? -21.782 16.420 9.293 1.00 83.56 340 LYS A CA 1
ATOM 2655 C C . LYS A 1 340 ? -20.854 16.725 10.461 1.00 83.56 340 LYS A C 1
ATOM 2657 O O . LYS A 1 340 ? -21.311 17.230 11.483 1.00 83.56 340 LYS A O 1
ATOM 2662 N N . ALA A 1 341 ? -19.560 16.444 10.308 1.00 87.12 341 ALA A N 1
ATOM 2663 C CA . ALA A 1 341 ? -18.590 16.862 11.312 1.00 87.12 341 ALA A CA 1
ATOM 2664 C C . ALA A 1 341 ? -18.603 18.386 11.482 1.00 87.12 341 ALA A C 1
ATOM 2666 O O . ALA A 1 341 ? -18.614 19.121 10.490 1.00 87.12 341 ALA A O 1
ATOM 2667 N N . ASP A 1 342 ? -18.554 18.843 12.733 1.00 89.88 342 ASP A N 1
ATOM 2668 C CA . ASP A 1 342 ? -18.590 20.257 13.089 1.00 89.88 342 ASP A CA 1
ATOM 2669 C C . ASP A 1 342 ? -17.315 20.968 12.587 1.00 89.88 342 ASP A C 1
ATOM 2671 O O . ASP A 1 342 ? -16.205 20.700 13.075 1.00 89.88 342 ASP A O 1
ATOM 2675 N N . PRO A 1 343 ? -17.433 21.901 11.620 1.00 88.50 343 PRO A N 1
ATOM 2676 C CA . PRO A 1 343 ? -16.290 22.648 11.104 1.00 88.50 343 PRO A CA 1
ATOM 2677 C C . PRO A 1 343 ? -15.576 23.477 12.179 1.00 88.50 343 PRO A C 1
ATOM 2679 O O . PRO A 1 343 ? -14.368 23.708 12.076 1.00 88.50 343 PRO A O 1
ATOM 2682 N N . THR A 1 344 ? -16.300 23.912 13.213 1.00 93.44 344 THR A N 1
ATOM 2683 C CA . THR A 1 344 ? -15.770 24.698 14.333 1.00 93.44 344 THR A CA 1
ATOM 2684 C C . THR A 1 344 ? -14.824 23.854 15.170 1.00 93.44 344 THR A C 1
ATOM 2686 O O . THR A 1 344 ? -13.702 24.288 15.431 1.00 93.44 344 THR A O 1
ATOM 2689 N N . VAL A 1 345 ? -15.224 22.624 15.505 1.00 93.38 345 VAL A N 1
ATOM 2690 C CA . VAL A 1 345 ? -14.382 21.642 16.206 1.00 93.38 345 VAL A CA 1
ATOM 2691 C C . VAL A 1 345 ? -13.110 21.360 15.409 1.00 93.38 345 VAL A C 1
ATOM 2693 O O . VAL A 1 345 ? -12.003 21.469 15.936 1.00 93.38 345 VAL A O 1
ATOM 2696 N N . ILE A 1 346 ? -13.238 21.089 14.105 1.00 92.69 346 ILE A N 1
ATOM 2697 C CA . ILE A 1 346 ? -12.086 20.826 13.226 1.00 92.69 346 ILE A CA 1
ATOM 2698 C C . ILE A 1 346 ? -11.123 22.025 13.206 1.00 92.69 346 ILE A C 1
ATOM 2700 O O . ILE A 1 346 ? -9.909 21.857 13.357 1.00 92.69 346 ILE A O 1
ATOM 2704 N N . SER A 1 347 ? -11.653 23.240 13.044 1.00 93.19 347 SER A N 1
ATOM 2705 C CA . SER A 1 347 ? -10.870 24.481 13.060 1.00 93.19 347 SER A CA 1
ATOM 2706 C C . SER A 1 347 ? -10.186 24.704 14.415 1.00 93.19 347 SER A C 1
ATOM 2708 O O . SER A 1 347 ? -9.011 25.075 14.464 1.00 93.19 347 SER A O 1
ATOM 2710 N N . ASN A 1 348 ? -10.886 24.462 15.523 1.00 94.31 348 ASN A N 1
ATOM 2711 C CA . ASN A 1 348 ? -10.341 24.623 16.869 1.00 94.31 348 ASN A CA 1
ATOM 2712 C C . ASN A 1 348 ? -9.224 23.615 17.144 1.00 94.31 348 ASN A C 1
ATOM 2714 O O . ASN A 1 348 ? -8.160 24.019 17.611 1.00 94.31 348 ASN A O 1
ATOM 2718 N N . ALA A 1 349 ? -9.395 22.350 16.751 1.00 94.38 349 ALA A N 1
ATOM 2719 C CA . ALA A 1 349 ? -8.348 21.336 16.823 1.00 94.38 349 ALA A CA 1
ATOM 2720 C C . ALA A 1 349 ? -7.100 21.755 16.024 1.00 94.38 349 ALA A C 1
ATOM 2722 O O . ALA A 1 349 ? -5.974 21.670 16.519 1.00 94.38 349 ALA A O 1
ATOM 2723 N N . GLN A 1 350 ? -7.273 22.271 14.802 1.00 92.81 350 GLN A N 1
ATOM 2724 C CA . GLN A 1 350 ? -6.162 22.784 13.992 1.00 92.81 350 GLN A CA 1
ATOM 2725 C C . GLN A 1 350 ? -5.422 23.939 14.676 1.00 92.81 350 GLN A C 1
ATOM 2727 O O . GLN A 1 350 ? -4.189 23.916 14.735 1.00 92.81 350 GLN A O 1
ATOM 2732 N N . LYS A 1 351 ? -6.160 24.921 15.210 1.00 93.06 351 LYS A N 1
ATOM 2733 C CA . LYS A 1 351 ? -5.594 26.059 15.949 1.00 93.06 351 LYS A CA 1
ATOM 2734 C C . LYS A 1 351 ? -4.855 25.596 17.206 1.00 93.06 351 LYS A C 1
ATOM 2736 O O . LYS A 1 351 ? -3.721 26.012 17.418 1.00 93.06 351 LYS A O 1
ATOM 2741 N N . ALA A 1 352 ? -5.450 24.692 17.984 1.00 92.81 352 ALA A N 1
ATOM 2742 C CA . ALA A 1 352 ? -4.887 24.167 19.227 1.00 92.81 352 ALA A CA 1
ATOM 2743 C C . ALA A 1 352 ? -3.603 23.351 19.011 1.00 92.81 352 ALA A C 1
ATOM 2745 O O . ALA A 1 352 ? -2.704 23.379 19.848 1.00 92.81 352 ALA A O 1
ATOM 2746 N N . MET A 1 353 ? -3.489 22.644 17.882 1.00 93.00 353 MET A N 1
ATOM 2747 C CA . MET A 1 353 ? -2.253 21.951 17.503 1.00 93.00 353 MET A CA 1
ATOM 2748 C C . MET A 1 353 ? -1.172 22.894 16.956 1.00 93.00 353 MET A C 1
ATOM 2750 O O . MET A 1 353 ? 0.000 22.513 16.916 1.00 93.00 353 MET A O 1
ATOM 2754 N N . GLY A 1 354 ? -1.545 24.095 16.503 1.00 85.81 354 GLY A N 1
ATOM 2755 C CA . GLY A 1 354 ? -0.636 25.136 16.026 1.00 85.81 354 GLY A CA 1
ATOM 2756 C C . GLY A 1 354 ? 0.356 24.683 14.944 1.00 85.81 354 GLY A C 1
ATOM 2757 O O . GLY A 1 354 ? 0.092 23.785 14.129 1.00 85.81 354 GLY A O 1
ATOM 2758 N N . TYR A 1 355 ? 1.539 25.306 14.964 1.00 79.19 355 TYR A N 1
ATOM 2759 C CA . TYR A 1 355 ? 2.646 25.049 14.033 1.00 79.19 355 TYR A CA 1
ATOM 2760 C C . TYR A 1 355 ? 3.465 23.794 14.350 1.00 79.19 355 TYR A C 1
ATOM 2762 O O . TYR A 1 355 ? 4.470 23.567 13.676 1.00 79.19 355 TYR A O 1
ATOM 2770 N N . ASN A 1 356 ? 3.053 22.970 15.323 1.00 81.38 356 ASN A N 1
ATOM 2771 C CA . ASN A 1 356 ? 3.743 21.716 15.619 1.00 81.38 356 ASN A CA 1
ATOM 2772 C C . ASN A 1 356 ? 3.850 20.881 14.340 1.00 81.38 356 ASN A C 1
ATOM 2774 O O . ASN A 1 356 ? 2.841 20.497 13.732 1.00 81.38 356 ASN A O 1
ATOM 2778 N N . ARG A 1 357 ? 5.087 20.663 13.891 1.00 86.44 357 ARG A N 1
ATOM 2779 C CA . ARG A 1 357 ? 5.375 19.922 12.667 1.00 86.44 357 ARG A CA 1
ATOM 2780 C C . ARG A 1 357 ? 5.538 18.458 13.024 1.00 86.44 357 ARG A C 1
ATOM 2782 O O . ARG A 1 357 ? 6.257 18.134 13.956 1.00 86.44 357 ARG A O 1
ATOM 2789 N N . VAL A 1 358 ? 4.907 17.589 12.244 1.00 94.06 358 VAL A N 1
ATOM 2790 C CA . VAL A 1 358 ? 5.131 16.141 12.277 1.00 94.06 358 VAL A CA 1
ATOM 2791 C C . VAL A 1 358 ? 5.765 15.792 10.926 1.00 94.06 358 VAL A C 1
ATOM 2793 O O . VAL A 1 358 ? 5.045 15.672 9.925 1.00 94.06 358 VAL A O 1
ATOM 2796 N N . PRO A 1 359 ? 7.111 15.769 10.820 1.00 94.19 359 PRO A N 1
ATOM 2797 C CA . PRO A 1 359 ? 7.783 15.722 9.524 1.00 94.19 359 PRO A CA 1
ATOM 2798 C C . PRO A 1 359 ? 7.456 14.455 8.734 1.00 94.19 359 PRO A C 1
ATOM 2800 O O . PRO A 1 359 ? 7.117 14.562 7.555 1.00 94.19 359 PRO A O 1
ATOM 2803 N N . TRP A 1 360 ? 7.433 13.284 9.377 1.00 95.88 360 TRP A N 1
ATOM 2804 C CA . TRP A 1 360 ? 7.117 12.023 8.704 1.00 95.88 360 TRP A CA 1
ATOM 2805 C C . TRP A 1 360 ? 5.721 12.066 8.064 1.00 95.88 360 TRP A C 1
ATOM 2807 O O . TRP A 1 360 ? 5.559 11.695 6.901 1.00 95.88 360 TRP A O 1
ATOM 2817 N N . LEU A 1 361 ? 4.728 12.627 8.764 1.00 94.12 361 LEU A N 1
ATOM 2818 C CA . LEU A 1 361 ? 3.337 12.701 8.307 1.00 94.12 361 LEU A CA 1
ATOM 2819 C C . LEU A 1 361 ? 3.164 13.639 7.101 1.00 94.12 361 LEU A C 1
ATOM 2821 O O . LEU A 1 361 ? 2.279 13.431 6.273 1.00 94.12 361 LEU A O 1
ATOM 2825 N N . SER A 1 362 ? 4.034 14.641 6.955 1.00 89.56 362 SER A N 1
ATOM 2826 C CA . SER A 1 362 ? 4.039 15.534 5.787 1.00 89.56 362 SER A CA 1
ATOM 2827 C C . SER A 1 362 ? 4.909 15.015 4.633 1.00 89.56 362 SER A C 1
ATOM 2829 O O . SER A 1 362 ? 4.624 15.314 3.474 1.00 89.56 362 SER A O 1
ATOM 2831 N N . HIS A 1 363 ? 5.930 14.200 4.920 1.00 91.38 363 HIS A N 1
ATOM 2832 C CA . HIS A 1 363 ? 6.947 13.785 3.947 1.00 91.38 363 HIS A CA 1
ATOM 2833 C C . HIS A 1 363 ? 6.820 12.339 3.457 1.00 91.38 363 HIS A C 1
ATOM 2835 O O . HIS A 1 363 ? 7.441 12.007 2.450 1.00 91.38 363 HIS A O 1
ATOM 2841 N N . TYR A 1 364 ? 5.987 11.481 4.060 1.00 90.69 364 TYR A N 1
ATOM 2842 C CA . TYR A 1 364 ? 5.871 10.071 3.641 1.00 90.69 364 TYR A CA 1
ATOM 2843 C C . TYR A 1 364 ? 5.383 9.890 2.192 1.00 90.69 364 TYR A C 1
ATOM 2845 O O . TYR A 1 364 ? 5.535 8.817 1.609 1.00 90.69 364 TYR A O 1
ATOM 2853 N N . ARG A 1 365 ? 4.825 10.941 1.573 1.00 87.88 365 ARG A N 1
ATOM 2854 C CA . ARG A 1 365 ? 4.448 10.983 0.145 1.00 87.88 365 ARG A CA 1
ATOM 2855 C C . ARG A 1 365 ? 5.474 11.676 -0.761 1.00 87.88 365 ARG A C 1
ATOM 2857 O O . ARG A 1 365 ? 5.308 11.658 -1.978 1.00 87.88 365 ARG A O 1
ATOM 2864 N N . ASN A 1 366 ? 6.524 12.278 -0.203 1.00 89.56 366 ASN A N 1
ATOM 2865 C CA . ASN A 1 366 ? 7.599 12.900 -0.975 1.00 89.56 366 ASN A CA 1
ATOM 2866 C C . ASN A 1 366 ? 8.396 11.808 -1.711 1.00 89.56 366 ASN A C 1
ATOM 2868 O O . ASN A 1 366 ? 8.745 10.795 -1.116 1.00 89.56 366 ASN A O 1
ATOM 2872 N N . ARG A 1 367 ? 8.667 11.989 -3.006 1.00 88.00 367 ARG A N 1
ATOM 2873 C CA . ARG A 1 367 ? 9.348 11.001 -3.862 1.00 88.00 367 ARG A CA 1
ATOM 2874 C C .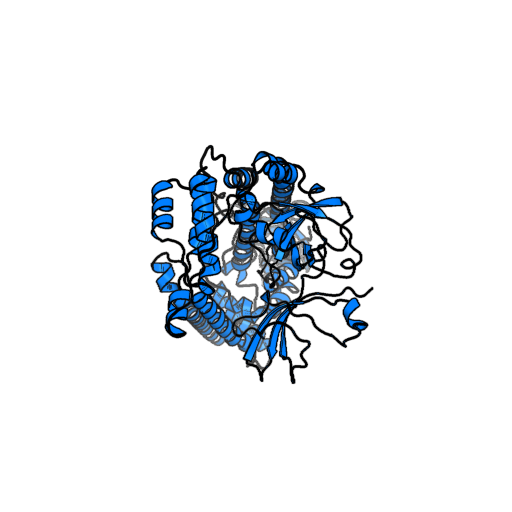 ARG A 1 367 ? 10.839 10.831 -3.565 1.00 88.00 367 ARG A C 1
ATOM 2876 O O . ARG A 1 367 ? 11.404 9.828 -3.976 1.00 88.00 367 ARG A O 1
ATOM 2883 N N . ASP A 1 368 ? 11.449 11.778 -2.861 1.00 91.19 368 ASP A N 1
ATOM 2884 C CA . ASP A 1 368 ? 12.877 11.738 -2.543 1.00 91.19 368 ASP A CA 1
ATOM 2885 C C . ASP A 1 368 ? 13.192 10.964 -1.248 1.00 91.19 368 ASP A C 1
ATOM 2887 O O . ASP A 1 368 ? 14.331 10.526 -1.063 1.00 91.19 368 ASP A O 1
ATOM 2891 N N . VAL A 1 369 ? 12.203 10.751 -0.367 1.00 94.69 369 VAL A N 1
ATOM 2892 C CA . VAL A 1 369 ? 12.409 9.968 0.867 1.00 94.69 369 VAL A CA 1
ATOM 2893 C C . VAL A 1 369 ? 12.651 8.501 0.529 1.00 94.69 369 VAL A C 1
ATOM 2895 O O . VAL A 1 369 ? 12.054 7.978 -0.408 1.00 94.69 369 VAL A O 1
ATOM 2898 N N . TYR A 1 370 ? 13.552 7.863 1.268 1.00 94.94 370 TYR A N 1
ATOM 2899 C CA . TYR A 1 370 ? 14.090 6.523 1.026 1.00 94.94 370 TYR A CA 1
ATOM 2900 C C . TYR A 1 370 ? 14.640 6.278 -0.389 1.00 94.94 370 TYR A C 1
ATOM 2902 O O . TYR A 1 370 ? 14.832 5.141 -0.809 1.00 94.94 370 TYR A O 1
ATOM 2910 N N . VAL A 1 371 ? 14.949 7.359 -1.109 1.00 92.06 371 VAL A N 1
ATOM 2911 C CA . VAL A 1 371 ? 15.701 7.344 -2.370 1.00 92.06 371 VAL A CA 1
ATOM 2912 C C . VAL A 1 371 ? 16.982 8.151 -2.200 1.00 92.06 371 VAL A C 1
ATOM 2914 O O . VAL A 1 371 ? 18.068 7.666 -2.496 1.00 92.06 371 VAL A O 1
ATOM 2917 N N . LYS A 1 372 ? 16.858 9.384 -1.699 1.00 91.12 372 LYS A N 1
ATOM 2918 C CA . LYS A 1 372 ? 17.977 10.304 -1.449 1.00 91.12 372 LYS A CA 1
ATOM 2919 C C . LYS A 1 372 ? 18.197 10.555 0.034 1.00 91.12 372 LYS A C 1
ATOM 2921 O O . LYS A 1 372 ? 19.333 10.683 0.470 1.00 91.12 372 LYS A O 1
ATOM 2926 N N . THR A 1 373 ? 17.112 10.658 0.793 1.00 94.81 373 THR A N 1
ATOM 2927 C CA . THR A 1 373 ? 17.143 11.018 2.213 1.00 94.81 373 THR A CA 1
ATOM 2928 C C . THR A 1 373 ? 16.294 10.046 3.023 1.00 94.81 373 THR A C 1
ATOM 2930 O O . THR A 1 373 ? 15.308 9.537 2.491 1.00 94.81 373 THR A O 1
ATOM 2933 N N . PRO A 1 374 ? 16.598 9.812 4.308 1.00 97.00 374 PRO A N 1
ATOM 2934 C CA . PRO A 1 374 ? 15.671 9.119 5.197 1.00 97.00 374 PRO A CA 1
ATOM 2935 C C . PRO A 1 374 ? 14.350 9.896 5.339 1.00 97.00 374 PRO A C 1
ATOM 2937 O O . PRO A 1 374 ? 14.252 11.074 4.971 1.00 97.00 374 PRO A O 1
ATOM 2940 N N . LEU A 1 375 ? 13.318 9.241 5.872 1.00 97.62 375 LEU A N 1
ATOM 2941 C CA . LEU A 1 375 ? 12.065 9.911 6.216 1.00 97.62 375 LEU A CA 1
ATOM 2942 C C . LEU A 1 375 ? 12.292 10.769 7.476 1.00 97.62 375 LEU A C 1
ATOM 2944 O O . LEU A 1 375 ? 12.707 10.222 8.496 1.00 97.62 375 LEU A O 1
ATOM 2948 N N . PRO A 1 376 ? 12.062 12.095 7.445 1.00 97.06 376 PRO A N 1
ATOM 2949 C CA . PRO A 1 376 ? 12.424 12.950 8.570 1.00 97.06 376 PRO A CA 1
ATOM 2950 C C . PRO A 1 376 ? 11.499 12.739 9.773 1.00 97.06 376 PRO A C 1
ATOM 2952 O O . PRO A 1 376 ? 10.297 12.518 9.617 1.00 97.06 376 PRO A O 1
ATOM 2955 N N . VAL A 1 377 ? 12.059 12.901 10.970 1.00 96.38 377 VAL A N 1
ATOM 2956 C CA . VAL A 1 377 ? 11.363 12.938 12.267 1.00 96.38 377 VAL A CA 1
ATOM 2957 C C . VAL A 1 377 ? 11.905 14.108 13.087 1.00 96.38 377 VAL A C 1
ATOM 2959 O O . VAL A 1 377 ? 12.996 14.598 12.797 1.00 96.38 377 VAL A O 1
ATOM 2962 N N . ASN A 1 378 ? 11.147 14.585 14.076 1.00 92.81 378 ASN A N 1
ATOM 2963 C CA . ASN A 1 378 ? 11.683 15.579 15.009 1.00 92.81 378 ASN A CA 1
ATOM 2964 C C . ASN A 1 378 ? 12.687 14.909 15.951 1.00 92.81 378 ASN A C 1
ATOM 2966 O O . ASN A 1 378 ? 12.486 13.767 16.369 1.00 92.81 378 ASN A O 1
ATOM 2970 N N . GLU A 1 379 ? 13.734 15.638 16.319 1.00 88.88 379 GLU A N 1
ATOM 2971 C CA . GLU A 1 379 ? 14.653 15.206 17.367 1.00 88.88 379 GLU A CA 1
ATOM 2972 C C . GLU A 1 379 ? 13.902 15.056 18.701 1.00 88.88 379 GLU A C 1
ATOM 2974 O O . GLU A 1 379 ? 13.065 15.891 19.047 1.00 88.88 379 GLU A O 1
ATOM 2979 N N . GLY A 1 380 ? 14.148 13.956 19.417 1.00 88.00 380 GLY A N 1
ATOM 2980 C CA . GLY A 1 380 ? 13.479 13.659 20.688 1.00 88.00 380 GLY A CA 1
ATOM 2981 C C . GLY A 1 380 ? 11.990 13.300 20.586 1.00 88.00 380 GLY A C 1
ATOM 2982 O O . GLY A 1 380 ? 11.319 13.250 21.614 1.00 88.00 380 GLY A O 1
ATOM 2983 N N . ALA A 1 381 ? 11.448 13.052 19.386 1.00 92.31 381 ALA A N 1
ATOM 2984 C CA . ALA A 1 381 ? 10.056 12.633 19.232 1.00 92.31 381 ALA A CA 1
ATOM 2985 C C . ALA A 1 381 ? 9.777 11.303 19.953 1.00 92.31 381 ALA A C 1
ATOM 2987 O O . ALA A 1 381 ? 10.459 10.304 19.725 1.00 92.31 381 ALA A O 1
ATOM 2988 N N . THR A 1 382 ? 8.741 11.289 20.792 1.00 93.56 382 THR A N 1
ATOM 2989 C CA . THR A 1 382 ? 8.356 10.133 21.617 1.00 93.56 382 THR A CA 1
ATOM 2990 C C . THR A 1 382 ? 7.126 9.397 21.092 1.00 93.56 382 THR A C 1
ATOM 2992 O O . THR A 1 382 ? 6.737 8.375 21.655 1.00 93.56 382 THR A O 1
ATOM 2995 N N . ASP A 1 383 ? 6.504 9.859 20.004 1.00 95.94 383 ASP A N 1
ATOM 2996 C CA . ASP A 1 383 ? 5.392 9.129 19.405 1.00 95.94 383 ASP A CA 1
ATOM 2997 C C . ASP A 1 383 ? 5.862 7.839 18.724 1.00 95.94 383 ASP A C 1
ATOM 2999 O O . ASP A 1 383 ? 6.966 7.747 18.182 1.00 95.94 383 ASP A O 1
ATOM 3003 N N . THR A 1 384 ? 4.996 6.830 18.746 1.00 97.50 384 THR A N 1
ATOM 3004 C CA . THR A 1 384 ? 5.296 5.476 18.272 1.00 97.50 384 THR A CA 1
ATOM 3005 C C . THR A 1 384 ? 5.751 5.437 16.814 1.00 97.50 384 THR A C 1
ATOM 3007 O O . THR A 1 384 ? 6.634 4.652 16.470 1.00 97.50 384 THR A O 1
ATOM 3010 N N . ILE A 1 385 ? 5.177 6.279 15.946 1.00 97.94 385 ILE A N 1
ATOM 3011 C CA . ILE A 1 385 ? 5.529 6.271 14.522 1.00 97.94 385 ILE A CA 1
ATOM 3012 C C . ILE A 1 385 ? 6.875 6.951 14.302 1.00 97.94 385 ILE A C 1
ATOM 3014 O O . ILE A 1 385 ? 7.708 6.383 13.605 1.00 97.94 385 ILE A O 1
ATOM 3018 N N . SER A 1 386 ? 7.142 8.106 14.917 1.00 97.88 386 SER A N 1
ATOM 3019 C CA . SER A 1 386 ? 8.462 8.741 14.809 1.00 97.88 386 SER A CA 1
ATOM 3020 C C . SER A 1 386 ? 9.581 7.825 15.305 1.00 97.88 386 SER A C 1
ATOM 3022 O O . SER A 1 386 ? 10.634 7.757 14.673 1.00 97.88 386 SER A O 1
ATOM 3024 N N . GLN A 1 387 ? 9.350 7.073 16.383 1.00 98.25 387 GLN A N 1
ATOM 3025 C CA . GLN A 1 387 ? 10.331 6.110 16.884 1.00 98.25 387 GLN A CA 1
ATOM 3026 C C . GLN A 1 387 ? 10.533 4.932 15.918 1.00 98.25 387 GLN A C 1
ATOM 3028 O O . GLN A 1 387 ? 11.673 4.584 15.618 1.00 98.25 387 GLN A O 1
ATOM 3033 N N . LEU A 1 388 ? 9.458 4.381 15.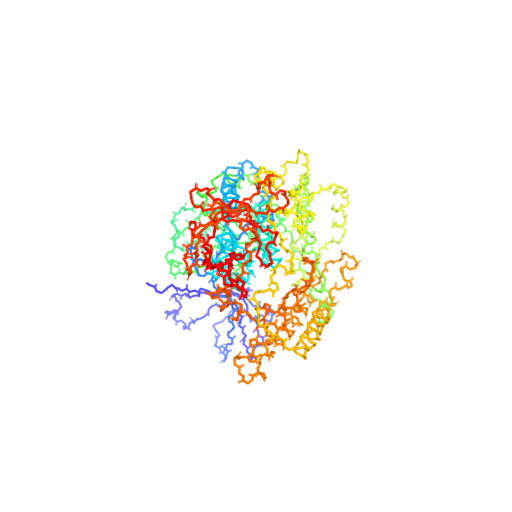339 1.00 98.38 388 LEU A N 1
ATOM 3034 C CA . LEU A 1 388 ? 9.556 3.333 14.314 1.00 98.38 388 LEU A CA 1
ATOM 3035 C C . LEU A 1 388 ? 10.309 3.813 13.062 1.00 98.38 388 LEU A C 1
ATOM 3037 O O . LEU A 1 388 ? 11.167 3.102 12.537 1.00 98.38 388 LEU A O 1
ATOM 3041 N N . VAL A 1 389 ? 10.021 5.033 12.604 1.00 98.38 389 VAL A N 1
ATOM 3042 C CA . VAL A 1 389 ? 10.750 5.676 11.506 1.00 98.38 389 VAL A CA 1
ATOM 3043 C C . VAL A 1 389 ? 12.228 5.833 11.870 1.00 98.38 389 VAL A C 1
ATOM 3045 O O . VAL A 1 389 ? 13.087 5.566 11.032 1.00 98.38 389 VAL A O 1
ATOM 3048 N N . GLY A 1 390 ? 12.534 6.215 13.113 1.00 97.94 390 GLY A N 1
ATOM 3049 C CA . GLY A 1 390 ? 13.895 6.290 13.642 1.00 97.94 390 GLY A CA 1
ATOM 3050 C C . GLY A 1 390 ? 14.649 4.964 13.525 1.00 97.94 390 GLY A C 1
ATOM 3051 O O . GLY A 1 390 ? 15.755 4.948 12.991 1.00 97.94 390 GLY A O 1
ATOM 3052 N N . GLU A 1 391 ? 14.036 3.853 13.939 1.00 98.06 391 GLU A N 1
ATOM 3053 C CA . GLU A 1 391 ? 14.615 2.505 13.818 1.00 98.06 391 GLU A CA 1
ATOM 3054 C C . GLU A 1 391 ? 14.894 2.125 12.352 1.00 98.06 391 GLU A C 1
ATOM 3056 O O . GLU A 1 391 ? 15.986 1.665 12.019 1.00 98.06 391 GLU A O 1
ATOM 3061 N N . VAL A 1 392 ? 13.947 2.369 11.437 1.00 98.06 392 VAL A N 1
ATOM 3062 C CA . VAL A 1 392 ? 14.155 2.091 10.002 1.00 98.06 392 VAL A CA 1
ATOM 3063 C C . VAL A 1 392 ? 15.248 2.985 9.409 1.00 98.06 392 VAL A C 1
ATOM 3065 O O . VAL A 1 392 ? 16.070 2.517 8.621 1.00 98.06 392 VAL A O 1
ATOM 3068 N N . ASN A 1 393 ? 15.299 4.257 9.806 1.00 97.81 393 ASN A N 1
ATOM 3069 C CA . ASN A 1 393 ? 16.303 5.207 9.335 1.00 97.81 393 ASN A CA 1
ATOM 3070 C C . ASN A 1 393 ? 17.732 4.808 9.725 1.00 97.81 393 ASN A C 1
ATOM 3072 O O . ASN A 1 393 ? 18.642 5.077 8.946 1.00 97.81 393 ASN A O 1
ATOM 3076 N N . GLN A 1 394 ? 17.939 4.147 10.871 1.00 96.69 394 GLN A N 1
ATOM 3077 C CA . GLN A 1 394 ? 19.266 3.660 11.279 1.00 96.69 394 GLN A CA 1
ATOM 3078 C C . GLN A 1 394 ? 19.858 2.651 10.287 1.00 96.69 394 GLN A C 1
ATOM 3080 O O . GLN A 1 394 ? 21.075 2.559 10.154 1.00 96.69 394 GLN A O 1
ATOM 3085 N N . LEU A 1 395 ? 19.004 1.899 9.588 1.00 96.75 395 LEU A N 1
ATOM 3086 C CA . LEU A 1 395 ? 19.414 0.902 8.598 1.00 96.75 395 LEU A CA 1
ATOM 3087 C C . LEU A 1 395 ? 19.240 1.384 7.155 1.00 96.75 395 LEU A C 1
ATOM 3089 O O . LEU A 1 395 ? 19.494 0.621 6.223 1.00 96.75 395 LEU A O 1
ATOM 3093 N N . PHE A 1 396 ? 18.790 2.621 6.938 1.00 94.81 396 PHE A N 1
ATOM 3094 C CA . PHE A 1 396 ? 18.609 3.134 5.590 1.00 94.81 396 PHE A CA 1
ATOM 3095 C C . PHE A 1 396 ? 19.962 3.398 4.926 1.00 94.81 396 PHE A C 1
ATOM 3097 O O . PHE A 1 396 ? 20.740 4.243 5.366 1.00 94.81 396 PHE A O 1
ATOM 3104 N N . ILE A 1 397 ? 20.194 2.718 3.805 1.00 91.31 397 ILE A N 1
ATOM 3105 C CA . ILE A 1 397 ? 21.334 2.956 2.926 1.00 91.31 397 ILE A CA 1
ATOM 3106 C C . ILE A 1 397 ? 20.784 3.520 1.610 1.00 91.31 397 ILE A C 1
ATOM 3108 O O . ILE A 1 397 ? 19.994 2.841 0.948 1.00 91.31 397 ILE A O 1
ATOM 3112 N N . PRO A 1 398 ? 21.173 4.743 1.199 1.00 89.56 398 PRO A N 1
ATOM 3113 C CA . PRO A 1 398 ? 20.780 5.282 -0.095 1.00 89.56 398 PRO A CA 1
ATOM 3114 C C . PRO A 1 398 ? 21.180 4.327 -1.232 1.00 89.56 398 PRO A C 1
ATOM 3116 O O . PRO A 1 398 ? 22.365 3.983 -1.334 1.00 89.56 398 PRO A O 1
ATOM 3119 N N . PRO A 1 399 ? 20.238 3.907 -2.100 1.00 86.12 399 PRO A N 1
ATOM 3120 C CA . PRO A 1 399 ? 20.554 3.001 -3.197 1.00 86.12 399 PRO A CA 1
ATOM 3121 C C . PRO A 1 399 ? 21.608 3.608 -4.131 1.00 86.12 399 PRO A C 1
ATOM 3123 O O . PRO A 1 399 ? 21.423 4.697 -4.674 1.00 86.12 399 PRO A O 1
ATOM 3126 N N . GLN A 1 400 ? 22.703 2.886 -4.377 1.00 82.44 400 GLN A N 1
ATOM 3127 C CA . GLN A 1 400 ? 23.820 3.346 -5.221 1.00 82.44 400 GLN A CA 1
ATOM 3128 C C . GLN A 1 400 ? 23.598 3.047 -6.715 1.00 82.44 400 GLN A C 1
ATOM 3130 O O . GLN A 1 400 ? 24.523 2.713 -7.460 1.00 82.44 400 GLN A O 1
ATOM 3135 N N . PHE A 1 401 ? 22.351 3.132 -7.182 1.00 83.00 401 PHE A N 1
ATOM 3136 C CA . PHE A 1 401 ? 22.018 2.785 -8.560 1.00 83.00 401 PHE A CA 1
ATOM 3137 C C . PHE A 1 401 ? 22.471 3.864 -9.536 1.00 83.00 401 PHE A C 1
ATOM 3139 O O . PHE A 1 401 ? 21.995 4.999 -9.520 1.00 83.00 401 PHE A O 1
ATOM 3146 N N . ARG A 1 402 ? 23.350 3.478 -10.463 1.00 80.62 402 ARG A N 1
ATOM 3147 C CA . ARG A 1 402 ? 23.741 4.330 -11.585 1.00 80.62 402 ARG A CA 1
ATOM 3148 C C . ARG A 1 402 ? 22.733 4.205 -12.720 1.00 80.62 402 ARG A C 1
ATOM 3150 O O . ARG A 1 402 ? 22.445 3.109 -13.204 1.00 80.62 402 ARG A O 1
ATOM 3157 N N . MET A 1 403 ? 22.228 5.352 -13.160 1.00 84.50 403 MET A N 1
ATOM 3158 C CA . MET A 1 403 ? 21.463 5.476 -14.394 1.00 84.50 403 MET A CA 1
ATOM 3159 C C . MET A 1 403 ? 22.414 5.819 -15.536 1.00 84.50 403 MET A C 1
ATOM 3161 O O . MET A 1 403 ? 23.038 6.880 -15.506 1.00 84.50 403 MET A O 1
ATOM 3165 N N . ALA A 1 404 ? 22.507 4.959 -16.548 1.00 79.00 404 ALA A N 1
ATOM 3166 C CA . ALA A 1 404 ? 23.288 5.283 -17.737 1.00 79.00 404 ALA A CA 1
ATOM 3167 C C . ALA A 1 404 ? 22.531 6.265 -18.648 1.00 79.00 404 ALA A C 1
ATOM 3169 O O . ALA A 1 404 ? 21.299 6.379 -18.602 1.00 79.00 404 ALA A O 1
ATOM 3170 N N . ASN A 1 405 ? 23.275 6.980 -19.493 1.00 81.56 405 ASN A N 1
ATOM 3171 C CA . ASN A 1 405 ? 22.684 7.835 -20.517 1.00 81.56 405 ASN A CA 1
ATOM 3172 C C . ASN A 1 405 ? 21.891 6.994 -21.519 1.00 81.56 405 ASN A C 1
ATOM 3174 O O . ASN A 1 405 ? 22.314 5.905 -21.899 1.00 81.56 405 ASN A O 1
ATOM 3178 N N . LEU A 1 406 ? 20.758 7.520 -21.998 1.00 82.25 406 LEU A N 1
ATOM 3179 C CA . LEU A 1 406 ? 19.915 6.790 -22.949 1.00 82.25 406 LEU A CA 1
ATOM 3180 C C . LEU A 1 406 ? 20.679 6.392 -24.223 1.00 82.25 406 LEU A C 1
ATOM 3182 O O . LEU A 1 406 ? 20.452 5.308 -24.754 1.00 82.25 406 LEU A O 1
ATOM 3186 N N . ARG A 1 407 ? 21.640 7.218 -24.656 1.00 81.56 407 ARG A N 1
ATOM 3187 C CA . ARG A 1 407 ? 22.508 6.938 -25.807 1.00 81.56 407 ARG A CA 1
ATOM 3188 C C . ARG A 1 407 ? 23.326 5.657 -25.678 1.00 81.56 407 ARG A C 1
ATOM 3190 O O . ARG A 1 407 ? 23.578 5.030 -26.700 1.00 81.56 407 ARG A O 1
ATOM 3197 N N . THR A 1 408 ? 23.676 5.226 -24.467 1.00 74.62 408 THR A N 1
ATOM 3198 C CA . THR A 1 408 ? 24.386 3.956 -24.251 1.00 74.62 408 THR A CA 1
ATOM 3199 C C . THR A 1 408 ? 23.583 2.771 -24.783 1.00 74.62 408 THR A C 1
ATOM 3201 O O . THR A 1 408 ? 24.158 1.821 -25.289 1.00 74.62 408 THR A O 1
ATOM 3204 N N . PHE A 1 409 ? 22.253 2.847 -24.764 1.00 81.44 409 PHE A N 1
ATOM 3205 C CA . PHE A 1 409 ? 21.400 1.741 -25.188 1.00 81.44 409 PHE A CA 1
ATOM 3206 C C . PHE A 1 409 ? 21.018 1.800 -26.669 1.00 81.44 409 PHE A C 1
ATOM 3208 O O . PHE A 1 409 ? 20.338 0.897 -27.148 1.00 81.44 409 PHE A O 1
ATOM 3215 N N . ILE A 1 410 ? 21.429 2.831 -27.421 1.00 82.44 410 ILE A N 1
ATOM 3216 C CA . ILE A 1 410 ? 20.972 3.053 -28.806 1.00 82.44 410 ILE A CA 1
ATOM 3217 C C . ILE A 1 410 ? 21.238 1.849 -29.725 1.00 82.44 410 ILE A C 1
ATOM 3219 O O . ILE A 1 410 ? 20.437 1.576 -30.616 1.00 82.44 410 ILE A O 1
ATOM 3223 N N . ASN A 1 411 ? 22.317 1.109 -29.455 1.00 75.25 411 ASN A N 1
ATOM 3224 C CA . ASN A 1 411 ? 22.778 -0.029 -30.247 1.00 75.25 411 ASN A CA 1
ATOM 3225 C C . ASN A 1 411 ? 22.128 -1.367 -29.862 1.00 75.25 411 ASN A C 1
ATOM 3227 O O . ASN A 1 411 ? 22.509 -2.384 -30.436 1.00 75.25 411 ASN A O 1
ATOM 3231 N N . LEU A 1 412 ? 21.155 -1.389 -28.938 1.00 81.94 412 LEU A N 1
ATOM 3232 C CA . LEU A 1 412 ? 20.388 -2.608 -28.646 1.00 81.94 412 LEU A CA 1
ATOM 3233 C C . LEU A 1 412 ? 19.731 -3.159 -29.923 1.00 81.94 412 LEU A C 1
ATOM 3235 O O . LEU A 1 412 ? 19.712 -4.360 -30.146 1.00 81.94 412 LEU A O 1
ATOM 3239 N N . PHE A 1 413 ? 19.266 -2.268 -30.803 1.00 83.81 413 PHE A N 1
ATOM 3240 C CA . PHE A 1 413 ? 18.794 -2.613 -32.142 1.00 83.81 413 PHE A CA 1
ATOM 3241 C C . PHE A 1 413 ? 19.802 -2.103 -33.187 1.00 83.81 413 PHE A C 1
ATOM 3243 O O . PHE A 1 413 ? 19.734 -0.927 -33.567 1.00 83.81 413 PHE A O 1
ATOM 3250 N N . PRO A 1 414 ? 20.745 -2.944 -33.660 1.00 66.81 414 PRO A N 1
ATOM 3251 C CA . PRO A 1 414 ? 21.808 -2.534 -34.583 1.00 66.81 414 PRO A CA 1
ATOM 3252 C C . PRO A 1 414 ? 21.319 -2.371 -36.031 1.00 66.81 414 PRO A C 1
ATOM 3254 O O . PRO A 1 414 ? 22.107 -2.038 -36.919 1.00 66.81 414 PRO A O 1
ATOM 3257 N N . ASP A 1 415 ? 20.037 -2.645 -36.289 1.00 77.69 415 ASP A N 1
ATOM 3258 C CA . ASP A 1 415 ? 19.423 -2.580 -37.606 1.00 77.69 415 ASP A CA 1
ATOM 3259 C C . ASP A 1 415 ? 19.701 -1.231 -38.292 1.00 77.69 415 ASP A C 1
ATOM 3261 O O . ASP A 1 415 ? 19.509 -0.148 -37.725 1.00 77.69 415 ASP A O 1
ATOM 3265 N N . LYS A 1 416 ? 20.109 -1.282 -39.567 1.00 78.56 416 LYS A N 1
ATOM 3266 C CA . LYS A 1 416 ? 20.136 -0.087 -40.416 1.00 78.56 416 LYS A CA 1
ATOM 3267 C C . LYS A 1 416 ? 18.698 0.325 -40.712 1.00 78.56 416 LYS A C 1
ATOM 3269 O O . LYS A 1 416 ? 18.048 -0.240 -41.589 1.00 78.56 416 LYS A O 1
ATOM 3274 N N . VAL A 1 417 ? 18.209 1.314 -39.973 1.00 86.38 417 VAL A N 1
ATOM 3275 C CA . VAL A 1 417 ? 16.856 1.853 -40.129 1.00 86.38 417 VAL A CA 1
ATOM 3276 C C . VAL A 1 417 ? 16.857 2.948 -41.206 1.00 86.38 417 VAL A C 1
ATOM 3278 O O . VAL A 1 417 ? 17.583 3.936 -41.061 1.00 86.38 417 VAL A O 1
ATOM 3281 N N . PRO A 1 418 ? 16.050 2.826 -42.279 1.00 89.81 418 PRO A N 1
ATOM 3282 C CA . PRO A 1 418 ? 15.923 3.886 -43.277 1.00 89.81 418 PRO A CA 1
ATOM 3283 C C . PRO A 1 418 ? 15.414 5.202 -42.672 1.00 89.81 418 PRO A C 1
ATOM 3285 O O . PRO A 1 418 ? 14.584 5.205 -41.762 1.00 89.81 418 PRO A O 1
ATOM 3288 N N . ASN A 1 419 ? 15.858 6.338 -43.219 1.00 91.56 419 ASN A N 1
ATOM 3289 C CA . ASN A 1 419 ? 15.523 7.658 -42.673 1.00 91.56 419 ASN A CA 1
ATOM 3290 C C . ASN A 1 419 ? 14.009 7.938 -42.614 1.00 91.56 419 ASN A C 1
ATOM 3292 O O . ASN A 1 419 ? 13.534 8.561 -41.669 1.00 91.56 419 ASN A O 1
ATOM 3296 N N . SER A 1 420 ? 13.235 7.426 -43.573 1.00 91.94 420 SER A N 1
ATOM 3297 C CA . SER A 1 420 ? 11.770 7.542 -43.581 1.00 91.94 420 SER A CA 1
ATOM 3298 C C . SER A 1 420 ? 11.118 6.956 -42.322 1.00 91.94 420 SER A C 1
ATOM 3300 O O . SER A 1 420 ? 10.212 7.568 -41.754 1.00 91.94 420 SER A O 1
ATOM 3302 N N . TRP A 1 421 ? 11.614 5.816 -41.833 1.00 91.75 421 TRP A N 1
ATOM 3303 C CA . TRP A 1 421 ? 11.131 5.190 -40.601 1.00 91.75 421 TRP A CA 1
ATOM 3304 C C . TRP A 1 421 ? 11.521 5.982 -39.357 1.00 91.75 421 TRP A C 1
ATOM 3306 O O . TRP A 1 421 ? 10.726 6.078 -38.427 1.00 91.75 421 TRP A O 1
ATOM 3316 N N . LEU A 1 422 ? 12.706 6.595 -39.347 1.00 93.00 422 LEU A N 1
ATOM 3317 C CA . LEU A 1 422 ? 13.148 7.456 -38.247 1.00 93.00 422 LEU A CA 1
ATOM 3318 C C . LEU A 1 422 ? 12.277 8.709 -38.122 1.00 93.00 422 LEU A C 1
ATOM 3320 O O . LEU A 1 422 ? 11.872 9.063 -37.017 1.00 93.00 422 LEU A O 1
ATOM 3324 N N . VAL A 1 423 ? 11.940 9.344 -39.248 1.00 93.62 423 VAL A N 1
ATOM 3325 C CA . VAL A 1 423 ? 11.028 10.499 -39.285 1.00 93.62 423 VAL A CA 1
ATOM 3326 C C . VAL A 1 423 ? 9.629 10.097 -38.808 1.00 93.62 423 VAL A C 1
ATOM 3328 O O . VAL A 1 423 ? 9.051 10.766 -37.952 1.00 93.62 423 VAL A O 1
ATOM 3331 N N . ALA A 1 424 ? 9.101 8.970 -39.294 1.00 92.88 424 ALA A N 1
ATOM 3332 C CA . ALA A 1 424 ? 7.815 8.445 -38.838 1.00 92.88 424 ALA A CA 1
ATOM 3333 C C . ALA A 1 424 ? 7.815 8.117 -37.334 1.00 92.88 424 ALA A C 1
ATOM 3335 O O . ALA A 1 424 ? 6.873 8.483 -36.631 1.00 92.88 424 ALA A O 1
ATOM 3336 N N . ALA A 1 425 ? 8.870 7.478 -36.825 1.00 94.00 425 ALA A N 1
ATOM 3337 C CA . ALA A 1 425 ? 9.028 7.167 -35.408 1.00 94.00 425 ALA A CA 1
ATOM 3338 C C . ALA A 1 425 ? 9.105 8.437 -34.548 1.00 94.00 425 ALA A C 1
ATOM 3340 O O . ALA A 1 425 ? 8.438 8.511 -33.519 1.00 94.00 425 ALA A O 1
ATOM 3341 N N . GLN A 1 426 ? 9.849 9.461 -34.982 1.00 94.81 426 GLN A N 1
ATOM 3342 C CA . GLN A 1 426 ? 9.926 10.750 -34.286 1.00 94.81 426 GLN A CA 1
ATOM 3343 C C . GLN A 1 426 ? 8.552 11.408 -34.160 1.00 94.81 426 GLN A C 1
ATOM 3345 O O . GLN A 1 426 ? 8.198 11.828 -33.056 1.00 94.81 426 GLN A O 1
ATOM 3350 N N . ARG A 1 427 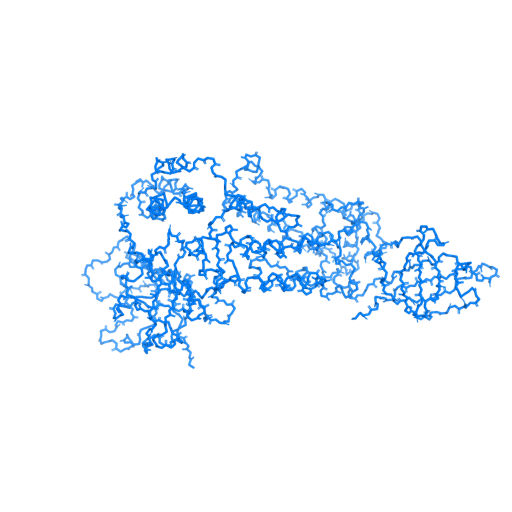? 7.759 11.401 -35.239 1.00 94.44 427 ARG A N 1
ATOM 3351 C CA . ARG A 1 427 ? 6.378 11.892 -35.221 1.00 94.44 427 ARG A CA 1
ATOM 3352 C C . ARG A 1 427 ? 5.508 11.099 -34.241 1.00 94.44 427 ARG A C 1
ATOM 3354 O O . ARG A 1 427 ? 4.809 11.695 -33.433 1.00 94.44 427 ARG A O 1
ATOM 3361 N N . ARG A 1 428 ? 5.584 9.762 -34.245 1.00 94.38 428 ARG A N 1
ATOM 3362 C CA . ARG A 1 428 ? 4.809 8.921 -33.306 1.00 94.38 428 ARG A CA 1
ATOM 3363 C C . ARG A 1 428 ? 5.198 9.138 -31.845 1.00 94.38 428 ARG A C 1
ATOM 3365 O O . ARG A 1 428 ? 4.328 9.134 -30.983 1.00 94.38 428 ARG A O 1
ATOM 3372 N N . VAL A 1 429 ? 6.482 9.345 -31.557 1.00 93.81 429 VAL A N 1
ATOM 3373 C CA . VAL A 1 429 ? 6.962 9.659 -30.201 1.00 93.81 429 VAL A CA 1
ATOM 3374 C C . VAL A 1 429 ? 6.419 11.008 -29.721 1.00 93.81 429 VAL A C 1
ATOM 3376 O O . VAL A 1 429 ? 6.038 11.130 -28.557 1.00 93.81 429 VAL A O 1
ATOM 3379 N N . GLU A 1 430 ? 6.366 12.010 -30.599 1.00 94.19 430 GLU A N 1
ATOM 3380 C CA . GLU A 1 430 ? 5.792 13.328 -30.297 1.00 94.19 430 GLU A CA 1
ATOM 3381 C C . GLU A 1 430 ? 4.277 13.258 -30.094 1.00 94.19 430 GLU A C 1
ATOM 3383 O O . GLU A 1 430 ? 3.782 13.751 -29.081 1.00 94.19 430 GLU A O 1
ATOM 3388 N N . GLU A 1 431 ? 3.558 12.582 -30.993 1.00 95.12 431 GLU A N 1
ATOM 3389 C CA . GLU A 1 431 ? 2.117 12.330 -30.868 1.00 95.12 431 GLU A CA 1
ATOM 3390 C C . GLU A 1 431 ? 1.793 11.615 -29.549 1.00 95.12 431 GLU A C 1
ATOM 3392 O O . GLU A 1 431 ? 0.903 12.041 -28.815 1.00 95.12 431 GLU A O 1
ATOM 3397 N N . PHE A 1 432 ? 2.557 10.577 -29.193 1.00 95.00 432 PHE A N 1
ATOM 3398 C CA . PHE A 1 432 ? 2.379 9.855 -27.933 1.00 95.00 432 PHE A CA 1
ATOM 3399 C C . PHE A 1 432 ? 2.597 10.766 -26.724 1.00 95.00 432 PHE A C 1
ATOM 3401 O O . PHE A 1 432 ? 1.805 10.753 -25.784 1.00 95.00 432 PHE A O 1
ATOM 3408 N N . ALA A 1 433 ? 3.652 11.585 -26.737 1.00 93.19 433 ALA A N 1
ATOM 3409 C CA . ALA A 1 433 ? 3.913 12.523 -25.651 1.00 93.19 433 ALA A CA 1
ATOM 3410 C C . ALA A 1 433 ? 2.775 13.546 -25.495 1.00 93.19 433 ALA A C 1
ATOM 3412 O O . ALA A 1 433 ? 2.360 13.824 -24.369 1.00 93.19 433 ALA A O 1
ATOM 3413 N N . GLN A 1 434 ? 2.238 14.063 -26.604 1.00 95.31 434 GLN A N 1
ATOM 3414 C CA . GLN A 1 434 ? 1.093 14.977 -26.605 1.00 95.31 434 GLN A CA 1
ATOM 3415 C C . GLN A 1 434 ? -0.189 14.294 -26.115 1.00 95.31 434 GLN A C 1
ATOM 3417 O O . GLN A 1 434 ? -0.952 14.889 -25.356 1.00 95.31 434 GLN A O 1
ATOM 3422 N N . ASP A 1 435 ? -0.431 13.045 -26.512 1.00 96.00 435 ASP A N 1
ATOM 3423 C CA . ASP A 1 435 ? -1.574 12.250 -26.056 1.00 96.00 435 ASP A CA 1
ATOM 3424 C C . ASP A 1 435 ? -1.516 11.995 -24.549 1.00 96.00 435 ASP A C 1
ATOM 3426 O O . ASP A 1 435 ? -2.498 12.228 -23.847 1.00 96.00 435 ASP A O 1
ATOM 3430 N N . VAL A 1 436 ? -0.350 11.602 -24.027 1.00 94.06 436 VAL A N 1
ATOM 3431 C CA . VAL A 1 436 ? -0.137 11.432 -22.582 1.00 94.06 436 VAL A CA 1
ATOM 3432 C C . VAL A 1 436 ? -0.328 12.759 -21.849 1.00 94.06 436 VAL A C 1
ATOM 3434 O O . VAL A 1 436 ? -0.999 12.792 -20.820 1.00 94.06 436 VAL A O 1
ATOM 3437 N N . GLN A 1 437 ? 0.213 13.865 -22.371 1.00 94.19 437 GLN A N 1
ATOM 3438 C CA . GLN A 1 437 ? 0.022 15.192 -21.777 1.00 94.19 437 GLN A CA 1
ATOM 3439 C C . GLN A 1 437 ? -1.456 15.591 -21.727 1.00 94.19 437 GLN A C 1
ATOM 3441 O O . GLN A 1 437 ? -1.913 16.088 -20.698 1.00 94.19 437 GLN A O 1
ATOM 3446 N N . ARG A 1 438 ? -2.215 15.335 -22.797 1.00 95.62 438 ARG A N 1
ATOM 3447 C CA . ARG A 1 438 ? -3.666 15.564 -22.836 1.00 95.62 438 ARG A CA 1
ATOM 3448 C C . ARG A 1 438 ? -4.412 14.671 -21.850 1.00 95.62 438 ARG A C 1
ATOM 3450 O O . ARG A 1 438 ? -5.286 15.164 -21.144 1.00 95.62 438 ARG A O 1
ATOM 3457 N N . ALA A 1 439 ? -4.030 13.400 -21.746 1.00 95.19 439 ALA A N 1
ATOM 3458 C CA . ALA A 1 439 ? -4.641 12.454 -20.819 1.00 95.19 439 ALA A CA 1
ATOM 3459 C C . ALA A 1 439 ? -4.494 12.894 -19.354 1.00 95.19 439 ALA A C 1
ATOM 3461 O O . ALA A 1 439 ? -5.451 12.787 -18.589 1.00 95.19 439 ALA A O 1
ATOM 3462 N N . VAL A 1 440 ? -3.329 13.443 -18.975 1.00 94.81 440 VAL A N 1
ATOM 3463 C CA . VAL A 1 440 ? -3.043 13.904 -17.600 1.00 94.81 440 VAL A CA 1
ATOM 3464 C C . VAL A 1 440 ? -3.383 15.376 -17.340 1.00 94.81 440 VAL A C 1
ATOM 3466 O O . VAL A 1 440 ? -3.320 15.821 -16.190 1.00 94.81 440 VAL A O 1
ATOM 3469 N N . ALA A 1 441 ? -3.759 16.139 -18.372 1.00 95.44 441 ALA A N 1
ATOM 3470 C CA . ALA A 1 441 ? -4.127 17.552 -18.267 1.00 95.44 441 ALA A CA 1
ATOM 3471 C C . ALA A 1 441 ? -5.193 17.856 -17.193 1.00 95.44 441 ALA A C 1
ATOM 3473 O O . ALA A 1 441 ? -5.043 18.879 -16.520 1.00 95.44 441 ALA A O 1
ATOM 3474 N N . PRO A 1 442 ? -6.202 16.992 -16.934 1.00 95.06 442 PRO A N 1
ATOM 3475 C CA . PRO A 1 442 ? -7.179 17.228 -15.870 1.00 95.06 442 PRO A CA 1
ATOM 3476 C C . PRO A 1 442 ? -6.572 17.418 -14.468 1.00 95.06 442 PRO A C 1
ATOM 3478 O O . PRO A 1 442 ? -7.162 18.101 -13.638 1.00 95.06 442 PRO A O 1
ATOM 3481 N N . ALA A 1 443 ? -5.378 16.875 -14.190 1.00 91.81 443 ALA A N 1
ATOM 3482 C CA . ALA A 1 443 ? -4.701 17.067 -12.902 1.00 91.81 443 ALA A CA 1
ATOM 3483 C C . ALA A 1 443 ? -3.973 18.416 -12.778 1.00 91.81 443 ALA A C 1
ATOM 3485 O O . ALA A 1 443 ? -3.608 18.805 -11.666 1.00 91.81 443 ALA A O 1
ATOM 3486 N N . LYS A 1 444 ? -3.713 19.115 -13.891 1.00 92.50 444 LYS A N 1
ATOM 3487 C CA . LYS A 1 444 ? -2.866 20.317 -13.923 1.00 92.50 444 LYS A CA 1
ATOM 3488 C C . LYS A 1 444 ? -3.368 21.436 -12.989 1.00 92.50 444 LYS A C 1
ATOM 3490 O O . LYS A 1 444 ? -2.565 21.866 -12.161 1.00 92.50 444 LYS A O 1
ATOM 3495 N N . PRO A 1 445 ? -4.662 21.822 -12.992 1.00 90.94 445 PRO A N 1
ATOM 3496 C CA . PRO A 1 445 ? -5.157 22.902 -12.130 1.00 90.94 445 PRO A CA 1
ATOM 3497 C C . PRO A 1 445 ? -4.999 22.618 -10.632 1.00 90.94 445 PRO A C 1
ATOM 3499 O O . PRO A 1 445 ? -4.812 23.544 -9.847 1.00 90.94 445 PRO A O 1
ATOM 3502 N N . TYR A 1 446 ? -5.072 21.344 -10.233 1.00 88.62 446 TYR A N 1
ATOM 3503 C CA . TYR A 1 446 ? -4.896 20.928 -8.842 1.00 88.62 446 TYR A CA 1
ATOM 3504 C C . TYR A 1 446 ? -3.426 20.972 -8.444 1.00 88.62 446 TYR A C 1
ATOM 3506 O O . TYR A 1 446 ? -3.088 21.529 -7.406 1.00 88.62 446 TYR A O 1
ATOM 3514 N N . LYS A 1 447 ? -2.535 20.449 -9.296 1.00 83.19 447 LYS A N 1
ATOM 3515 C CA . LYS A 1 447 ? -1.088 20.468 -9.043 1.00 83.19 447 LYS A CA 1
ATOM 3516 C C . LYS A 1 447 ? -0.542 21.891 -8.933 1.00 83.19 447 LYS A C 1
ATOM 3518 O O . LYS A 1 447 ? 0.250 22.153 -8.038 1.00 83.19 447 LYS A O 1
ATOM 3523 N N . GLU A 1 448 ? -0.992 22.806 -9.791 1.00 87.56 448 GLU A N 1
ATOM 3524 C CA . GLU A 1 448 ? -0.584 24.220 -9.760 1.00 87.56 448 GLU A CA 1
ATOM 3525 C C . GLU A 1 448 ? -1.020 24.931 -8.474 1.00 87.56 448 GLU A C 1
ATOM 3527 O O . GLU A 1 448 ? -0.289 25.764 -7.949 1.00 87.56 448 GLU A O 1
ATOM 3532 N N . ARG A 1 449 ? -2.174 24.553 -7.916 1.00 83.88 449 ARG A N 1
ATOM 3533 C CA . ARG A 1 449 ? -2.663 25.065 -6.626 1.00 83.88 449 ARG A CA 1
ATOM 3534 C C . ARG A 1 449 ? -2.125 24.285 -5.424 1.00 83.88 449 ARG A C 1
ATOM 3536 O O . ARG A 1 449 ? -2.579 24.514 -4.307 1.00 83.88 449 ARG A O 1
ATOM 3543 N N . ASN A 1 450 ? -1.211 23.337 -5.645 1.00 72.81 450 ASN A N 1
ATOM 3544 C CA . ASN A 1 450 ? -0.729 22.390 -4.639 1.00 72.81 450 ASN A CA 1
ATOM 3545 C C . ASN A 1 450 ? -1.869 21.643 -3.908 1.00 72.81 450 ASN A C 1
ATOM 3547 O O . ASN A 1 450 ? -1.796 21.340 -2.718 1.00 72.81 450 ASN A O 1
ATOM 3551 N N . GLN A 1 451 ? -2.957 21.372 -4.628 1.00 73.38 451 GLN A N 1
ATOM 3552 C CA . GLN A 1 451 ? -4.144 20.681 -4.142 1.00 73.38 451 GLN A CA 1
ATOM 3553 C C . GLN A 1 451 ? -4.095 19.193 -4.489 1.00 73.38 451 GLN A C 1
ATOM 3555 O O . GLN A 1 451 ? -3.528 18.766 -5.500 1.00 73.38 451 GLN A O 1
ATOM 3560 N N . ARG A 1 452 ? -4.756 18.383 -3.657 1.00 72.75 452 ARG A N 1
ATOM 3561 C CA . ARG A 1 452 ? -4.974 16.965 -3.946 1.00 72.75 452 ARG A CA 1
ATOM 3562 C C . ARG A 1 452 ? -5.869 16.829 -5.179 1.00 72.75 452 ARG A C 1
ATOM 3564 O O . ARG A 1 452 ? -6.948 17.410 -5.226 1.00 72.75 452 ARG A O 1
ATOM 3571 N N . VAL A 1 453 ? -5.445 16.008 -6.138 1.00 75.12 453 VAL A N 1
ATOM 3572 C CA . VAL A 1 453 ? -6.273 15.629 -7.291 1.00 75.12 453 VAL A CA 1
ATOM 3573 C C . VAL A 1 453 ? -7.457 14.781 -6.791 1.00 75.12 453 VAL A C 1
ATOM 3575 O O . VAL A 1 453 ? -7.220 13.771 -6.117 1.00 75.12 453 VAL A O 1
ATOM 3578 N N . PRO A 1 454 ? -8.717 15.166 -7.071 1.00 80.44 454 PRO A N 1
ATOM 3579 C CA . PRO A 1 454 ? -9.890 14.379 -6.698 1.00 80.44 454 PRO A CA 1
ATOM 3580 C C . PRO A 1 454 ? -9.876 12.989 -7.339 1.00 80.44 454 PRO A C 1
ATOM 3582 O O . PRO A 1 454 ? -9.375 12.825 -8.451 1.00 80.44 454 PRO A O 1
ATOM 3585 N N . ARG A 1 455 ? -10.471 11.988 -6.672 1.00 79.62 455 ARG A N 1
ATOM 3586 C CA . ARG A 1 455 ? -10.501 10.610 -7.190 1.00 79.62 455 ARG A CA 1
ATOM 3587 C C . ARG A 1 455 ? -11.198 10.521 -8.549 1.00 79.62 455 ARG A C 1
ATOM 3589 O O . ARG A 1 455 ? -10.650 9.900 -9.439 1.00 79.62 455 ARG A O 1
ATOM 3596 N N . THR A 1 456 ? -12.301 11.237 -8.746 1.00 81.12 456 THR A N 1
ATOM 3597 C CA . THR A 1 456 ? -13.020 11.305 -10.032 1.00 81.12 456 THR A CA 1
ATOM 3598 C C . THR A 1 456 ? -12.155 11.842 -11.175 1.00 81.12 456 THR A C 1
ATOM 3600 O O . THR A 1 456 ? -12.217 11.357 -12.301 1.00 81.12 456 THR A O 1
ATOM 3603 N N . VAL A 1 457 ? -11.307 12.833 -10.887 1.00 86.94 457 VAL A N 1
ATOM 3604 C CA . VAL A 1 457 ? -10.338 13.365 -11.852 1.00 86.94 457 VAL A CA 1
ATOM 3605 C C . VAL A 1 457 ? -9.242 12.338 -12.118 1.00 86.94 457 VAL A C 1
ATOM 3607 O O . VAL A 1 457 ? -8.844 12.172 -13.266 1.00 86.94 457 VAL A O 1
ATOM 3610 N N . GLN A 1 458 ? -8.780 11.633 -11.082 1.00 86.06 458 GLN A N 1
ATOM 3611 C CA . GLN A 1 458 ? -7.819 10.544 -11.232 1.00 86.06 458 GLN A CA 1
ATOM 3612 C C . GLN A 1 458 ? -8.388 9.397 -12.079 1.00 86.06 458 GLN A C 1
ATOM 3614 O O . GLN A 1 458 ? -7.718 8.979 -13.011 1.00 86.06 458 GLN A O 1
ATOM 3619 N N . ASP A 1 459 ? -9.627 8.964 -11.839 1.00 84.38 459 ASP A N 1
ATOM 3620 C CA . ASP A 1 459 ? -10.284 7.901 -12.610 1.00 84.38 459 ASP A CA 1
ATOM 3621 C C . ASP A 1 459 ? -10.416 8.296 -14.089 1.00 84.38 459 ASP A C 1
ATOM 3623 O O . ASP A 1 459 ? -10.113 7.501 -14.974 1.00 84.38 459 ASP A O 1
ATOM 3627 N N . LYS A 1 460 ? -10.763 9.561 -14.372 1.00 91.62 460 LYS A N 1
ATOM 3628 C CA . LYS A 1 460 ? -10.785 10.093 -15.744 1.00 91.62 460 LYS A CA 1
ATOM 3629 C C . LYS A 1 460 ? -9.398 10.103 -16.391 1.00 91.62 460 LYS A C 1
ATOM 3631 O O . LYS A 1 460 ? -9.269 9.850 -17.586 1.00 91.62 460 LYS A O 1
ATOM 3636 N N . ILE A 1 461 ? -8.352 10.431 -15.633 1.00 92.25 461 ILE A N 1
ATOM 3637 C CA . ILE A 1 461 ? -6.969 10.365 -16.124 1.00 92.25 461 ILE A CA 1
ATOM 3638 C C . ILE A 1 461 ? -6.589 8.917 -16.426 1.00 92.25 461 ILE A C 1
ATOM 3640 O O . ILE A 1 461 ? -6.006 8.664 -17.477 1.00 92.25 461 ILE A O 1
ATOM 3644 N N . ASP A 1 462 ? -6.932 7.984 -15.543 1.00 89.38 462 ASP A N 1
ATOM 3645 C CA . ASP A 1 462 ? -6.645 6.560 -15.701 1.00 89.38 462 ASP A CA 1
ATOM 3646 C C . ASP A 1 462 ? -7.371 5.995 -16.937 1.00 89.38 462 ASP A C 1
ATOM 3648 O O . ASP A 1 462 ? -6.760 5.297 -17.747 1.00 89.38 462 ASP A O 1
ATOM 3652 N N . GLU A 1 463 ? -8.634 6.375 -17.152 1.00 92.94 463 GLU A N 1
ATOM 3653 C CA . GLU A 1 463 ? -9.410 6.040 -18.352 1.00 92.94 463 GLU A CA 1
ATOM 3654 C C . GLU A 1 463 ? -8.784 6.629 -19.626 1.00 92.94 463 GLU A C 1
ATOM 3656 O O . GLU A 1 463 ? -8.564 5.910 -20.604 1.00 92.94 463 GLU A O 1
ATOM 3661 N N . ASN A 1 464 ? -8.411 7.913 -19.612 1.00 95.31 464 ASN A N 1
ATOM 3662 C CA . ASN A 1 464 ? -7.736 8.543 -20.746 1.00 95.31 464 ASN A CA 1
ATOM 3663 C C . ASN A 1 464 ? -6.398 7.857 -21.060 1.00 95.31 464 ASN A C 1
ATOM 3665 O O . ASN A 1 464 ? -6.093 7.593 -22.221 1.00 95.31 464 ASN A O 1
ATOM 3669 N N . LEU A 1 465 ? -5.588 7.564 -20.037 1.00 92.44 465 LEU A N 1
ATOM 3670 C CA . LEU A 1 465 ? -4.305 6.877 -20.189 1.00 92.44 465 LEU A CA 1
ATOM 3671 C C . LEU A 1 465 ? -4.489 5.452 -20.710 1.00 92.44 465 LEU A C 1
ATOM 3673 O O . LEU A 1 465 ? -3.677 5.001 -21.521 1.00 92.44 465 LEU A O 1
ATOM 3677 N N . LYS A 1 466 ? -5.559 4.761 -20.306 1.00 92.94 466 LYS A N 1
ATOM 3678 C CA . LYS A 1 466 ? -5.941 3.469 -20.879 1.00 92.94 466 LYS A CA 1
ATOM 3679 C C . LYS A 1 466 ? -6.264 3.611 -22.366 1.00 92.94 466 LYS A C 1
ATOM 3681 O O . LYS A 1 466 ? -5.676 2.895 -23.168 1.00 92.94 466 LYS A O 1
ATOM 3686 N N . GLY A 1 467 ? -7.075 4.599 -22.747 1.00 93.88 467 GLY A N 1
ATOM 3687 C CA . GLY A 1 467 ? -7.373 4.893 -24.153 1.00 93.88 467 GLY A CA 1
ATOM 3688 C C . GLY A 1 467 ? -6.123 5.207 -24.986 1.00 93.88 467 GLY A C 1
ATOM 3689 O O . GLY A 1 467 ? -5.978 4.713 -26.103 1.00 93.88 467 GLY A O 1
ATOM 3690 N N . VAL A 1 468 ? -5.169 5.966 -24.430 1.00 94.12 468 VAL A N 1
ATOM 3691 C CA . VAL A 1 468 ? -3.855 6.182 -25.061 1.00 94.12 468 VAL A CA 1
ATOM 3692 C C . VAL A 1 468 ? -3.107 4.856 -25.198 1.00 94.12 468 VAL A C 1
ATOM 3694 O O . VAL A 1 468 ? -2.620 4.534 -26.275 1.00 94.12 468 VAL A O 1
ATOM 3697 N N . THR A 1 469 ? -3.038 4.057 -24.138 1.00 90.88 469 THR A N 1
ATOM 3698 C CA . THR A 1 469 ? -2.343 2.763 -24.151 1.00 90.88 469 THR A CA 1
ATOM 3699 C C . THR A 1 469 ? -2.901 1.841 -25.239 1.00 90.88 469 THR A C 1
ATOM 3701 O O . THR A 1 469 ? -2.136 1.317 -26.049 1.00 90.88 469 THR A O 1
ATOM 3704 N N . ASP A 1 470 ? -4.224 1.705 -25.317 1.00 92.12 470 ASP A N 1
ATOM 3705 C CA . ASP A 1 470 ? -4.903 0.849 -26.292 1.00 92.12 470 ASP A CA 1
ATOM 3706 C C . ASP A 1 470 ? -4.712 1.357 -27.731 1.00 92.12 470 ASP A C 1
ATOM 3708 O O . ASP A 1 470 ? -4.436 0.562 -28.630 1.00 92.12 470 ASP A O 1
ATOM 3712 N N . LYS A 1 471 ? -4.726 2.683 -27.945 1.00 93.56 471 LYS A N 1
ATOM 3713 C CA . LYS A 1 471 ? -4.413 3.304 -29.244 1.00 93.56 471 LYS A CA 1
ATOM 3714 C C . LYS A 1 471 ? -3.023 2.926 -29.761 1.00 93.56 471 LYS A C 1
ATOM 3716 O O . LYS A 1 471 ? -2.861 2.729 -30.961 1.00 93.56 471 LYS A O 1
ATOM 3721 N N . TYR A 1 472 ? -2.005 2.897 -28.899 1.00 93.56 472 TYR A N 1
ATOM 3722 C CA . TYR A 1 472 ? -0.628 2.646 -29.340 1.00 93.56 472 TYR A CA 1
ATOM 3723 C C . TYR A 1 472 ? -0.257 1.160 -29.362 1.00 93.56 472 TYR A C 1
ATOM 3725 O O . TYR A 1 472 ? 0.649 0.795 -30.105 1.00 93.56 472 TYR A O 1
ATOM 3733 N N . ARG A 1 473 ? -0.960 0.281 -28.636 1.00 89.75 473 ARG A N 1
ATOM 3734 C CA . ARG A 1 473 ? -0.738 -1.178 -28.714 1.00 89.75 473 ARG A CA 1
ATOM 3735 C C . ARG A 1 473 ? -0.950 -1.742 -30.122 1.00 89.75 473 ARG A C 1
ATOM 3737 O O . ARG A 1 473 ? -0.202 -2.624 -30.528 1.00 89.75 473 ARG A O 1
ATOM 3744 N N . SER A 1 474 ? -1.885 -1.179 -30.885 1.00 88.75 474 SER A N 1
ATOM 3745 C CA . SER A 1 474 ? -2.170 -1.566 -32.276 1.00 88.75 474 SER A CA 1
ATOM 3746 C C . SER A 1 474 ? -1.198 -0.979 -33.309 1.00 88.75 474 SER A C 1
ATOM 3748 O O . SER A 1 474 ? -1.360 -1.167 -34.515 1.00 88.75 474 SER A O 1
ATOM 3750 N N . LEU A 1 475 ? -0.150 -0.263 -32.878 1.00 90.19 475 LEU A N 1
ATOM 3751 C CA . LEU A 1 475 ? 0.780 0.424 -33.784 1.00 90.19 475 LEU A CA 1
ATOM 3752 C C . LEU A 1 475 ? 1.485 -0.535 -34.759 1.00 90.19 475 LEU A C 1
ATOM 3754 O O . LEU A 1 475 ? 1.845 -0.129 -35.866 1.00 90.19 475 LEU A O 1
ATOM 3758 N N . LEU A 1 476 ? 1.654 -1.801 -34.374 1.00 90.25 476 LEU A N 1
ATOM 3759 C CA . LEU A 1 476 ? 2.277 -2.833 -35.203 1.00 90.25 476 LEU A CA 1
ATOM 3760 C C . LEU A 1 476 ? 1.288 -3.617 -36.081 1.00 90.25 476 LEU A C 1
ATOM 3762 O O . LEU A 1 476 ? 1.739 -4.383 -36.935 1.00 90.25 476 LEU A O 1
ATOM 3766 N N . ASP A 1 477 ? -0.024 -3.424 -35.930 1.00 90.06 477 ASP A N 1
ATOM 3767 C CA . ASP A 1 477 ? -1.043 -4.251 -36.597 1.00 90.06 477 ASP A CA 1
ATOM 3768 C C . ASP A 1 477 ? -1.002 -4.102 -38.122 1.00 90.06 477 ASP A C 1
ATOM 3770 O O . ASP A 1 477 ? -1.183 -5.069 -38.857 1.00 90.06 477 ASP A O 1
ATOM 3774 N N . ASN A 1 478 ? -0.647 -2.908 -38.603 1.00 84.94 478 ASN A N 1
ATOM 3775 C CA . ASN A 1 478 ? -0.528 -2.606 -40.031 1.00 84.94 478 ASN A CA 1
ATOM 3776 C C . ASN A 1 478 ? 0.792 -3.088 -40.665 1.00 84.94 478 ASN A C 1
ATOM 3778 O O . ASN A 1 478 ? 0.994 -2.935 -41.872 1.00 84.94 478 ASN A O 1
ATOM 3782 N N . CYS A 1 479 ? 1.719 -3.643 -39.878 1.00 89.19 479 CYS A N 1
ATOM 3783 C CA . CYS A 1 479 ? 2.965 -4.195 -40.404 1.00 89.19 479 CYS A CA 1
ATOM 3784 C C . CYS A 1 479 ? 2.724 -5.606 -40.951 1.00 89.19 479 CYS A C 1
ATOM 3786 O O . CYS A 1 479 ? 2.347 -6.511 -40.203 1.00 89.19 479 CYS A O 1
ATOM 3788 N N . LYS A 1 480 ? 3.011 -5.804 -42.242 1.00 89.81 480 LYS A N 1
ATOM 3789 C CA . LYS A 1 480 ? 2.746 -7.052 -42.976 1.00 89.81 480 LYS A CA 1
ATOM 3790 C C . LYS A 1 480 ? 3.722 -8.175 -42.631 1.00 89.81 480 LYS A C 1
ATOM 3792 O O . LYS A 1 480 ? 3.387 -9.341 -42.792 1.00 89.81 480 LYS A O 1
ATOM 3797 N N . THR A 1 481 ? 4.935 -7.838 -42.190 1.00 91.56 481 THR A N 1
ATOM 3798 C CA . THR A 1 481 ? 5.988 -8.821 -41.894 1.00 91.56 481 THR A CA 1
ATOM 3799 C C . THR A 1 481 ? 6.634 -8.576 -40.533 1.00 91.56 481 THR A C 1
ATOM 3801 O O . THR A 1 481 ? 6.667 -7.447 -40.036 1.00 91.56 481 THR A O 1
ATOM 3804 N N . GLN A 1 482 ? 7.214 -9.627 -39.945 1.00 88.44 482 GLN A N 1
ATOM 3805 C CA . GLN A 1 482 ? 8.013 -9.515 -38.716 1.00 88.44 482 GLN A CA 1
ATOM 3806 C C . GLN A 1 482 ? 9.214 -8.577 -38.889 1.00 88.44 482 GLN A C 1
ATOM 3808 O O . GLN A 1 482 ? 9.535 -7.802 -37.992 1.00 88.44 482 GLN A O 1
ATOM 3813 N N . GLN A 1 483 ? 9.825 -8.564 -40.077 1.00 87.25 483 GLN A N 1
ATOM 3814 C CA . GLN A 1 483 ? 10.910 -7.639 -40.400 1.00 87.25 483 GLN A CA 1
ATOM 3815 C C . GLN A 1 483 ? 10.450 -6.175 -40.363 1.00 87.25 483 GLN A C 1
ATOM 3817 O O . GLN A 1 483 ? 11.153 -5.329 -39.815 1.00 87.25 483 GLN A O 1
ATOM 3822 N N . GLN A 1 484 ? 9.261 -5.865 -40.895 1.00 90.25 484 GLN A N 1
ATOM 3823 C CA . GLN A 1 484 ? 8.693 -4.515 -40.811 1.00 90.25 484 GLN A CA 1
ATOM 3824 C C . GLN A 1 484 ? 8.420 -4.116 -39.360 1.00 90.25 484 GLN A C 1
ATOM 3826 O O . GLN A 1 484 ? 8.789 -3.017 -38.954 1.00 90.25 484 GLN A O 1
ATOM 3831 N N . ARG A 1 485 ? 7.844 -5.020 -38.556 1.00 92.94 485 ARG A N 1
ATOM 3832 C CA . ARG A 1 485 ? 7.622 -4.780 -37.120 1.00 92.94 485 ARG A CA 1
ATOM 3833 C C . ARG A 1 485 ? 8.939 -4.480 -36.400 1.00 92.94 485 ARG A C 1
ATOM 3835 O O . ARG A 1 485 ? 9.034 -3.462 -35.718 1.00 92.94 485 ARG A O 1
ATOM 3842 N N . ARG A 1 486 ? 9.981 -5.286 -36.638 1.00 90.81 486 ARG A N 1
ATOM 3843 C CA . ARG A 1 486 ? 11.330 -5.068 -36.089 1.00 90.81 486 ARG A CA 1
ATOM 3844 C C . ARG A 1 486 ? 11.911 -3.717 -36.511 1.00 90.81 486 ARG A C 1
ATOM 3846 O O . ARG A 1 486 ? 12.450 -3.014 -35.665 1.00 90.81 486 ARG A O 1
ATOM 3853 N N . GLN A 1 487 ? 11.750 -3.304 -37.771 1.00 91.12 487 GLN A N 1
ATOM 3854 C CA . GLN A 1 487 ? 12.204 -1.986 -38.239 1.00 91.12 487 GLN A CA 1
ATOM 3855 C C . GLN A 1 487 ? 11.484 -0.826 -37.543 1.00 91.12 487 GLN A C 1
ATOM 3857 O O . GLN A 1 487 ? 12.134 0.157 -37.189 1.00 91.12 487 GLN A O 1
ATOM 3862 N N . VAL A 1 488 ? 10.171 -0.935 -37.309 1.00 93.56 488 VAL A N 1
ATOM 3863 C CA . VAL A 1 488 ? 9.415 0.075 -36.551 1.00 93.56 488 VAL A CA 1
ATOM 3864 C C . VAL A 1 488 ? 9.927 0.170 -35.115 1.00 93.56 488 VAL A C 1
ATOM 3866 O O . VAL A 1 488 ? 10.180 1.275 -34.633 1.00 93.56 488 VAL A O 1
ATOM 3869 N N . ILE A 1 489 ? 10.133 -0.968 -34.445 1.00 95.31 489 ILE A N 1
ATOM 3870 C CA . ILE A 1 489 ? 10.664 -0.993 -33.076 1.00 95.31 489 ILE A CA 1
ATOM 3871 C C . ILE A 1 489 ? 12.086 -0.437 -33.018 1.00 95.31 489 ILE A C 1
ATOM 3873 O O . ILE A 1 489 ? 12.351 0.432 -32.190 1.00 95.31 489 ILE A O 1
ATOM 3877 N N . ALA A 1 490 ? 12.973 -0.842 -33.928 1.00 93.00 490 ALA A N 1
ATOM 3878 C CA . ALA A 1 490 ? 14.328 -0.307 -34.019 1.00 93.00 490 ALA A CA 1
ATOM 3879 C C . ALA A 1 490 ? 14.325 1.215 -34.256 1.00 93.00 490 ALA A C 1
ATOM 3881 O O . ALA A 1 490 ? 15.096 1.945 -33.633 1.00 93.00 490 ALA A O 1
ATOM 3882 N N . ALA A 1 491 ? 13.420 1.724 -35.101 1.00 94.69 491 ALA A N 1
ATOM 3883 C CA . ALA A 1 491 ? 13.269 3.157 -35.343 1.00 94.69 491 ALA A CA 1
ATOM 3884 C C . ALA A 1 491 ? 12.823 3.914 -34.081 1.00 94.69 491 ALA A C 1
ATOM 3886 O O . ALA A 1 491 ? 13.443 4.915 -33.714 1.00 94.69 491 ALA A O 1
ATOM 3887 N N . LEU A 1 492 ? 11.777 3.427 -33.399 1.00 95.31 492 LEU A N 1
ATOM 3888 C CA . LEU A 1 492 ? 11.291 3.988 -32.131 1.00 95.31 492 LEU A CA 1
ATOM 3889 C C . LEU A 1 492 ? 12.384 3.962 -31.062 1.00 95.31 492 LEU A C 1
ATOM 3891 O O . LEU A 1 492 ? 12.613 4.968 -30.385 1.00 95.31 492 LEU A O 1
ATOM 3895 N N . TRP A 1 493 ? 13.100 2.843 -30.959 1.00 94.12 493 TRP A N 1
ATOM 3896 C CA . TRP A 1 493 ? 14.210 2.671 -30.038 1.00 94.12 493 TRP A CA 1
ATOM 3897 C C . TRP A 1 493 ? 15.297 3.713 -30.282 1.00 94.12 493 TRP A C 1
ATOM 3899 O O . TRP A 1 493 ? 15.616 4.481 -29.375 1.00 94.12 493 TRP A O 1
ATOM 3909 N N . GLN A 1 494 ? 15.813 3.807 -31.511 1.00 91.62 494 GLN A N 1
ATOM 3910 C CA . GLN A 1 494 ? 16.847 4.779 -31.853 1.00 91.62 494 GLN A CA 1
ATOM 3911 C C . GLN A 1 494 ? 16.379 6.209 -31.579 1.00 91.62 494 GLN A C 1
ATOM 3913 O O . GLN A 1 494 ? 17.103 6.979 -30.957 1.00 91.62 494 GLN A O 1
ATOM 3918 N N . VAL A 1 495 ? 15.163 6.574 -31.986 1.00 92.94 495 VAL A N 1
ATOM 3919 C CA . VAL A 1 495 ? 14.603 7.909 -31.737 1.00 92.94 495 VAL A CA 1
ATOM 3920 C C . VAL A 1 495 ? 14.564 8.241 -30.243 1.00 92.94 495 VAL A C 1
ATOM 3922 O O . VAL A 1 495 ? 15.014 9.318 -29.842 1.00 92.94 495 VAL A O 1
ATOM 3925 N N . GLN A 1 496 ? 14.066 7.332 -29.403 1.00 92.25 496 GLN A N 1
ATOM 3926 C CA . GLN A 1 496 ? 13.934 7.582 -27.965 1.00 92.25 496 GLN A CA 1
ATOM 3927 C C . GLN A 1 496 ? 15.278 7.521 -27.217 1.00 92.25 496 GLN A C 1
ATOM 3929 O O . GLN A 1 496 ? 15.399 8.159 -26.169 1.00 92.25 496 GLN A O 1
ATOM 3934 N N . HIS A 1 497 ? 16.295 6.865 -27.789 1.00 90.88 497 HIS A N 1
ATOM 3935 C CA . HIS A 1 497 ? 17.630 6.697 -27.202 1.00 90.88 497 HIS A CA 1
ATOM 3936 C C . HIS A 1 497 ? 18.734 7.563 -27.836 1.00 90.88 497 HIS A C 1
ATOM 3938 O O . HIS A 1 497 ? 19.875 7.505 -27.403 1.00 90.88 497 HIS A O 1
ATOM 3944 N N . ARG A 1 498 ? 18.440 8.430 -28.813 1.00 84.69 498 ARG A N 1
ATOM 3945 C CA . ARG A 1 498 ? 19.446 9.308 -29.459 1.00 84.69 498 ARG A CA 1
ATOM 3946 C C . ARG A 1 498 ? 20.064 10.377 -28.557 1.00 84.69 498 ARG A C 1
ATOM 3948 O O . ARG A 1 498 ? 21.142 10.884 -28.861 1.00 84.69 498 ARG A O 1
ATOM 3955 N N . ASN A 1 499 ? 19.391 10.737 -27.468 1.00 75.25 499 ASN A N 1
ATOM 3956 C CA . ASN A 1 499 ? 19.783 11.876 -26.643 1.00 75.25 499 ASN A CA 1
ATOM 3957 C C . ASN A 1 499 ? 20.752 11.476 -25.526 1.00 75.25 499 ASN A C 1
ATOM 3959 O O . ASN A 1 499 ? 20.577 10.453 -24.864 1.00 75.25 499 ASN A O 1
ATOM 3963 N N . ASN A 1 500 ? 21.719 12.352 -25.245 1.00 75.25 500 ASN A N 1
ATOM 3964 C CA . ASN A 1 500 ? 22.625 12.218 -24.104 1.00 75.25 500 ASN A CA 1
ATOM 3965 C C . ASN A 1 500 ? 21.953 12.726 -22.811 1.00 75.25 500 ASN A C 1
ATOM 3967 O O . ASN A 1 500 ? 22.299 13.772 -22.272 1.00 75.25 500 ASN A O 1
ATOM 3971 N N . THR A 1 501 ? 20.874 12.060 -22.394 1.00 74.44 501 THR A N 1
ATOM 3972 C CA . THR A 1 501 ? 20.091 12.429 -21.207 1.00 74.44 501 THR A CA 1
ATOM 3973 C C . THR A 1 501 ? 19.486 11.198 -20.541 1.00 74.44 501 THR A C 1
ATOM 3975 O O . THR A 1 501 ? 19.342 10.153 -21.167 1.00 74.44 501 THR A O 1
ATOM 3978 N N . THR A 1 502 ? 19.048 11.349 -19.291 1.00 69.38 502 THR A N 1
ATOM 3979 C CA . THR A 1 502 ? 18.272 10.362 -18.513 1.00 69.38 502 THR A CA 1
ATOM 3980 C C . THR A 1 502 ? 16.797 10.766 -18.339 1.00 69.38 502 THR A C 1
ATOM 3982 O O . THR A 1 502 ? 16.014 10.072 -17.675 1.00 69.38 502 THR A O 1
ATOM 3985 N N . LYS A 1 503 ? 16.404 11.926 -18.892 1.00 72.56 503 LYS A N 1
ATOM 3986 C CA . LYS A 1 503 ? 15.105 12.574 -18.632 1.00 72.56 503 LYS A CA 1
ATOM 3987 C C . LYS A 1 503 ? 14.021 12.268 -19.670 1.00 72.56 503 LYS A C 1
ATOM 3989 O O . LYS A 1 503 ? 12.845 12.403 -19.342 1.00 72.56 503 LYS A O 1
ATOM 3994 N N . ARG A 1 504 ? 14.374 11.869 -20.899 1.00 77.38 504 ARG A N 1
ATOM 3995 C CA . ARG A 1 504 ? 13.383 11.606 -21.961 1.00 77.38 504 ARG A CA 1
ATOM 3996 C C . ARG A 1 504 ? 12.574 10.348 -21.633 1.00 77.38 504 ARG A C 1
ATOM 3998 O O . ARG A 1 504 ? 13.117 9.370 -21.126 1.00 77.38 504 ARG A O 1
ATOM 4005 N N . SER A 1 505 ? 11.277 10.377 -21.929 1.00 82.44 505 SER A N 1
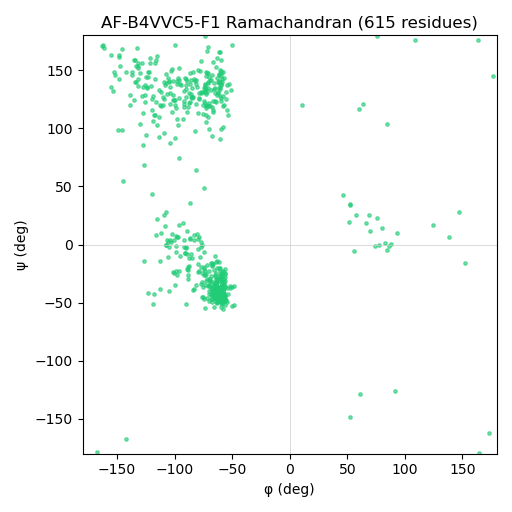ATOM 4006 C CA . SER A 1 505 ? 10.427 9.194 -21.798 1.00 82.44 505 SER A CA 1
ATOM 4007 C C . SER A 1 505 ? 10.731 8.189 -22.907 1.00 82.44 505 SER A C 1
ATOM 4009 O O . SER A 1 505 ? 10.711 8.536 -24.090 1.00 82.44 505 SER A O 1
ATOM 4011 N N . THR A 1 506 ? 10.954 6.939 -22.512 1.00 88.19 506 THR A N 1
ATOM 4012 C CA . THR A 1 506 ? 11.060 5.772 -23.397 1.00 88.19 506 THR A CA 1
ATOM 4013 C C . THR A 1 506 ? 9.778 4.934 -23.391 1.00 88.19 506 THR A C 1
ATOM 4015 O O . THR A 1 506 ? 9.746 3.847 -23.947 1.00 88.19 506 THR A O 1
ATOM 4018 N N . ALA A 1 507 ? 8.691 5.421 -22.779 1.00 89.44 507 ALA A N 1
ATOM 4019 C CA . ALA A 1 507 ? 7.509 4.600 -22.508 1.00 89.44 507 ALA A CA 1
ATOM 4020 C C . ALA A 1 507 ? 6.877 3.964 -23.755 1.00 89.44 507 ALA A C 1
ATOM 4022 O O . ALA A 1 507 ? 6.470 2.811 -23.679 1.00 89.44 507 ALA A O 1
ATOM 4023 N N . LEU A 1 508 ? 6.848 4.677 -24.888 1.00 93.38 508 LEU A N 1
ATOM 4024 C CA . LEU A 1 508 ? 6.266 4.159 -26.127 1.00 93.38 508 LEU A CA 1
ATOM 4025 C C . LEU A 1 508 ? 6.958 2.875 -26.612 1.00 93.38 508 LEU A C 1
ATOM 4027 O O . LEU A 1 508 ? 6.270 1.882 -26.805 1.00 93.38 508 LEU A O 1
ATOM 4031 N N . VAL A 1 509 ? 8.288 2.854 -26.777 1.00 93.00 509 VAL A N 1
ATOM 4032 C CA . VAL A 1 509 ? 8.980 1.655 -27.287 1.00 93.00 509 VAL A CA 1
ATOM 4033 C C . VAL A 1 509 ? 8.859 0.459 -26.343 1.00 93.00 509 VAL A C 1
ATOM 4035 O O . VAL A 1 509 ? 8.735 -0.662 -26.817 1.00 93.00 509 VAL A O 1
ATOM 4038 N N . PHE A 1 510 ? 8.811 0.678 -25.025 1.00 92.19 510 PHE A N 1
ATOM 4039 C CA . PHE A 1 510 ? 8.558 -0.404 -24.067 1.00 92.19 510 PHE A CA 1
ATOM 4040 C C . PHE A 1 510 ? 7.112 -0.912 -24.131 1.00 92.19 510 PHE A C 1
ATOM 4042 O O . PHE A 1 510 ? 6.893 -2.108 -23.994 1.00 92.19 510 PHE A O 1
ATOM 4049 N N . LEU A 1 511 ? 6.142 -0.029 -24.389 1.00 91.38 511 LEU A N 1
ATOM 4050 C CA . LEU A 1 511 ? 4.735 -0.402 -24.538 1.00 91.38 511 LEU A CA 1
ATOM 4051 C C . LEU A 1 511 ? 4.493 -1.278 -25.776 1.00 91.38 511 LEU A C 1
ATOM 4053 O O . LEU A 1 511 ? 3.749 -2.250 -25.703 1.00 91.38 511 LEU A O 1
ATOM 4057 N N . VAL A 1 512 ? 5.084 -0.919 -26.920 1.00 92.69 512 VAL A N 1
ATOM 4058 C CA . VAL A 1 512 ? 4.790 -1.586 -28.206 1.00 92.69 512 VAL A CA 1
ATOM 4059 C C . VAL A 1 512 ? 5.824 -2.637 -28.601 1.00 92.69 512 VAL A C 1
ATOM 4061 O O . VAL A 1 512 ? 5.540 -3.517 -29.408 1.00 92.69 512 VAL A O 1
ATOM 4064 N N . GLY A 1 513 ? 7.040 -2.529 -28.070 1.00 92.69 513 GLY A N 1
ATOM 4065 C CA . GLY A 1 513 ? 8.200 -3.304 -28.496 1.00 92.69 513 GLY A CA 1
ATOM 4066 C C . GLY A 1 513 ? 8.623 -4.398 -27.531 1.00 92.69 513 GLY A C 1
ATOM 4067 O O . GLY A 1 513 ? 9.638 -5.027 -27.808 1.00 92.69 513 GLY A O 1
ATOM 4068 N N . LEU A 1 514 ? 7.889 -4.639 -26.434 1.00 92.19 514 LEU A N 1
ATOM 4069 C CA . LEU A 1 514 ? 8.301 -5.594 -25.399 1.00 92.19 514 LEU A CA 1
ATOM 4070 C C . LEU A 1 514 ? 8.732 -6.957 -25.977 1.00 92.19 514 LEU A C 1
ATOM 4072 O O . LEU A 1 514 ? 9.874 -7.323 -25.722 1.00 92.19 514 LEU A O 1
ATOM 4076 N N . PRO A 1 515 ? 7.952 -7.654 -26.832 1.00 92.00 515 PRO A N 1
ATOM 4077 C CA . PRO A 1 515 ? 8.377 -8.951 -27.372 1.00 92.00 515 PRO A CA 1
ATOM 4078 C C . PRO A 1 515 ? 9.701 -8.901 -28.150 1.00 92.00 515 PRO A C 1
ATOM 4080 O O . PRO A 1 515 ? 10.505 -9.819 -28.063 1.00 92.00 515 PRO A O 1
ATOM 4083 N N . PHE A 1 516 ? 9.954 -7.811 -28.882 1.00 92.62 516 PHE A N 1
ATOM 4084 C CA . PHE A 1 516 ? 11.191 -7.623 -29.648 1.00 92.62 516 PHE A CA 1
ATOM 4085 C C . PHE A 1 516 ? 12.374 -7.259 -28.753 1.00 92.62 516 PHE A C 1
ATOM 4087 O O . PHE A 1 516 ? 13.505 -7.609 -29.063 1.00 92.62 516 PHE A O 1
ATOM 4094 N N . ILE A 1 517 ? 12.125 -6.535 -27.660 1.00 92.31 517 ILE A N 1
ATOM 4095 C CA . ILE A 1 517 ? 13.146 -6.259 -26.651 1.00 92.31 517 ILE A CA 1
ATOM 4096 C C . ILE A 1 517 ? 13.563 -7.576 -25.995 1.00 92.31 517 ILE A C 1
ATOM 4098 O O . ILE A 1 517 ? 14.756 -7.828 -25.909 1.00 92.31 517 ILE A O 1
ATOM 4102 N N . LEU A 1 518 ? 12.608 -8.425 -25.595 1.00 91.50 518 LEU A N 1
ATOM 4103 C CA . LEU A 1 518 ? 12.905 -9.733 -24.998 1.00 91.50 518 LEU A CA 1
ATOM 4104 C C . LEU A 1 518 ? 13.702 -10.629 -25.963 1.00 91.50 518 LEU A C 1
ATOM 4106 O O . LEU A 1 518 ? 14.758 -11.117 -25.580 1.00 91.50 518 LEU A O 1
ATOM 4110 N N . ASP A 1 519 ? 13.279 -10.734 -27.231 1.00 88.75 519 ASP A N 1
ATOM 4111 C CA . ASP A 1 519 ? 14.003 -11.480 -28.283 1.00 88.75 519 ASP A CA 1
ATOM 4112 C C . ASP A 1 519 ? 15.469 -11.038 -28.422 1.00 88.75 519 ASP A C 1
ATOM 4114 O O . ASP A 1 519 ? 16.382 -11.858 -28.533 1.00 88.75 519 ASP A O 1
ATOM 4118 N N . VAL A 1 520 ? 15.702 -9.724 -28.383 1.00 83.69 520 VAL A N 1
ATOM 4119 C CA . VAL A 1 520 ? 17.044 -9.145 -28.465 1.00 83.69 520 VAL A CA 1
ATOM 4120 C C . VAL A 1 520 ? 17.847 -9.365 -27.184 1.00 83.69 520 VAL A C 1
ATOM 4122 O O . VAL A 1 520 ? 19.061 -9.484 -27.262 1.00 83.69 520 VAL A O 1
ATOM 4125 N N . LEU A 1 521 ? 17.224 -9.419 -26.010 1.00 82.81 521 LEU A N 1
ATOM 4126 C CA . LEU A 1 521 ? 17.936 -9.710 -24.763 1.00 82.81 521 LEU A CA 1
ATOM 4127 C C . LEU A 1 521 ? 18.338 -11.186 -24.658 1.00 82.81 521 LEU A C 1
ATOM 4129 O O . LEU A 1 521 ? 19.434 -11.473 -24.176 1.00 82.81 521 LEU A O 1
ATOM 4133 N N . ASP A 1 522 ? 17.501 -12.091 -25.172 1.00 80.00 522 ASP A N 1
ATOM 4134 C CA . ASP A 1 522 ? 17.820 -13.519 -25.295 1.00 80.00 522 ASP A CA 1
ATOM 4135 C C . ASP A 1 522 ? 18.945 -13.763 -26.305 1.00 80.00 522 ASP A C 1
ATOM 4137 O O . ASP A 1 522 ? 19.790 -14.638 -26.115 1.00 80.00 522 ASP A O 1
ATOM 4141 N N . ASN A 1 523 ? 18.972 -12.963 -27.374 1.00 72.62 523 ASN A N 1
ATOM 4142 C CA . ASN A 1 523 ? 19.937 -13.064 -28.464 1.00 72.62 523 ASN A CA 1
ATOM 4143 C C . ASN A 1 523 ? 20.619 -11.708 -28.700 1.00 72.62 523 ASN A C 1
ATOM 4145 O O . ASN A 1 523 ? 20.376 -11.065 -29.733 1.00 72.62 523 ASN A O 1
ATOM 4149 N N . PRO A 1 524 ? 21.462 -11.241 -27.759 1.00 64.75 524 PRO A N 1
ATOM 4150 C CA . PRO A 1 524 ? 22.042 -9.914 -27.843 1.00 64.75 524 PRO A CA 1
ATOM 4151 C C . PRO A 1 524 ? 22.884 -9.785 -29.110 1.00 64.75 524 PRO A C 1
ATOM 4153 O O . PRO A 1 524 ? 23.659 -10.690 -29.441 1.00 64.75 524 PRO A O 1
ATOM 4156 N N . PRO A 1 525 ? 22.754 -8.671 -29.853 1.00 57.28 525 PRO A N 1
ATOM 4157 C CA . PRO A 1 525 ? 23.578 -8.444 -31.022 1.00 57.28 525 PRO A CA 1
ATOM 4158 C C . PRO A 1 525 ? 25.041 -8.477 -30.587 1.00 57.28 525 PRO A C 1
ATOM 4160 O O . PRO A 1 525 ? 25.429 -7.786 -29.648 1.00 57.28 525 PRO A O 1
ATOM 4163 N N . ILE A 1 526 ? 25.853 -9.295 -31.262 1.00 52.91 526 ILE A N 1
ATOM 4164 C CA . ILE A 1 526 ? 27.282 -9.432 -30.967 1.00 52.91 526 ILE A CA 1
ATOM 4165 C C . ILE A 1 526 ? 27.929 -8.052 -31.109 1.00 52.91 526 ILE A C 1
ATOM 4167 O O . ILE A 1 526 ? 28.201 -7.574 -32.216 1.00 52.91 526 ILE A O 1
ATOM 4171 N N . HIS A 1 527 ? 28.167 -7.386 -29.983 1.00 53.16 527 HIS A N 1
ATOM 4172 C CA . HIS A 1 527 ? 28.815 -6.089 -29.983 1.00 53.16 527 HIS A CA 1
ATOM 4173 C C . HIS A 1 527 ? 30.291 -6.297 -30.343 1.00 53.16 527 HIS A C 1
ATOM 4175 O O . HIS A 1 527 ? 31.030 -7.035 -29.688 1.00 53.16 527 HIS A O 1
ATOM 4181 N N . THR A 1 528 ? 30.704 -5.687 -31.453 1.00 48.66 528 THR A N 1
ATOM 4182 C CA . THR A 1 528 ? 32.080 -5.748 -31.950 1.00 48.66 528 THR A CA 1
ATOM 4183 C C . THR A 1 528 ? 32.861 -4.567 -31.383 1.00 48.66 528 THR A C 1
ATOM 4185 O O . THR A 1 528 ? 32.513 -3.418 -31.648 1.00 48.66 528 THR A O 1
ATOM 4188 N N . PHE A 1 529 ? 33.935 -4.831 -30.650 1.00 62.09 529 PHE A N 1
ATOM 4189 C CA . PHE A 1 529 ? 34.895 -3.841 -30.166 1.00 62.09 529 PHE A CA 1
ATOM 4190 C C . PHE A 1 529 ? 36.168 -3.884 -31.000 1.00 62.09 529 PHE A C 1
ATOM 4192 O O . PHE A 1 529 ? 36.591 -4.920 -31.515 1.00 62.09 529 PHE A O 1
ATOM 4199 N N . LYS A 1 530 ? 36.805 -2.725 -31.126 1.00 55.38 530 LYS A N 1
ATOM 4200 C CA . LYS A 1 530 ? 38.135 -2.608 -31.721 1.00 55.38 530 LYS A CA 1
ATOM 4201 C C . LYS A 1 530 ? 39.125 -2.444 -30.579 1.00 55.38 530 LYS A C 1
ATOM 4203 O O . LYS A 1 530 ? 39.078 -1.420 -29.904 1.00 55.38 530 LYS A O 1
ATOM 4208 N N . LEU A 1 531 ? 40.015 -3.415 -30.377 1.00 61.78 531 LEU A N 1
ATOM 4209 C CA . LEU A 1 531 ? 41.165 -3.206 -29.501 1.00 61.78 531 LEU A CA 1
ATOM 4210 C C . LEU A 1 531 ? 42.159 -2.320 -30.254 1.00 61.78 531 LEU A C 1
ATOM 4212 O O . LEU A 1 531 ? 42.545 -2.606 -31.394 1.00 61.78 531 LEU A O 1
ATOM 4216 N N . ILE A 1 532 ? 42.519 -1.192 -29.649 1.00 59.53 532 ILE A N 1
ATOM 4217 C CA . ILE A 1 532 ? 43.422 -0.211 -30.240 1.00 59.53 532 ILE A CA 1
ATOM 4218 C C . ILE A 1 532 ? 44.845 -0.551 -29.787 1.00 59.53 532 ILE A C 1
ATOM 4220 O O . ILE A 1 532 ? 45.138 -0.601 -28.600 1.00 59.53 532 ILE A O 1
ATOM 4224 N N . GLY A 1 533 ? 45.737 -0.758 -30.760 1.00 56.97 533 GLY A N 1
ATOM 4225 C CA . GLY A 1 533 ? 47.181 -0.851 -30.544 1.00 56.97 533 GLY A CA 1
ATOM 4226 C C . GLY A 1 533 ? 47.700 -2.231 -30.125 1.00 56.97 533 GLY A C 1
ATOM 4227 O O . GLY A 1 533 ? 47.686 -2.584 -28.953 1.00 56.97 533 GLY A O 1
ATOM 4228 N N . LEU A 1 534 ? 48.321 -2.952 -31.068 1.00 57.38 534 LEU A N 1
ATOM 4229 C CA . LEU A 1 534 ? 49.182 -4.110 -30.757 1.00 57.38 534 LEU A CA 1
ATOM 4230 C C . LEU A 1 534 ? 50.387 -3.718 -29.880 1.00 57.38 534 LEU A C 1
ATOM 4232 O O . LEU A 1 534 ? 50.882 -4.531 -29.113 1.00 57.38 534 LEU A O 1
ATOM 4236 N N . LYS A 1 535 ? 50.829 -2.453 -29.954 1.00 57.66 535 LYS A N 1
ATOM 4237 C CA . LYS A 1 535 ? 51.993 -1.913 -29.226 1.00 57.66 535 LYS A CA 1
ATOM 4238 C C . LYS A 1 535 ? 51.862 -1.914 -27.695 1.00 57.66 535 LYS A C 1
ATOM 4240 O O . LYS A 1 535 ? 52.867 -1.698 -27.030 1.00 57.66 535 LYS A O 1
ATOM 4245 N N . GLY A 1 536 ? 50.658 -2.105 -27.154 1.00 59.69 536 GLY A N 1
ATOM 4246 C CA . GLY A 1 536 ? 50.404 -2.204 -25.712 1.00 59.69 536 GLY A CA 1
ATOM 4247 C C . GLY A 1 536 ? 49.859 -3.564 -25.277 1.00 59.69 536 GLY A C 1
ATOM 4248 O O . GLY A 1 536 ? 49.426 -3.690 -24.139 1.00 59.69 536 GLY A O 1
ATOM 4249 N N . SER A 1 537 ? 49.826 -4.540 -26.187 1.00 72.62 537 SER A N 1
ATOM 4250 C CA . SER A 1 537 ? 49.395 -5.909 -25.918 1.00 72.62 537 SER A CA 1
ATOM 4251 C C . SER A 1 537 ? 50.595 -6.759 -25.507 1.00 72.62 537 SER A C 1
ATOM 4253 O O . SER A 1 537 ? 51.667 -6.627 -26.092 1.00 72.62 537 SER A O 1
ATOM 4255 N N . ASP A 1 538 ? 50.387 -7.686 -24.577 1.00 78.31 538 ASP A N 1
ATOM 4256 C CA . ASP A 1 538 ? 51.316 -8.775 -24.256 1.00 78.31 538 ASP A CA 1
ATOM 4257 C C . ASP A 1 538 ? 51.257 -9.906 -25.311 1.00 78.31 538 ASP A C 1
ATOM 4259 O O . ASP A 1 538 ? 51.957 -10.912 -25.193 1.00 78.31 538 ASP A O 1
ATOM 4263 N N . TYR A 1 539 ? 50.439 -9.737 -26.363 1.00 74.44 539 TYR A N 1
ATOM 4264 C CA . TYR A 1 539 ? 50.258 -10.659 -27.492 1.00 74.44 539 TYR A CA 1
ATOM 4265 C C . TYR A 1 539 ? 50.621 -10.041 -28.860 1.00 74.44 539 TYR A C 1
ATOM 4267 O O . TYR A 1 539 ? 49.874 -10.230 -29.826 1.00 74.44 539 TYR A O 1
ATOM 4275 N N . PRO A 1 540 ? 51.736 -9.299 -29.006 1.00 69.00 540 PRO A N 1
ATOM 4276 C CA . PRO A 1 540 ? 52.010 -8.541 -30.230 1.00 69.00 540 PRO A CA 1
ATOM 4277 C C . PRO A 1 540 ? 52.173 -9.435 -31.474 1.00 69.00 540 PRO A C 1
ATOM 4279 O O . PRO A 1 540 ? 51.796 -9.019 -32.569 1.00 69.00 540 PRO A O 1
ATOM 4282 N N . ASP A 1 541 ? 52.651 -10.671 -31.294 1.00 75.00 541 ASP A N 1
ATOM 4283 C CA . ASP A 1 541 ? 52.912 -11.638 -32.371 1.00 75.00 541 ASP A CA 1
ATOM 4284 C C . ASP A 1 541 ? 51.853 -12.752 -32.472 1.00 75.00 541 ASP A C 1
ATOM 4286 O O . ASP A 1 541 ? 51.976 -13.677 -33.277 1.00 75.00 541 ASP A O 1
ATOM 4290 N N . THR A 1 542 ? 50.793 -12.693 -31.659 1.00 79.19 542 THR A N 1
ATOM 4291 C CA . THR A 1 542 ? 49.744 -13.723 -31.668 1.00 79.19 542 THR A CA 1
ATOM 4292 C C . THR A 1 542 ? 48.704 -13.429 -32.747 1.00 79.19 542 THR A C 1
ATOM 4294 O O . THR A 1 542 ? 48.125 -12.342 -32.815 1.00 79.19 542 THR A O 1
ATOM 4297 N N . LEU A 1 543 ? 48.440 -14.421 -33.600 1.00 80.69 543 LEU A N 1
ATOM 4298 C CA . LEU A 1 543 ? 47.399 -14.351 -34.623 1.00 80.69 543 LEU A CA 1
ATOM 4299 C C . LEU A 1 543 ? 46.134 -15.051 -34.133 1.00 80.69 543 LEU A C 1
ATOM 4301 O O . LEU A 1 543 ? 46.086 -16.277 -34.092 1.00 80.69 543 LEU A O 1
ATOM 4305 N N . PHE A 1 544 ? 45.103 -14.269 -33.825 1.00 81.00 544 PHE A N 1
ATOM 4306 C CA . PHE A 1 544 ? 43.800 -14.782 -33.426 1.00 81.00 544 PHE A CA 1
ATOM 4307 C C . PHE A 1 544 ? 42.936 -15.076 -34.660 1.00 81.00 544 PHE A C 1
ATOM 4309 O O . PHE A 1 544 ? 42.787 -14.226 -35.546 1.00 81.00 544 PHE A O 1
ATOM 4316 N N . LYS A 1 545 ? 42.364 -16.278 -34.732 1.00 77.44 545 LYS A N 1
ATOM 4317 C CA . LYS A 1 545 ? 41.496 -16.768 -35.819 1.00 77.44 545 LYS A CA 1
ATOM 4318 C C . LYS A 1 545 ? 40.038 -16.968 -35.386 1.00 77.44 545 LYS A C 1
ATOM 4320 O O . LYS A 1 545 ? 39.246 -17.515 -36.152 1.00 77.44 545 LYS A O 1
ATOM 4325 N N . GLY A 1 546 ? 39.672 -16.506 -34.193 1.00 73.31 546 GLY A N 1
ATOM 4326 C CA . GLY A 1 546 ? 38.322 -16.611 -33.636 1.00 73.31 546 GLY A CA 1
ATOM 4327 C C . GLY A 1 546 ? 38.270 -17.300 -32.276 1.00 73.31 546 GLY A C 1
ATOM 4328 O O . GLY A 1 546 ? 37.199 -17.753 -31.866 1.00 73.31 546 GLY A O 1
ATOM 4329 N N . GLU A 1 547 ? 39.402 -17.414 -31.589 1.00 82.75 547 GLU A N 1
ATOM 4330 C CA . GLU A 1 547 ? 39.506 -17.957 -30.242 1.00 82.75 547 GLU A CA 1
ATOM 4331 C C . GLU A 1 547 ? 38.692 -17.104 -29.267 1.00 82.75 547 GLU A C 1
ATOM 4333 O O . GLU A 1 547 ? 38.570 -15.886 -29.423 1.00 82.75 547 GLU A O 1
ATOM 4338 N N . THR A 1 548 ? 38.116 -17.758 -28.259 1.00 78.62 548 THR A N 1
ATOM 4339 C CA . THR A 1 548 ? 37.376 -17.083 -27.190 1.00 78.62 548 THR A CA 1
ATOM 4340 C C . THR A 1 548 ? 38.243 -16.993 -25.946 1.00 78.62 548 THR A C 1
ATOM 4342 O O . THR A 1 548 ? 38.763 -18.007 -25.490 1.00 78.62 548 THR A O 1
ATOM 4345 N N . LEU A 1 549 ? 38.362 -15.796 -25.384 1.00 81.62 549 LEU A N 1
ATOM 4346 C CA . LEU A 1 549 ? 39.120 -15.511 -24.171 1.00 81.62 549 LEU A CA 1
ATOM 4347 C C . LEU A 1 549 ? 38.219 -14.850 -23.134 1.00 81.62 549 LEU A C 1
ATOM 4349 O O . LEU A 1 549 ? 37.451 -13.942 -23.458 1.00 81.62 549 LEU A O 1
ATOM 4353 N N . GLN A 1 550 ? 38.318 -15.301 -21.886 1.00 82.62 550 GLN A N 1
ATOM 4354 C CA . GLN A 1 550 ? 37.800 -14.535 -20.760 1.00 82.62 550 GLN A CA 1
ATOM 4355 C C . GLN A 1 550 ? 38.738 -13.371 -20.480 1.00 82.62 550 GLN A C 1
ATOM 4357 O O . GLN A 1 550 ? 39.958 -13.542 -20.459 1.00 82.62 550 GLN A O 1
ATOM 4362 N N . VAL A 1 551 ? 38.155 -12.196 -20.278 1.00 81.44 551 VAL A N 1
ATOM 4363 C CA . VAL A 1 551 ? 38.906 -10.977 -20.029 1.00 81.44 551 VAL A CA 1
ATOM 4364 C C . VAL A 1 551 ? 38.286 -10.157 -18.921 1.00 81.44 551 VAL A C 1
ATOM 4366 O O . VAL A 1 551 ? 37.066 -10.094 -18.810 1.00 81.44 551 VAL A O 1
ATOM 4369 N N . LYS A 1 552 ? 39.120 -9.449 -18.174 1.00 81.88 552 LYS A N 1
ATOM 4370 C CA . LYS A 1 552 ? 38.741 -8.443 -17.193 1.00 81.88 552 LYS A CA 1
ATOM 4371 C C . LYS A 1 552 ? 39.097 -7.055 -17.712 1.00 81.88 552 LYS A C 1
ATOM 4373 O O . LYS A 1 552 ? 40.166 -6.871 -18.293 1.00 81.88 552 LYS A O 1
ATOM 4378 N N . VAL A 1 553 ? 38.206 -6.084 -17.532 1.00 77.88 553 VAL A N 1
ATOM 4379 C CA . VAL A 1 553 ? 38.478 -4.690 -17.909 1.00 77.88 553 VAL A CA 1
ATOM 4380 C C . VAL A 1 553 ? 38.846 -3.871 -16.683 1.00 77.88 553 VAL A C 1
ATOM 4382 O O . VAL A 1 553 ? 38.038 -3.748 -15.766 1.00 77.88 553 VAL A O 1
ATOM 4385 N N . ASP A 1 554 ? 40.010 -3.228 -16.723 1.00 77.19 554 ASP A N 1
ATOM 4386 C CA . ASP A 1 554 ? 40.505 -2.355 -15.660 1.00 77.19 554 ASP A CA 1
ATOM 4387 C C . ASP A 1 554 ? 41.035 -1.018 -16.216 1.00 77.19 554 ASP A C 1
ATOM 4389 O O . ASP A 1 554 ? 41.207 -0.837 -17.423 1.00 77.19 554 ASP A O 1
ATOM 4393 N N . SER A 1 555 ? 41.299 -0.060 -15.325 1.00 77.69 555 SER A N 1
ATOM 4394 C CA . SER A 1 555 ? 42.020 1.179 -15.628 1.00 77.69 555 SER A CA 1
ATOM 4395 C C . SER A 1 555 ? 43.479 1.028 -15.216 1.00 77.69 555 SER A C 1
ATOM 4397 O O . SER A 1 555 ? 43.757 0.529 -14.126 1.00 77.69 555 SER A O 1
ATOM 4399 N N . ASP A 1 556 ? 44.411 1.499 -16.037 1.00 76.25 556 ASP A N 1
ATOM 4400 C CA . ASP A 1 556 ? 45.842 1.425 -15.746 1.00 76.25 556 ASP A CA 1
ATOM 4401 C C . ASP A 1 556 ? 46.506 2.739 -16.157 1.00 76.25 556 ASP A C 1
ATOM 4403 O O . ASP A 1 556 ? 46.462 3.138 -17.323 1.00 76.25 556 ASP A O 1
ATOM 4407 N N . SER A 1 557 ? 47.116 3.418 -15.183 1.00 75.44 557 SER A N 1
ATOM 4408 C CA . SER A 1 557 ? 47.702 4.751 -15.350 1.00 75.44 557 SER A CA 1
ATOM 4409 C C . SER A 1 557 ? 48.786 4.803 -16.429 1.00 75.44 557 SER A C 1
ATOM 4411 O O . SER A 1 557 ? 48.997 5.861 -17.021 1.00 75.44 557 SER A O 1
ATOM 4413 N N . ARG A 1 558 ? 49.422 3.666 -16.755 1.00 77.25 558 ARG A N 1
ATOM 4414 C CA . ARG A 1 558 ? 50.410 3.552 -17.842 1.00 77.25 558 ARG A CA 1
ATOM 4415 C C . ARG A 1 558 ? 49.817 3.824 -19.222 1.00 77.25 558 ARG A C 1
ATOM 4417 O O . ARG A 1 558 ? 50.544 4.213 -20.130 1.00 77.25 558 ARG A O 1
ATOM 4424 N N . PHE A 1 559 ? 48.510 3.628 -19.380 1.00 72.94 559 PHE A N 1
ATOM 4425 C CA . PHE A 1 559 ? 47.801 3.792 -20.645 1.00 72.94 559 PHE A CA 1
ATOM 4426 C C . PHE A 1 559 ? 46.902 5.038 -20.657 1.00 72.94 559 PHE A C 1
ATOM 4428 O O . PHE A 1 559 ? 46.051 5.171 -21.532 1.00 72.94 559 PHE A O 1
ATOM 4435 N N . GLY A 1 560 ? 47.093 5.982 -19.728 1.00 75.12 560 GLY A N 1
ATOM 4436 C CA . GLY A 1 560 ? 46.346 7.242 -19.687 1.00 75.12 560 GLY A CA 1
ATOM 4437 C C . GLY A 1 560 ? 44.837 7.037 -19.504 1.00 75.12 560 GLY A C 1
ATOM 4438 O O . GLY A 1 560 ? 44.409 6.323 -18.605 1.00 75.12 560 GLY A O 1
ATOM 4439 N N . ASN A 1 561 ? 44.024 7.663 -20.363 1.00 68.19 561 ASN A N 1
ATOM 4440 C CA . ASN A 1 561 ? 42.553 7.599 -20.297 1.00 68.19 561 ASN A CA 1
ATOM 4441 C C . ASN A 1 561 ? 41.949 6.342 -20.957 1.00 68.19 561 ASN A C 1
ATOM 4443 O O . ASN A 1 561 ? 40.734 6.271 -21.142 1.00 68.19 561 ASN A O 1
ATOM 4447 N N . TYR A 1 562 ? 42.773 5.377 -21.370 1.00 72.56 562 TYR A N 1
ATOM 4448 C CA . TYR A 1 562 ? 42.300 4.150 -22.002 1.00 72.56 562 TYR A CA 1
ATOM 4449 C C . TYR A 1 562 ? 42.009 3.071 -20.951 1.00 72.56 562 TYR A C 1
ATOM 4451 O O . TYR A 1 562 ? 42.758 2.891 -19.991 1.00 72.56 562 TYR A O 1
ATOM 4459 N N . LEU A 1 563 ? 40.933 2.319 -21.165 1.00 74.44 563 LEU A N 1
ATOM 4460 C CA . LEU A 1 563 ? 40.647 1.087 -20.439 1.00 74.44 563 LEU A CA 1
ATOM 4461 C C . LEU A 1 563 ? 41.479 -0.059 -21.018 1.00 74.44 563 LEU A C 1
ATOM 4463 O O . LEU A 1 563 ? 41.798 -0.071 -22.210 1.00 74.44 563 LEU A O 1
ATOM 4467 N N . VAL A 1 564 ? 41.824 -1.024 -20.172 1.00 80.31 564 VAL A N 1
ATOM 4468 C CA . VAL A 1 564 ? 42.710 -2.141 -20.501 1.00 80.31 564 VAL A CA 1
ATOM 4469 C C . VAL A 1 564 ? 41.960 -3.453 -20.331 1.00 80.31 564 VAL A C 1
ATOM 4471 O O . VAL A 1 564 ? 41.423 -3.721 -19.259 1.00 80.31 564 VAL A O 1
ATOM 4474 N N . ALA A 1 565 ? 41.940 -4.281 -21.376 1.00 81.75 565 ALA A N 1
ATOM 4475 C CA . ALA A 1 565 ? 41.436 -5.649 -21.294 1.00 81.75 565 ALA A CA 1
ATOM 4476 C C . ALA A 1 565 ? 42.582 -6.602 -20.927 1.00 81.75 565 ALA A C 1
ATOM 4478 O O . ALA A 1 565 ? 43.613 -6.608 -21.604 1.00 81.75 565 ALA A O 1
ATOM 4479 N N . ARG A 1 566 ? 42.403 -7.410 -19.880 1.00 86.06 566 ARG A N 1
ATOM 4480 C CA . ARG A 1 566 ? 43.363 -8.416 -19.408 1.00 86.06 566 ARG A CA 1
ATOM 4481 C C . ARG A 1 566 ? 42.781 -9.808 -19.506 1.00 86.06 566 ARG A C 1
ATOM 4483 O O . ARG A 1 566 ? 41.606 -9.959 -19.216 1.00 86.06 566 ARG A O 1
ATOM 4490 N N . ASP A 1 567 ? 43.563 -10.811 -19.870 1.00 86.62 567 ASP A N 1
ATOM 4491 C CA . ASP A 1 567 ? 43.119 -12.204 -19.770 1.00 86.62 567 ASP A CA 1
ATOM 4492 C C . ASP A 1 567 ? 43.097 -12.696 -18.302 1.00 86.62 567 ASP A C 1
ATOM 4494 O O . ASP A 1 567 ? 43.470 -11.970 -17.375 1.00 86.62 567 ASP A O 1
ATOM 4498 N N . THR A 1 568 ? 42.693 -13.948 -18.076 1.00 81.81 568 THR A N 1
ATOM 4499 C CA . THR A 1 568 ? 42.652 -14.567 -16.736 1.00 81.81 568 THR A CA 1
ATOM 4500 C C . THR A 1 568 ? 44.028 -14.728 -16.080 1.00 81.81 568 THR A C 1
ATOM 4502 O O . THR A 1 568 ? 44.104 -14.951 -14.876 1.00 81.81 568 THR A O 1
ATOM 4505 N N . SER A 1 569 ? 45.120 -14.610 -16.843 1.00 82.81 569 SER A N 1
ATOM 4506 C CA . SER A 1 569 ? 46.496 -14.613 -16.328 1.00 82.81 569 SER A CA 1
ATOM 4507 C C . SER A 1 569 ? 47.014 -13.208 -15.984 1.00 82.81 569 SER A C 1
ATOM 4509 O O . SER A 1 569 ? 48.125 -13.063 -15.476 1.00 82.81 569 SER A O 1
ATOM 4511 N N . GLY A 1 570 ? 46.209 -12.168 -16.231 1.00 82.38 570 GLY A N 1
ATOM 4512 C CA . GLY A 1 570 ? 46.551 -10.766 -15.998 1.00 82.38 570 GLY A CA 1
ATOM 4513 C C . GLY A 1 570 ? 47.264 -10.084 -17.170 1.00 82.38 570 GLY A C 1
ATOM 4514 O O . GLY A 1 570 ? 47.572 -8.888 -17.069 1.00 82.38 570 GLY A O 1
ATOM 4515 N N . LYS A 1 571 ? 47.495 -10.793 -18.282 1.00 85.50 571 LYS A N 1
ATOM 4516 C CA . LYS A 1 571 ? 48.176 -10.269 -19.473 1.00 85.50 571 LYS A CA 1
ATOM 4517 C C . LYS A 1 571 ? 47.292 -9.310 -20.247 1.00 85.50 571 LYS A C 1
ATOM 4519 O O . LYS A 1 571 ? 46.109 -9.568 -20.457 1.00 85.50 571 LYS A O 1
ATOM 4524 N N . VAL A 1 572 ? 47.871 -8.209 -20.708 1.00 84.56 572 VAL A N 1
ATOM 4525 C CA . VAL A 1 572 ? 47.179 -7.174 -21.473 1.00 84.56 572 VAL A CA 1
ATOM 4526 C C . VAL A 1 572 ? 46.882 -7.674 -22.881 1.00 84.56 572 VAL A C 1
ATOM 4528 O O . VAL A 1 572 ? 47.781 -7.937 -23.669 1.00 84.56 572 VAL A O 1
ATOM 4531 N N . LEU A 1 573 ? 45.606 -7.741 -23.240 1.00 80.62 573 LEU A N 1
ATOM 4532 C CA . LEU A 1 573 ? 45.172 -8.036 -24.604 1.00 80.62 573 LEU A CA 1
ATOM 4533 C C . LEU A 1 573 ? 45.216 -6.795 -25.497 1.00 80.62 573 LEU A C 1
ATOM 4535 O O . LEU A 1 573 ? 45.548 -6.893 -26.678 1.00 80.62 573 LEU A O 1
ATOM 4539 N N . GLY A 1 574 ? 44.917 -5.626 -24.934 1.00 80.00 574 GLY A N 1
ATOM 4540 C CA . GLY A 1 574 ? 44.967 -4.340 -25.622 1.00 80.00 574 GLY A CA 1
ATOM 4541 C C . GLY A 1 574 ? 44.211 -3.258 -24.858 1.00 80.00 574 GLY A C 1
ATOM 4542 O O . GLY A 1 574 ? 43.642 -3.514 -23.791 1.00 80.00 574 GLY A O 1
ATOM 4543 N N . THR A 1 575 ? 44.192 -2.047 -25.414 1.00 75.31 575 THR A N 1
ATOM 4544 C CA . THR A 1 575 ? 43.520 -0.895 -24.805 1.00 75.31 575 THR A CA 1
ATOM 4545 C C . THR A 1 575 ? 42.368 -0.378 -25.661 1.00 75.31 575 THR A C 1
ATOM 4547 O O . THR A 1 575 ? 42.280 -0.652 -26.861 1.00 75.31 575 THR A O 1
ATOM 4550 N N . PHE A 1 576 ? 41.441 0.353 -25.045 1.00 67.75 576 PHE A N 1
ATOM 4551 C CA . PHE A 1 576 ? 40.314 0.973 -25.737 1.00 67.75 576 PHE A CA 1
ATOM 4552 C C . PHE A 1 576 ? 39.829 2.234 -25.012 1.00 67.75 576 PHE A C 1
ATOM 4554 O O . PHE A 1 576 ? 39.917 2.351 -23.793 1.00 67.75 576 PHE A O 1
ATOM 4561 N N . THR A 1 577 ? 39.321 3.203 -25.768 1.00 55.28 577 THR A N 1
ATOM 4562 C CA . THR A 1 577 ? 38.567 4.338 -25.224 1.00 55.28 577 THR A CA 1
ATOM 4563 C C . THR A 1 577 ? 37.115 3.910 -25.087 1.00 55.28 577 THR A C 1
ATOM 4565 O O . THR A 1 577 ? 36.590 3.386 -26.062 1.00 55.28 577 THR A O 1
ATOM 4568 N N . GLU A 1 578 ? 36.536 4.081 -23.895 1.00 55.44 578 GLU A N 1
ATOM 4569 C CA . GLU A 1 578 ? 35.123 3.907 -23.507 1.00 55.44 578 GLU A CA 1
ATOM 4570 C C . GLU A 1 578 ? 34.192 3.227 -24.533 1.00 55.44 578 GLU A C 1
ATOM 4572 O O . GLU A 1 578 ? 33.979 3.701 -25.647 1.00 55.44 578 GLU A O 1
ATOM 4577 N N . ILE A 1 579 ? 33.603 2.101 -24.132 1.00 55.22 579 ILE A N 1
ATOM 4578 C CA . ILE A 1 579 ? 32.851 1.234 -25.033 1.00 55.22 579 ILE A CA 1
ATOM 4579 C C . ILE A 1 579 ? 31.663 1.953 -25.697 1.00 55.22 579 ILE A C 1
ATOM 4581 O O . ILE A 1 579 ? 30.731 2.390 -25.020 1.00 55.22 579 ILE A O 1
ATOM 4585 N N . ASP A 1 580 ? 31.630 1.952 -27.035 1.00 43.75 580 ASP A N 1
ATOM 4586 C CA . ASP A 1 580 ? 30.451 2.319 -27.826 1.00 43.75 580 ASP A CA 1
ATOM 4587 C C . ASP A 1 580 ? 29.269 1.372 -27.519 1.00 43.75 580 ASP A C 1
ATOM 4589 O O . ASP A 1 580 ? 29.064 0.343 -28.163 1.00 43.75 580 ASP A O 1
ATOM 4593 N N . GLY A 1 581 ? 28.451 1.743 -26.534 1.00 49.22 581 GLY A N 1
ATOM 4594 C CA . GLY A 1 581 ? 27.127 1.161 -26.303 1.00 49.22 581 GLY A CA 1
ATOM 4595 C C . GLY A 1 581 ? 27.028 -0.018 -25.326 1.00 49.22 581 GLY A C 1
ATOM 4596 O O . GLY A 1 581 ? 25.954 -0.601 -25.225 1.00 49.22 581 GLY A O 1
ATOM 4597 N N . ILE A 1 582 ? 28.081 -0.354 -24.571 1.00 48.62 582 ILE A N 1
ATOM 4598 C CA . ILE A 1 582 ? 27.973 -1.226 -23.386 1.00 48.62 582 ILE A CA 1
ATOM 4599 C C . ILE A 1 582 ? 28.587 -0.495 -22.188 1.00 48.62 582 ILE A C 1
ATOM 4601 O O . ILE A 1 582 ? 29.763 -0.147 -22.238 1.00 48.62 582 ILE A O 1
ATOM 4605 N N . PRO A 1 583 ? 27.847 -0.267 -21.091 1.00 51.22 583 PRO A N 1
ATOM 4606 C CA . PRO A 1 583 ? 28.451 0.245 -19.872 1.00 51.22 583 PRO A CA 1
ATOM 4607 C C . PRO A 1 583 ? 29.395 -0.816 -19.291 1.00 51.22 583 PRO A C 1
ATOM 4609 O O . PRO A 1 583 ? 28.949 -1.896 -18.903 1.00 51.22 583 PRO A O 1
ATOM 4612 N N . VAL A 1 584 ? 30.695 -0.517 -19.237 1.00 53.44 584 VAL A N 1
ATOM 4613 C CA . VAL A 1 584 ? 31.693 -1.379 -18.590 1.00 53.44 584 VAL A CA 1
ATOM 4614 C C . VAL A 1 584 ? 32.006 -0.851 -17.208 1.00 53.44 584 VAL A C 1
ATOM 4616 O O . VAL A 1 584 ? 32.474 0.277 -17.062 1.00 53.44 584 VAL A O 1
ATOM 4619 N N . ASN A 1 585 ? 31.765 -1.677 -16.194 1.00 56.97 585 ASN A N 1
ATOM 4620 C CA . ASN A 1 585 ? 32.298 -1.424 -14.866 1.00 56.97 585 ASN A CA 1
ATOM 4621 C C . ASN A 1 585 ? 33.745 -1.927 -14.802 1.00 56.97 585 ASN A C 1
ATOM 4623 O O . ASN A 1 585 ? 34.062 -2.988 -15.338 1.00 56.97 585 ASN A O 1
ATOM 4627 N N . LEU A 1 586 ? 34.617 -1.174 -14.130 1.00 59.56 586 LEU A N 1
ATOM 4628 C CA . LEU A 1 586 ? 35.961 -1.651 -13.810 1.00 59.56 586 LEU A CA 1
ATOM 4629 C C . LEU A 1 586 ? 35.864 -2.935 -12.979 1.00 59.56 586 LEU A C 1
ATOM 4631 O O . LEU A 1 586 ? 35.002 -3.051 -12.107 1.00 59.56 586 LEU A O 1
ATOM 4635 N N . GLY A 1 587 ? 36.734 -3.893 -13.270 1.00 61.41 587 GLY A N 1
ATOM 4636 C CA . GLY A 1 587 ? 36.754 -5.203 -12.640 1.00 61.41 587 GLY A CA 1
ATOM 4637 C C . GLY A 1 587 ? 35.776 -6.227 -13.220 1.00 61.41 587 GLY A C 1
ATOM 4638 O O . GLY A 1 587 ? 35.734 -7.350 -12.727 1.00 61.41 587 GLY A O 1
ATOM 4639 N N . GLN A 1 588 ? 35.007 -5.871 -14.251 1.00 67.19 588 GLN A N 1
ATOM 4640 C CA . GLN A 1 588 ? 34.019 -6.756 -14.862 1.00 67.19 588 GLN A CA 1
ATOM 4641 C C . GLN A 1 588 ? 34.649 -7.736 -15.863 1.00 67.19 588 GLN A C 1
ATOM 4643 O O . GLN A 1 588 ? 35.518 -7.351 -16.651 1.00 67.19 588 GLN A O 1
ATOM 4648 N N . GLU A 1 589 ? 34.154 -8.979 -15.868 1.00 74.75 589 GLU A N 1
ATOM 4649 C CA . GLU A 1 589 ? 34.600 -10.033 -16.781 1.00 74.75 589 GLU A CA 1
ATOM 4650 C C . GLU A 1 589 ? 33.697 -10.215 -18.012 1.00 74.75 589 GLU A C 1
ATOM 4652 O O . GLU A 1 589 ? 32.463 -10.199 -17.942 1.00 74.75 589 GLU A O 1
ATOM 4657 N N . PHE A 1 590 ? 34.329 -10.455 -19.158 1.00 71.62 590 PHE A N 1
ATOM 4658 C CA . PHE A 1 590 ? 33.697 -10.651 -20.459 1.00 71.62 590 PHE A CA 1
ATOM 4659 C C . PHE A 1 590 ? 34.291 -11.864 -21.161 1.00 71.62 590 PHE A C 1
ATOM 4661 O O . PHE A 1 590 ? 35.455 -12.195 -20.965 1.00 71.62 590 PHE A O 1
ATOM 4668 N N . ARG A 1 591 ? 33.521 -12.494 -22.049 1.00 72.31 591 ARG A N 1
ATOM 4669 C CA . ARG A 1 591 ? 34.063 -13.427 -23.042 1.00 72.31 591 ARG A CA 1
ATOM 4670 C C . ARG A 1 591 ? 34.210 -12.707 -24.374 1.00 72.31 591 ARG A C 1
ATOM 4672 O O . ARG A 1 591 ? 33.213 -12.257 -24.938 1.00 72.31 591 ARG A O 1
ATOM 4679 N N . LEU A 1 592 ? 35.440 -12.597 -24.867 1.00 76.12 592 LEU A N 1
ATOM 4680 C CA . LEU A 1 592 ? 35.768 -11.982 -26.149 1.00 76.12 592 LEU A CA 1
ATOM 4681 C C . LEU A 1 592 ? 36.143 -13.042 -27.180 1.00 76.12 592 LEU A C 1
ATOM 4683 O O . LEU A 1 592 ? 37.027 -13.850 -26.924 1.00 76.12 592 LEU A O 1
ATOM 4687 N N . LYS A 1 593 ? 35.540 -12.996 -28.369 1.00 73.88 593 LYS A N 1
ATOM 4688 C CA . LYS A 1 593 ? 36.054 -13.669 -29.567 1.00 73.88 593 LYS A CA 1
ATOM 4689 C C . LYS A 1 593 ? 37.070 -12.763 -30.240 1.00 73.88 593 LYS A C 1
ATOM 4691 O O . LYS A 1 593 ? 36.719 -11.628 -30.544 1.00 73.88 593 LYS A O 1
ATOM 4696 N N . LEU A 1 594 ? 38.283 -13.226 -30.502 1.00 78.19 594 LEU A N 1
ATOM 4697 C CA . LEU A 1 594 ? 39.343 -12.385 -31.065 1.00 78.19 594 LEU A CA 1
ATOM 4698 C C . LEU A 1 594 ? 39.649 -12.752 -32.516 1.00 78.19 594 LEU A C 1
ATOM 4700 O O . LEU A 1 594 ? 39.703 -13.926 -32.865 1.00 78.19 594 LEU A O 1
ATOM 4704 N N . TYR A 1 595 ? 39.879 -11.745 -33.359 1.00 74.94 595 TYR A N 1
ATOM 4705 C CA . TYR A 1 595 ? 40.308 -11.928 -34.746 1.00 74.94 595 TYR A CA 1
ATOM 4706 C C . TYR A 1 595 ? 41.382 -10.910 -35.120 1.00 74.94 595 TYR A C 1
ATOM 4708 O O . TYR A 1 595 ? 41.188 -9.700 -34.979 1.00 74.94 595 TYR A O 1
ATOM 4716 N N . THR A 1 596 ? 42.498 -11.376 -35.673 1.00 77.94 596 THR A N 1
ATOM 4717 C CA . THR A 1 596 ? 43.543 -10.487 -36.184 1.00 77.94 596 THR A CA 1
ATOM 4718 C C . THR A 1 596 ? 43.153 -9.929 -37.552 1.00 77.94 596 THR A C 1
ATOM 4720 O O . THR A 1 596 ? 42.856 -10.662 -38.496 1.00 77.94 596 THR A O 1
ATOM 4723 N N . ARG A 1 597 ? 43.174 -8.599 -37.682 1.00 68.94 597 ARG A N 1
ATOM 4724 C CA . ARG A 1 597 ? 42.980 -7.890 -38.952 1.00 68.94 597 ARG A CA 1
ATOM 4725 C C . ARG A 1 597 ? 44.302 -7.674 -39.666 1.00 68.94 597 ARG A C 1
ATOM 4727 O O . ARG A 1 597 ? 45.265 -7.191 -39.069 1.00 68.94 597 ARG A O 1
ATOM 4734 N N . PHE A 1 598 ? 44.302 -7.900 -40.975 1.00 71.88 598 PHE A N 1
ATOM 4735 C CA . PHE A 1 598 ? 45.459 -7.705 -41.843 1.00 71.88 598 PHE A CA 1
ATOM 4736 C C . PHE A 1 598 ? 45.292 -6.464 -42.734 1.00 71.88 598 PHE A C 1
ATOM 4738 O O . PHE A 1 598 ? 44.185 -6.110 -43.141 1.00 71.88 598 PHE A O 1
ATOM 4745 N N . SER A 1 599 ? 46.402 -5.786 -43.022 1.00 73.06 599 SER A N 1
ATOM 4746 C CA . SER A 1 599 ? 46.484 -4.704 -44.010 1.00 73.06 599 SER A CA 1
ATOM 4747 C C . SER A 1 599 ? 46.353 -5.251 -45.433 1.00 73.06 599 SER A C 1
ATOM 4749 O O . SER A 1 599 ? 46.470 -6.452 -45.664 1.00 73.06 599 SER A O 1
ATOM 4751 N N . LYS A 1 600 ? 46.211 -4.356 -46.422 1.00 69.44 600 LYS A N 1
ATOM 4752 C CA . LYS A 1 600 ? 46.263 -4.728 -47.849 1.00 69.44 600 LYS A CA 1
ATOM 4753 C C . LYS A 1 600 ? 47.577 -5.419 -48.253 1.00 69.44 600 LYS A C 1
ATOM 4755 O O . LYS A 1 600 ? 47.584 -6.160 -49.222 1.00 69.44 600 LYS A O 1
ATOM 4760 N N . ALA A 1 601 ? 48.660 -5.207 -47.500 1.00 77.44 601 ALA A N 1
ATOM 4761 C CA . ALA A 1 601 ? 49.952 -5.871 -47.682 1.00 77.44 601 ALA A CA 1
ATOM 4762 C C . ALA A 1 601 ? 50.099 -7.155 -46.832 1.00 77.44 601 ALA A C 1
ATOM 4764 O O . ALA A 1 601 ? 51.213 -7.593 -46.565 1.00 77.44 601 ALA A O 1
ATOM 4765 N N . ASN A 1 602 ? 48.985 -7.718 -46.348 1.00 73.00 602 ASN A N 1
ATOM 4766 C CA . ASN A 1 602 ? 48.908 -8.933 -45.533 1.00 73.00 602 ASN A CA 1
ATOM 4767 C C . ASN A 1 602 ? 49.713 -8.907 -44.216 1.00 73.00 602 ASN A C 1
ATOM 4769 O O . ASN A 1 602 ? 50.098 -9.944 -43.685 1.00 73.00 602 ASN A O 1
ATOM 4773 N N . LYS A 1 603 ? 49.958 -7.714 -43.660 1.00 75.38 603 LYS A N 1
ATOM 4774 C CA . LYS A 1 603 ? 50.585 -7.542 -42.334 1.00 75.38 603 LYS A CA 1
ATOM 4775 C C . LYS A 1 603 ? 49.522 -7.375 -41.247 1.00 75.38 603 LYS A C 1
ATOM 4777 O O . LYS A 1 603 ? 48.577 -6.628 -41.513 1.00 75.38 603 LYS A O 1
ATOM 4782 N N . PRO A 1 604 ? 49.652 -7.988 -40.056 1.00 69.12 604 PRO A N 1
ATOM 4783 C CA . PRO A 1 604 ? 48.720 -7.769 -38.951 1.00 69.12 604 PRO A CA 1
ATOM 4784 C C . PRO A 1 604 ? 48.703 -6.287 -38.547 1.00 69.12 604 PRO A C 1
ATOM 4786 O O . PRO A 1 604 ? 49.733 -5.619 -38.534 1.00 69.12 604 PRO A O 1
ATOM 4789 N N . THR A 1 605 ? 47.512 -5.753 -38.280 1.00 66.81 605 THR A N 1
ATOM 4790 C CA . THR A 1 605 ? 47.291 -4.312 -38.036 1.00 66.81 605 THR A CA 1
ATOM 4791 C C . THR A 1 605 ? 46.643 -4.021 -36.692 1.00 66.81 605 THR A C 1
ATOM 4793 O O . THR A 1 605 ? 47.033 -3.069 -36.022 1.00 66.81 605 THR A O 1
ATOM 4796 N N . ARG A 1 606 ? 45.643 -4.815 -36.301 1.00 69.06 606 ARG A N 1
ATOM 4797 C CA . ARG A 1 606 ? 44.953 -4.731 -35.008 1.00 69.06 606 ARG A CA 1
ATOM 4798 C C . ARG A 1 606 ? 44.203 -6.028 -34.712 1.00 69.06 606 ARG A C 1
ATOM 4800 O O . ARG A 1 606 ? 44.025 -6.847 -35.614 1.00 69.06 606 ARG A O 1
ATOM 4807 N N . ILE A 1 607 ? 43.718 -6.161 -33.483 1.00 70.38 607 ILE A N 1
ATOM 4808 C CA . ILE A 1 607 ? 42.833 -7.247 -33.059 1.00 70.38 607 ILE A CA 1
ATOM 4809 C C . ILE A 1 607 ? 41.410 -6.681 -32.965 1.00 70.38 607 ILE A C 1
ATOM 4811 O O . ILE A 1 607 ? 41.158 -5.718 -32.241 1.00 70.38 607 ILE A O 1
ATOM 4815 N N . ASP A 1 608 ? 40.482 -7.254 -33.725 1.00 65.31 608 ASP A N 1
ATOM 4816 C CA . ASP A 1 608 ? 39.052 -7.025 -33.521 1.00 65.31 608 ASP A CA 1
ATOM 4817 C C . ASP A 1 608 ? 38.572 -8.014 -32.442 1.00 65.31 608 ASP A C 1
ATOM 4819 O O . ASP A 1 608 ? 38.919 -9.197 -32.477 1.00 65.31 608 ASP A O 1
ATOM 4823 N N . ALA A 1 609 ? 37.785 -7.536 -31.480 1.00 67.25 609 ALA A N 1
ATOM 4824 C CA . ALA A 1 609 ? 37.302 -8.327 -30.356 1.00 67.25 609 ALA A CA 1
ATOM 4825 C C . ALA A 1 609 ? 35.778 -8.259 -30.262 1.00 67.25 609 ALA A C 1
ATOM 4827 O O . ALA A 1 609 ? 35.199 -7.184 -30.236 1.00 67.25 609 ALA A O 1
ATOM 4828 N N . PHE A 1 610 ? 35.105 -9.396 -30.185 1.00 62.22 610 PHE A N 1
ATOM 4829 C CA . PHE A 1 610 ? 33.648 -9.488 -30.183 1.00 62.22 610 PHE A CA 1
ATOM 4830 C C . PHE A 1 610 ? 33.191 -9.954 -28.806 1.00 62.22 610 PHE A C 1
ATOM 4832 O O . PHE A 1 610 ? 33.571 -11.051 -28.406 1.00 62.22 610 PHE A O 1
ATOM 4839 N N . VAL A 1 611 ? 32.385 -9.176 -28.073 1.00 65.12 611 VAL A N 1
ATOM 4840 C CA . VAL A 1 611 ? 31.802 -9.709 -26.828 1.00 65.12 611 VAL A CA 1
ATOM 4841 C C . VAL A 1 611 ? 30.782 -10.767 -27.207 1.00 65.12 611 VAL A C 1
ATOM 4843 O O . VAL A 1 611 ? 29.809 -10.490 -27.904 1.00 65.12 611 VAL A O 1
ATOM 4846 N N . ILE A 1 612 ? 31.035 -11.983 -26.743 1.00 54.84 612 ILE A N 1
ATOM 4847 C CA . ILE A 1 612 ? 30.141 -13.131 -26.897 1.00 54.84 612 ILE A CA 1
ATOM 4848 C C . ILE A 1 612 ? 29.149 -13.186 -25.724 1.00 54.84 612 ILE A C 1
ATOM 4850 O O . ILE A 1 612 ? 28.083 -13.770 -25.845 1.00 54.84 612 ILE A O 1
ATOM 4854 N N . GLY A 1 613 ? 29.485 -12.557 -24.595 1.00 54.44 613 GLY A N 1
ATOM 4855 C CA . GLY A 1 613 ? 28.622 -12.435 -23.422 1.00 54.44 613 GLY A CA 1
ATOM 4856 C C . GLY A 1 613 ? 29.407 -12.023 -22.175 1.00 54.44 613 GLY A C 1
ATOM 4857 O O . GLY A 1 613 ? 30.639 -11.914 -22.209 1.00 54.44 613 GLY A O 1
ATOM 4858 N N . LYS A 1 614 ? 28.704 -11.808 -21.057 1.00 53.69 614 LYS A N 1
ATOM 4859 C CA . LYS A 1 614 ? 29.348 -11.707 -19.740 1.00 53.69 614 LYS A CA 1
ATOM 4860 C C . LYS A 1 614 ? 29.806 -13.099 -19.295 1.00 53.69 614 LYS A C 1
ATOM 4862 O O . LYS A 1 614 ? 29.222 -14.121 -19.676 1.00 53.69 614 LYS A O 1
ATOM 4867 N N . SER A 1 615 ? 30.894 -13.157 -18.533 1.00 45.44 615 SER A N 1
ATOM 4868 C CA . SER A 1 615 ? 31.167 -14.362 -17.747 1.00 45.44 615 SER A CA 1
ATOM 4869 C C . SER A 1 615 ? 30.011 -14.521 -16.755 1.00 45.44 615 SER A C 1
ATOM 4871 O O . SER A 1 615 ? 29.606 -13.525 -16.156 1.00 45.44 615 SER A O 1
ATOM 4873 N N . ALA A 1 616 ? 29.416 -15.713 -16.659 1.00 38.78 616 ALA A N 1
ATOM 4874 C CA . ALA A 1 616 ? 28.470 -15.975 -15.579 1.00 38.78 616 ALA A CA 1
ATOM 4875 C C . ALA A 1 616 ? 29.273 -15.894 -14.275 1.00 38.78 616 ALA A C 1
ATOM 4877 O O . ALA A 1 616 ? 30.305 -16.561 -14.177 1.00 38.78 616 ALA A O 1
ATOM 4878 N N . ALA A 1 617 ? 28.854 -15.014 -13.365 1.00 32.53 617 ALA A N 1
ATOM 4879 C CA . ALA A 1 617 ? 29.377 -14.978 -12.005 1.00 32.53 617 ALA A CA 1
ATOM 4880 C C . ALA A 1 617 ? 28.791 -16.142 -11.206 1.00 32.53 617 ALA A C 1
ATOM 4882 O O . ALA A 1 617 ? 27.582 -16.417 -11.405 1.00 32.53 617 ALA A O 1
#